Protein AF-A0A969XLI5-F1 (afdb_monomer)

Foldseek 3Di:
DLVLLLCLLVVLVVPFDDDDDDDDDDDDDDDFAKDKDFDDDDDDDDDDDDDDDDDDDDDDDDDDDDDDDDDDDDDDDDDDDDDDDDDDPPPPPDPGQDFPFDDDPLLSNLLSLLLLLLLLLVLLLVLLVCVLVVVDDPSLSVSSLSSSVSSLVVLVVVLVDQRPDPLLRQLSVLSVVLSVLSVVLSVCVVVVNDRSVVSSVSSVVSSVSSVVSSLSSLVSSCVVGNGDSVSVVVSSVVSSVVSVVVSVVVDDDDDDDPPPDPQDQRKHWDDKDWDQDPVRKIKMKTKIFRQTQAKFFFKKKKKWFAAPVGDTLDIWMWTFPARIAGHGGMTMIMTIRPDNSDDTTMMMMGMDGDGPDDPPPWAKDPQWAWDAKDWDDDDFWKTKMKTKIFRQDQFKKFPKKKKKWFADPVRHTFDIWMDHFPDGIAHHRGITMDITMDTTPGDGDDMDMDIIITGDDDDPFFDKDWPFKDWDADPVRWIKMKTKMWRQGQAKWFPWKKWKFKAAQVRHTDDIDIWHFPDRIAGHGGMTMTMDTDPDPDDPRMDMDIDITIHGQDPVSVQFKDFQKDFPDKDFDDDPPQKTKMKTKMFRADQFKWFPKKKWKFFADPVRHTFWTDIDDFPDRIHHHGDMTIDMDMTGGNDDGPDMDIGMMTGGDD

Secondary structure (DSSP, 8-state):
-HHHHHHHHHHHHHT------S----S-PPPP--EEEE------------------------PPPP-------------------PPP---PPPP---------HHHHHHHHHHHHHHHHHHHHHHHHHHHHHT---HHHHHHHHHHHHHHHHHHHHHHTSPPSSTTTHHHHHHHHHHHHHHHHHHHHHHTT-S-HHHHHHHHHHHHHHHHHHHHHHHHHHHHHH-S-HHHHHHHHHHHHHHHHHHHHHTT---------------EEEEEEEEEE-TTS-EEEEEEEEE-SSS-EEEEEEEEEEE-TTS-EEEEEEEEESSSEE-TT-EEEEEEEESS-----SEEEEEEEEE-S--SS-S-B---EEEEEEEEPP-BTTEEEEEEEEEE-SSSEEEEEEEEEEEE-TTS-EEEEEEEE-SSSEE-TT-EEEEEEEEE-SS--SEEEEEEEEEEE-------EEEEEEEEEE-SSS-EEEEEEEEE-SSS-EEEEEEEEEEE-TTS-EEEEEEEEBSSSEE-TT-EEEEEEEE-S-PPTT-EEEEEEEEEE--HHHHHH-B--EEEEEEEE----TTEEEEEEEEEE-SSS-EEEEEEEEEEE-TTS-EEEEEEEEBSSSSB-TT-EEEEEEEEE-SS--SEEEEEEEEEE--

Radius of gyration: 31.89 Å; Cα contacts (8 Å, |Δi|>4): 1314; chains: 1; bounding box: 114×73×69 Å

Mean predicted aligned error: 18.49 Å

Sequence (654 aa):
MTHRIARYVLVALLMVPLVVGCGGNGGDTPEPVSVAGTATTAPTSQPTTAPTAVPPTTEPTAAPTDLPPTAEPTEEPTAEPTVAPTAEPTAVPAGEPSVSMDLPENVEEGYGMLVTLEASAILVEDLAAQIASGEADDERTMGTVLMLGFMLGMADEVLVEPAPDPALEEAWEEARIALPLLNEALGDWTDGEGESGEIADAIAPVHEQIGVALTAAEEALAAAYGGSAEELAALRAWAIDEMLAELAESGGSGATPPTASEEALSLRVGEAYWYLDSFDDLIFVGLLHNDGDAPAESASVTITLYSEDGDIVATESGSALLGRIPAGDSAPFKVDFWDNPGEFDRFEGIAQASGSGGWWGEEPYDGLVLSRERVRDEEEDEFSIVIEAENAGDALAGSLQVVVTAFDADGALAGAGHTYSEREVAGPAETATFDVSFGVRAPVDTYTVQFDAREVDERDQPSVEITSMDSFRDGWGDLIYIGEVQNTSDEPVSWATILVTISGPGGELLAAKSTSTLLDVIPAGDSAPFYMDTWEEIPDGEEAVAVVQADVADDWDLNGSYQEFEVLQHNRVKADPDELAVAGVVKNVGDTTAEWITVVMTAYGDDGAVVGAGEAYIEIDELAAGLESPFTVRVTLTAPAADYRLQVEGSPAD

Structure (mmCIF, N/CA/C/O backbone):
data_AF-A0A969XLI5-F1
#
_entry.id   AF-A0A969XLI5-F1
#
loop_
_atom_site.group_PDB
_atom_site.id
_atom_site.type_symbol
_atom_site.label_atom_id
_atom_site.label_alt_id
_atom_site.label_comp_id
_atom_site.label_asym_id
_atom_site.label_entity_id
_atom_site.label_seq_id
_atom_site.pdbx_PDB_ins_code
_atom_site.Cartn_x
_atom_site.Cartn_y
_atom_site.Cartn_z
_atom_site.occupancy
_atom_site.B_iso_or_equiv
_atom_site.auth_seq_id
_atom_site.auth_comp_id
_atom_site.auth_asym_id
_atom_site.auth_atom_id
_atom_site.pdbx_PDB_model_num
ATOM 1 N N . MET A 1 1 ? 19.501 -0.697 14.225 1.00 45.22 1 MET A N 1
ATOM 2 C CA . MET A 1 1 ? 20.810 -0.075 14.471 1.00 45.22 1 MET A CA 1
ATOM 3 C C . MET A 1 1 ? 21.965 -0.399 13.510 1.00 45.22 1 MET A C 1
ATOM 5 O O . MET A 1 1 ? 21.969 0.204 12.448 1.00 45.22 1 MET A O 1
ATOM 9 N N . THR A 1 2 ? 22.948 -1.281 13.802 1.00 35.84 2 THR A N 1
ATOM 10 C CA . THR A 1 2 ? 24.221 -1.370 13.01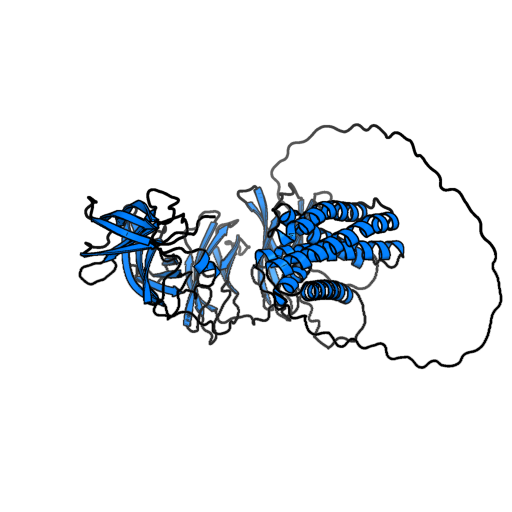9 1.00 35.84 2 THR A CA 1
ATOM 11 C C . THR A 1 2 ? 24.010 -1.533 11.506 1.00 35.84 2 THR A C 1
ATOM 13 O O . THR A 1 2 ? 24.569 -0.765 10.734 1.00 35.84 2 THR A O 1
ATOM 16 N N . HIS A 1 3 ? 23.145 -2.456 11.068 1.00 44.78 3 HIS A N 1
ATOM 17 C CA . HIS A 1 3 ? 22.832 -2.632 9.642 1.00 44.78 3 HIS A CA 1
ATOM 18 C C . HIS A 1 3 ? 21.954 -1.516 9.044 1.00 44.78 3 HIS A C 1
ATOM 20 O O . HIS A 1 3 ? 21.906 -1.394 7.830 1.00 44.78 3 HIS A O 1
ATOM 26 N N . ARG A 1 4 ? 21.249 -0.709 9.851 1.00 49.38 4 ARG A N 1
ATOM 27 C CA . ARG A 1 4 ? 20.332 0.347 9.370 1.00 49.38 4 ARG A CA 1
ATOM 28 C C . ARG A 1 4 ? 21.054 1.671 9.130 1.00 49.38 4 ARG A C 1
ATOM 30 O O . ARG A 1 4 ? 20.903 2.240 8.060 1.00 49.38 4 ARG A O 1
ATOM 37 N N . ILE A 1 5 ? 21.923 2.089 10.054 1.0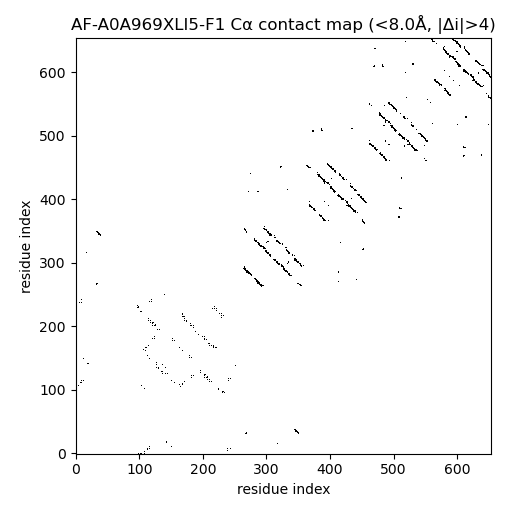0 45.12 5 ILE A N 1
ATOM 38 C CA . ILE A 1 5 ? 22.791 3.267 9.870 1.00 45.12 5 ILE A CA 1
ATOM 39 C C . ILE A 1 5 ? 23.793 3.011 8.732 1.00 45.12 5 ILE A C 1
ATOM 41 O O . ILE A 1 5 ? 23.977 3.869 7.875 1.00 45.12 5 ILE A O 1
ATOM 45 N N . ALA A 1 6 ? 24.357 1.796 8.650 1.00 44.03 6 ALA A N 1
ATOM 46 C CA . ALA A 1 6 ? 25.181 1.374 7.514 1.00 44.03 6 ALA A CA 1
ATOM 47 C C . ALA A 1 6 ? 24.404 1.419 6.188 1.00 44.03 6 ALA A C 1
ATOM 49 O O . ALA A 1 6 ? 24.915 1.919 5.194 1.00 44.03 6 ALA A O 1
ATOM 50 N N . ARG A 1 7 ? 23.150 0.941 6.186 1.00 44.69 7 ARG A N 1
ATOM 51 C CA . ARG A 1 7 ? 22.251 0.955 5.023 1.00 44.69 7 ARG A CA 1
ATOM 52 C C . ARG A 1 7 ? 21.859 2.369 4.609 1.00 44.69 7 ARG A C 1
ATOM 54 O O . ARG A 1 7 ? 21.802 2.609 3.419 1.00 44.69 7 ARG A O 1
ATOM 61 N N . TYR A 1 8 ? 21.651 3.305 5.531 1.00 48.22 8 TYR A N 1
ATOM 62 C CA . TYR A 1 8 ? 21.358 4.702 5.195 1.00 48.22 8 TYR A CA 1
ATOM 63 C C . TYR A 1 8 ? 22.565 5.384 4.524 1.00 48.22 8 TYR A C 1
ATOM 65 O O . TYR A 1 8 ? 22.430 5.981 3.458 1.00 48.22 8 TYR A O 1
ATOM 73 N N . VAL A 1 9 ? 23.768 5.185 5.082 1.00 44.00 9 VAL A N 1
ATOM 74 C CA . VAL A 1 9 ? 25.036 5.697 4.524 1.00 44.00 9 VAL A CA 1
ATOM 75 C C . VAL A 1 9 ? 25.362 5.056 3.161 1.00 44.00 9 VAL A C 1
ATOM 77 O O . VAL A 1 9 ? 25.848 5.737 2.262 1.00 44.00 9 VAL A O 1
ATOM 80 N N . LEU A 1 10 ? 25.042 3.771 2.953 1.00 42.88 10 LEU A N 1
ATOM 81 C CA . LEU A 1 10 ? 25.225 3.087 1.661 1.00 42.88 10 LEU A CA 1
ATOM 82 C C . LEU A 1 10 ? 24.112 3.358 0.634 1.00 42.88 10 LEU A C 1
ATOM 84 O O . LEU A 1 10 ? 24.375 3.335 -0.566 1.00 42.88 10 LEU A O 1
ATOM 88 N N . VAL A 1 11 ? 22.876 3.629 1.059 1.00 42.25 11 VAL A N 1
ATOM 89 C CA . VAL A 1 11 ? 21.773 4.019 0.160 1.00 42.25 11 VAL A CA 1
ATOM 90 C C . VAL A 1 11 ? 22.070 5.375 -0.485 1.00 42.25 11 VAL A C 1
ATOM 92 O O . VAL A 1 11 ? 21.807 5.546 -1.674 1.00 42.25 11 VAL A O 1
ATOM 95 N N . ALA A 1 12 ? 22.719 6.288 0.245 1.00 39.62 12 ALA A N 1
ATOM 96 C CA . ALA A 1 12 ? 23.210 7.553 -0.295 1.00 39.62 12 ALA A CA 1
ATOM 97 C C . ALA A 1 12 ? 24.245 7.381 -1.430 1.00 39.62 12 ALA A C 1
ATOM 99 O O . ALA A 1 12 ? 24.264 8.175 -2.369 1.00 39.62 12 ALA A O 1
ATOM 100 N N . LEU A 1 13 ? 25.056 6.315 -1.386 1.00 37.69 13 LEU A N 1
ATOM 101 C CA . LEU A 1 13 ? 25.990 5.917 -2.452 1.00 37.69 13 LEU A CA 1
ATOM 102 C C . LEU A 1 13 ? 25.290 5.257 -3.655 1.00 37.69 13 LEU A C 1
ATOM 104 O O . LEU A 1 13 ? 25.739 5.403 -4.791 1.00 37.69 13 LEU A O 1
ATOM 108 N N . LEU A 1 14 ? 24.198 4.524 -3.418 1.00 37.72 14 LEU A N 1
ATOM 109 C CA . LEU A 1 14 ? 23.498 3.706 -4.423 1.00 37.72 14 LEU A CA 1
ATOM 110 C C . LEU A 1 14 ? 22.475 4.480 -5.271 1.00 37.72 14 LEU A C 1
ATOM 112 O O . LEU A 1 14 ? 21.990 3.949 -6.269 1.00 37.72 14 LEU A O 1
ATOM 116 N N . MET A 1 15 ? 22.165 5.721 -4.898 1.00 34.97 15 MET A N 1
ATOM 117 C CA . MET A 1 15 ? 21.238 6.605 -5.616 1.00 34.97 15 MET A CA 1
ATOM 118 C C . MET A 1 15 ? 21.926 7.515 -6.653 1.00 34.97 15 MET A C 1
ATOM 120 O O . MET A 1 15 ? 21.261 8.326 -7.290 1.00 34.97 15 MET A O 1
ATOM 124 N N . VAL A 1 16 ? 23.243 7.386 -6.868 1.00 34.09 16 VAL A N 1
ATOM 125 C CA . VAL A 1 16 ? 23.968 8.148 -7.900 1.00 34.09 16 VAL A CA 1
ATOM 126 C C . VAL A 1 16 ? 23.652 7.584 -9.297 1.00 34.09 16 VAL A C 1
ATOM 128 O O . VAL A 1 16 ? 24.068 6.461 -9.602 1.00 34.09 16 VA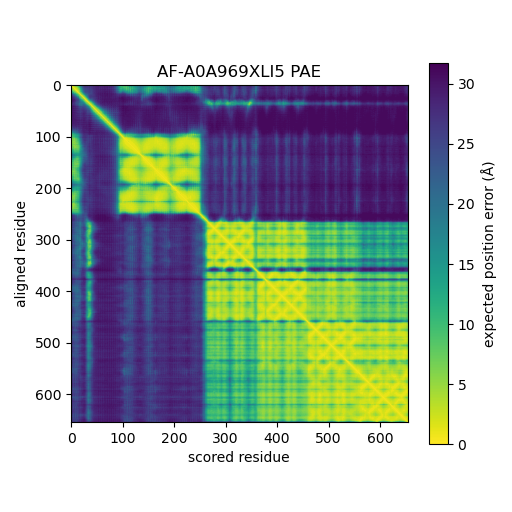L A O 1
ATOM 131 N N . PRO A 1 17 ? 22.991 8.328 -10.207 1.00 33.22 17 PRO A N 1
ATOM 132 C CA . PRO A 1 17 ? 22.966 7.951 -11.612 1.00 33.22 17 PRO A CA 1
ATOM 133 C C . PRO A 1 17 ? 24.378 8.112 -12.192 1.00 33.22 17 PRO A C 1
ATOM 135 O O . PRO A 1 17 ? 24.972 9.189 -12.157 1.00 33.22 17 PRO A O 1
ATOM 138 N N . LEU A 1 18 ? 24.924 7.022 -12.735 1.00 28.70 18 LEU A N 1
ATOM 139 C CA . LEU A 1 18 ? 26.158 7.003 -13.524 1.00 28.70 18 LEU A CA 1
ATOM 140 C C . LEU A 1 18 ? 26.057 8.006 -14.688 1.00 28.70 18 LEU A C 1
ATOM 142 O O . LEU A 1 18 ? 25.522 7.693 -15.749 1.00 28.70 18 LEU A O 1
ATOM 146 N N . VAL A 1 19 ? 26.602 9.210 -14.508 1.00 30.83 19 VAL A N 1
ATOM 147 C CA . VAL A 1 19 ? 26.843 10.162 -15.596 1.00 30.83 19 VAL A CA 1
ATOM 148 C C . VAL A 1 19 ? 28.314 10.069 -15.981 1.00 30.83 19 VAL A C 1
ATOM 150 O O . VAL A 1 19 ? 29.182 10.687 -15.371 1.00 30.83 19 VAL A O 1
ATOM 153 N N . VAL A 1 20 ? 28.601 9.309 -17.038 1.00 32.53 20 VAL A N 1
ATOM 154 C CA . VAL A 1 20 ? 29.857 9.428 -17.786 1.00 32.53 20 VAL A CA 1
ATOM 155 C C . VAL A 1 20 ? 29.523 9.746 -19.235 1.00 32.53 20 VAL A C 1
ATOM 157 O O . VAL A 1 20 ? 28.937 8.926 -19.938 1.00 32.53 20 VAL A O 1
ATOM 160 N N . GLY A 1 21 ? 29.973 10.915 -19.706 1.00 28.61 21 GLY A N 1
ATOM 161 C CA . GLY A 1 21 ? 30.242 11.089 -21.131 1.00 28.61 21 GLY A CA 1
ATOM 162 C C . GLY A 1 21 ? 30.181 12.502 -21.709 1.00 28.61 21 GLY A C 1
ATOM 163 O O . GLY A 1 21 ? 29.280 12.782 -22.491 1.00 28.61 21 GLY A O 1
ATOM 164 N N . CYS A 1 22 ? 31.198 13.334 -21.450 1.00 29.25 22 CYS A N 1
ATOM 165 C CA . CYS A 1 22 ? 31.921 14.141 -22.462 1.00 29.25 22 CYS A CA 1
ATOM 166 C C . CYS A 1 22 ? 33.042 14.936 -21.762 1.00 29.25 22 CYS A C 1
ATOM 168 O O . CYS A 1 22 ? 32.743 15.719 -20.876 1.00 29.25 22 CYS A O 1
ATOM 170 N N . GLY A 1 23 ? 34.338 14.877 -22.086 1.00 30.08 23 GLY A N 1
ATOM 171 C CA . GLY A 1 23 ? 35.168 14.163 -23.067 1.00 30.08 23 GLY A CA 1
ATOM 172 C C . GLY A 1 23 ? 36.648 14.460 -22.718 1.00 30.08 23 GLY A C 1
ATOM 173 O O . GLY A 1 23 ? 36.914 15.317 -21.891 1.00 30.08 23 GLY A O 1
ATOM 174 N N . GLY A 1 24 ? 37.705 13.875 -23.273 1.00 29.17 24 GLY A N 1
ATOM 175 C CA . GLY A 1 24 ? 37.913 12.857 -24.289 1.00 29.17 24 GLY A CA 1
ATOM 176 C C . GLY A 1 24 ? 39.430 12.697 -24.508 1.00 29.17 24 GLY A C 1
ATOM 177 O O . GLY A 1 24 ? 40.170 13.668 -24.363 1.00 29.17 24 GLY A O 1
ATOM 178 N N . ASN A 1 25 ? 39.893 11.496 -24.885 1.00 30.38 25 ASN A N 1
ATOM 179 C CA . ASN A 1 25 ? 40.672 11.201 -26.106 1.00 30.38 25 ASN A CA 1
ATOM 180 C C . ASN A 1 25 ? 41.479 9.882 -25.983 1.00 30.38 25 ASN A C 1
ATOM 182 O O . ASN A 1 25 ? 42.581 9.870 -25.444 1.00 30.38 25 ASN A O 1
ATOM 186 N N . GLY A 1 26 ? 41.002 8.824 -26.654 1.00 31.67 26 GLY A N 1
ATOM 187 C CA . GLY A 1 26 ? 41.868 7.883 -27.377 1.00 31.67 26 GLY A CA 1
ATOM 188 C C . GLY A 1 26 ? 41.938 6.427 -26.897 1.00 31.67 26 GLY A C 1
ATOM 189 O O . GLY A 1 26 ? 42.828 6.085 -26.131 1.00 31.67 26 GLY A O 1
ATOM 190 N N . GLY A 1 27 ? 41.167 5.549 -27.555 1.00 32.16 27 GLY A N 1
ATOM 191 C CA . GLY A 1 27 ? 41.609 4.184 -27.887 1.00 32.16 27 GLY A CA 1
ATOM 192 C C . GLY A 1 27 ? 40.731 3.032 -27.392 1.00 32.16 27 GLY A C 1
ATOM 193 O O . GLY A 1 27 ? 40.866 2.618 -26.253 1.00 32.16 27 GLY A O 1
ATOM 194 N N . ASP A 1 28 ? 39.969 2.464 -28.335 1.00 29.80 28 ASP A N 1
ATOM 195 C CA . ASP A 1 28 ? 39.296 1.150 -28.341 1.00 29.80 28 ASP A CA 1
ATOM 196 C C . ASP A 1 28 ? 38.005 0.980 -27.498 1.00 29.80 28 ASP A C 1
ATOM 198 O O . ASP A 1 28 ? 38.011 0.678 -26.312 1.00 29.80 28 ASP A O 1
ATOM 202 N N . THR A 1 29 ? 36.878 1.135 -28.206 1.00 26.47 29 THR A N 1
ATOM 203 C CA . THR A 1 29 ? 35.460 0.996 -27.822 1.00 26.47 29 THR A CA 1
ATOM 204 C C . THR A 1 29 ? 34.975 -0.455 -27.659 1.00 26.47 29 THR A C 1
ATOM 206 O O . THR A 1 29 ? 35.253 -1.287 -28.529 1.00 26.47 29 THR A O 1
ATOM 209 N N . PRO A 1 30 ? 34.069 -0.725 -26.701 1.00 29.55 30 PRO A N 1
ATOM 210 C CA . PRO A 1 30 ? 32.799 -1.399 -26.955 1.00 29.55 30 PRO A CA 1
ATOM 211 C C . PRO A 1 30 ? 31.702 -0.357 -27.280 1.00 29.55 30 PRO A C 1
ATOM 213 O O . PRO A 1 30 ? 31.759 0.778 -26.815 1.00 29.55 30 PRO A O 1
ATOM 216 N N . GLU A 1 31 ? 30.753 -0.688 -28.160 1.00 27.78 31 GLU A N 1
ATOM 217 C CA . GLU A 1 31 ? 29.769 0.265 -28.713 1.00 27.78 31 GLU A CA 1
ATOM 218 C C . GLU A 1 31 ? 28.521 0.430 -27.813 1.00 27.78 31 GLU A C 1
ATOM 220 O O . GLU A 1 31 ? 27.888 -0.580 -27.506 1.00 27.78 31 GLU A O 1
ATOM 225 N N . PRO A 1 32 ? 28.106 1.663 -27.443 1.00 31.55 32 PRO A N 1
ATOM 226 C CA . PRO A 1 32 ? 26.782 1.932 -26.876 1.00 31.55 32 PRO A CA 1
ATOM 227 C C . PRO A 1 32 ? 25.705 1.994 -27.974 1.00 31.55 32 PRO A C 1
ATOM 229 O O . PRO A 1 32 ? 25.945 2.487 -29.081 1.00 31.55 32 PRO A O 1
ATOM 232 N N . VAL A 1 33 ? 24.501 1.502 -27.671 1.00 45.31 33 VAL A N 1
ATOM 233 C CA . VAL A 1 33 ? 23.367 1.439 -28.608 1.00 45.31 33 VAL A CA 1
ATOM 234 C C . VAL A 1 33 ? 22.434 2.633 -28.359 1.00 45.31 33 VAL A C 1
ATOM 236 O O . VAL A 1 33 ? 21.742 2.673 -27.351 1.00 45.31 33 VAL A O 1
ATOM 239 N N . SER A 1 34 ? 22.429 3.610 -29.272 1.00 40.84 34 SER A N 1
ATOM 240 C CA . SER A 1 34 ? 21.666 4.873 -29.181 1.00 40.84 34 SER A CA 1
ATOM 241 C C . SER A 1 34 ? 20.428 4.871 -30.094 1.00 40.84 34 SER A C 1
ATOM 243 O O . SER A 1 34 ? 20.462 4.321 -31.202 1.00 40.84 34 SER A O 1
ATOM 245 N N . VAL A 1 35 ? 19.341 5.513 -29.648 1.00 47.88 35 VAL A N 1
ATOM 246 C CA . VAL A 1 35 ? 18.121 5.775 -30.434 1.00 47.88 35 VAL A CA 1
ATOM 247 C C . VAL A 1 35 ? 17.799 7.273 -30.407 1.00 47.88 35 VAL A C 1
ATOM 249 O O . VAL A 1 35 ? 17.783 7.884 -29.343 1.00 47.88 35 VAL A O 1
ATOM 252 N N . ALA A 1 36 ? 17.522 7.860 -31.580 1.00 50.47 36 ALA A N 1
ATOM 253 C CA . ALA A 1 36 ? 17.180 9.276 -31.748 1.00 50.47 36 ALA A CA 1
ATOM 254 C C . ALA A 1 36 ? 15.738 9.454 -32.265 1.00 50.47 36 ALA A C 1
ATOM 256 O O . ALA A 1 36 ? 15.394 8.922 -33.325 1.00 50.47 36 ALA A O 1
ATOM 257 N N . GLY A 1 37 ? 14.919 10.234 -31.549 1.00 54.59 37 GLY A N 1
ATOM 258 C CA . GLY A 1 37 ? 13.563 10.641 -31.952 1.00 54.59 37 GLY A CA 1
ATOM 259 C C . GLY A 1 37 ? 13.479 12.131 -32.321 1.00 54.59 37 GLY A C 1
ATOM 260 O O . GLY A 1 37 ? 14.231 12.940 -31.784 1.00 54.59 37 GLY A O 1
ATOM 261 N N . THR A 1 38 ? 12.583 12.506 -33.246 1.00 42.62 38 THR A N 1
ATOM 262 C CA . THR A 1 38 ? 12.365 13.905 -33.692 1.00 42.62 38 THR A CA 1
ATOM 263 C C . THR A 1 38 ? 11.008 14.434 -33.217 1.00 42.62 38 THR A C 1
ATOM 265 O O . THR A 1 38 ? 9.987 13.809 -33.516 1.00 42.62 38 THR A O 1
ATOM 268 N N . ALA A 1 39 ? 10.973 15.584 -32.540 1.00 35.66 39 ALA A N 1
ATOM 269 C CA . ALA A 1 39 ? 9.745 16.224 -32.059 1.00 35.66 39 ALA A CA 1
ATOM 270 C C . ALA A 1 39 ? 8.914 16.860 -33.202 1.00 35.66 39 ALA A C 1
ATOM 272 O O . ALA A 1 39 ? 9.449 17.311 -34.215 1.00 35.66 39 ALA A O 1
ATOM 273 N N . THR A 1 40 ? 7.580 16.905 -33.064 1.00 31.22 40 THR A N 1
ATOM 274 C CA . THR A 1 40 ? 6.665 17.622 -33.982 1.00 31.22 40 THR A CA 1
ATOM 275 C C . THR A 1 40 ? 5.950 18.747 -33.225 1.00 31.22 40 THR A C 1
ATOM 277 O O . THR A 1 40 ? 5.401 18.523 -32.155 1.00 31.22 40 THR A O 1
ATOM 280 N N . THR A 1 41 ? 5.971 19.960 -33.786 1.00 38.78 41 THR A N 1
ATOM 281 C CA . THR A 1 41 ? 5.744 21.248 -33.098 1.00 38.78 41 THR A CA 1
ATOM 282 C C . THR A 1 41 ? 4.290 21.752 -33.040 1.00 38.78 41 THR A C 1
ATOM 284 O O . THR A 1 41 ? 3.510 21.573 -33.979 1.00 38.78 41 THR A O 1
ATOM 287 N N . ALA A 1 42 ? 3.979 22.530 -31.991 1.00 27.66 42 ALA A N 1
ATOM 288 C CA . ALA A 1 42 ? 2.907 23.540 -31.925 1.00 27.66 42 ALA A CA 1
ATOM 289 C C . ALA A 1 42 ? 3.399 24.782 -31.118 1.00 27.66 42 ALA A C 1
ATOM 291 O O . ALA A 1 42 ? 4.356 24.647 -30.374 1.00 27.66 42 ALA A O 1
ATOM 292 N N . PRO A 1 43 ? 2.863 26.009 -31.327 1.00 40.19 43 PRO A N 1
ATOM 293 C CA . PRO A 1 43 ? 3.698 27.167 -31.690 1.00 40.19 43 PRO A CA 1
ATOM 294 C C . PRO A 1 43 ? 4.031 28.216 -30.603 1.00 40.19 43 PRO A C 1
ATOM 296 O O . PRO A 1 43 ? 3.271 28.475 -29.674 1.00 40.19 43 PRO A O 1
ATOM 299 N N . THR A 1 44 ? 5.118 28.940 -30.898 1.00 40.00 44 THR A N 1
ATOM 300 C CA . THR A 1 44 ? 5.824 30.000 -30.154 1.00 40.00 44 THR A CA 1
ATOM 301 C C . THR A 1 44 ? 5.194 31.408 -30.156 1.00 40.00 44 THR A C 1
ATOM 303 O O . THR A 1 44 ? 4.467 31.805 -31.073 1.00 40.00 44 THR A O 1
ATOM 306 N N . SER A 1 45 ? 5.600 32.255 -29.190 1.00 33.72 45 SER A N 1
ATOM 307 C CA . SER A 1 45 ? 5.746 33.711 -29.409 1.00 33.72 45 SER A CA 1
ATOM 308 C C . SER A 1 45 ? 6.895 34.362 -28.604 1.00 33.72 45 SER A C 1
ATOM 310 O O . SER A 1 45 ? 7.135 34.055 -27.446 1.00 33.72 45 SER A O 1
ATOM 312 N N . GLN A 1 46 ? 7.616 35.252 -29.300 1.00 35.56 46 GLN A N 1
ATOM 313 C CA . GLN A 1 46 ? 8.969 35.800 -29.066 1.00 35.56 46 GLN A CA 1
ATOM 314 C C . GLN A 1 46 ? 9.172 36.844 -27.926 1.00 35.56 46 GLN A C 1
ATOM 316 O O . GLN A 1 46 ? 8.206 37.465 -27.480 1.00 35.56 46 GLN A O 1
ATOM 321 N N . PRO A 1 47 ? 10.450 37.151 -27.566 1.00 51.25 47 PRO A N 1
ATOM 322 C CA . PRO A 1 47 ? 10.883 37.930 -26.391 1.00 51.25 47 PRO A CA 1
ATOM 323 C C . PRO A 1 47 ? 11.362 39.370 -26.703 1.00 51.25 47 PRO A C 1
ATOM 325 O O . PRO A 1 47 ? 11.511 39.741 -27.866 1.00 51.25 47 PRO A O 1
ATOM 328 N N . THR A 1 48 ? 11.719 40.171 -25.674 1.00 30.36 48 THR A N 1
ATOM 329 C CA . THR A 1 48 ? 12.660 41.313 -25.838 1.00 30.36 48 THR A CA 1
ATOM 330 C C . THR A 1 48 ? 13.425 41.770 -24.569 1.00 30.36 48 THR A C 1
ATOM 332 O O . THR A 1 48 ? 12.829 42.020 -23.529 1.00 30.36 48 THR A O 1
ATOM 335 N N . THR A 1 49 ? 14.729 42.037 -24.790 1.00 34.81 49 THR A N 1
ATOM 336 C CA . THR A 1 49 ? 15.664 43.054 -24.215 1.00 34.81 49 THR A CA 1
ATOM 337 C C . THR A 1 49 ? 16.488 42.810 -22.930 1.00 34.81 49 THR A C 1
ATOM 339 O O . THR A 1 49 ? 16.062 43.160 -21.842 1.00 34.81 49 THR A O 1
ATOM 342 N N . ALA A 1 50 ? 17.733 42.343 -23.138 1.00 34.16 50 ALA A N 1
ATOM 343 C CA . ALA A 1 50 ? 19.068 42.974 -22.950 1.00 34.16 50 ALA A CA 1
ATOM 344 C C . ALA A 1 50 ? 19.505 43.703 -21.635 1.00 34.16 50 ALA A C 1
ATOM 346 O O . ALA A 1 50 ? 18.710 44.402 -21.014 1.00 34.16 50 ALA A O 1
ATOM 347 N N . PRO A 1 51 ? 20.820 43.657 -21.281 1.00 47.69 51 PRO A N 1
ATOM 348 C CA . PRO A 1 51 ? 21.344 43.825 -19.915 1.00 47.69 51 PRO A CA 1
ATOM 349 C C . PRO A 1 51 ? 22.097 45.154 -19.672 1.00 47.69 51 PRO A C 1
ATOM 351 O O . PRO A 1 51 ? 22.353 45.928 -20.598 1.00 47.69 51 PRO A O 1
ATOM 354 N N . THR A 1 52 ? 22.517 45.438 -18.430 1.00 33.69 52 THR A N 1
ATOM 355 C CA . THR A 1 52 ? 23.491 46.513 -18.130 1.00 33.69 52 THR A CA 1
ATOM 356 C C . THR A 1 52 ? 24.380 46.180 -16.923 1.00 33.69 52 THR A C 1
ATOM 358 O O . THR A 1 52 ? 23.883 45.868 -15.849 1.00 33.69 52 THR A O 1
ATOM 361 N N . ALA A 1 53 ? 25.696 46.306 -17.128 1.00 38.25 53 ALA A N 1
ATOM 362 C CA . ALA A 1 53 ? 26.796 46.076 -16.187 1.00 38.25 53 ALA A CA 1
ATOM 363 C C . ALA A 1 53 ? 27.245 47.349 -15.434 1.00 38.25 53 ALA A C 1
ATOM 365 O O . ALA A 1 53 ? 27.182 48.438 -16.010 1.00 38.25 53 ALA A O 1
ATOM 366 N N . VAL A 1 54 ? 27.797 47.206 -14.213 1.00 40.72 54 VAL A N 1
ATOM 367 C CA . VAL A 1 54 ? 28.611 48.213 -13.479 1.00 40.72 54 VAL A CA 1
ATOM 368 C C . VAL A 1 54 ? 29.662 47.496 -12.572 1.00 40.72 54 VAL A C 1
ATOM 370 O O . VAL A 1 54 ? 29.335 46.429 -12.066 1.00 40.72 54 VAL A O 1
ATOM 373 N N . PRO A 1 55 ? 30.904 48.026 -12.386 1.00 48.28 55 PRO A N 1
ATOM 374 C CA . PRO A 1 55 ? 32.120 47.289 -11.960 1.00 48.28 55 PRO A CA 1
ATOM 375 C C . PRO A 1 55 ? 32.523 47.452 -10.461 1.00 48.28 55 PRO A C 1
ATOM 377 O O . PRO A 1 55 ? 31.889 48.248 -9.764 1.00 48.28 55 PRO A O 1
ATOM 380 N N . PRO A 1 56 ? 33.595 46.775 -9.961 1.00 43.44 56 PRO A N 1
ATOM 381 C CA . PRO A 1 56 ? 33.908 46.674 -8.527 1.00 43.44 56 PRO A CA 1
ATOM 382 C C . PRO A 1 56 ? 34.850 47.772 -7.995 1.00 43.44 56 PRO A C 1
ATOM 384 O O . PRO A 1 56 ? 35.584 48.420 -8.748 1.00 43.44 56 PRO A O 1
ATOM 387 N N . THR A 1 57 ? 34.859 47.957 -6.669 1.00 36.34 57 THR A N 1
ATOM 388 C CA . THR A 1 57 ? 35.748 48.880 -5.938 1.00 36.34 57 THR A CA 1
ATOM 389 C C . THR A 1 57 ? 36.653 48.162 -4.935 1.00 36.34 57 THR A C 1
ATOM 391 O O . THR A 1 57 ? 36.251 47.215 -4.274 1.00 36.34 57 THR A O 1
ATOM 394 N N . THR A 1 58 ? 37.872 48.688 -4.840 1.00 37.72 58 THR A N 1
ATOM 395 C CA . THR A 1 58 ? 39.078 48.268 -4.108 1.00 37.72 58 THR A CA 1
ATOM 396 C C . THR A 1 58 ? 39.087 48.590 -2.605 1.00 37.72 58 THR A C 1
ATOM 398 O O . THR A 1 58 ? 38.681 49.696 -2.261 1.00 37.72 58 THR A O 1
ATOM 401 N N . GLU A 1 59 ? 39.721 47.750 -1.767 1.00 37.03 59 GLU A N 1
ATOM 402 C CA . GLU A 1 59 ? 40.897 48.094 -0.918 1.00 37.03 59 GLU A CA 1
ATOM 403 C C . GLU A 1 59 ? 41.370 46.906 -0.029 1.00 37.03 59 GLU A C 1
ATOM 405 O O . GLU A 1 59 ? 40.548 46.317 0.666 1.00 37.03 59 GLU A O 1
ATOM 410 N N . PRO A 1 60 ? 42.683 46.579 0.022 1.00 46.28 60 PRO A N 1
ATOM 411 C CA . PRO A 1 60 ? 43.250 45.553 0.907 1.00 46.28 60 PRO A CA 1
ATOM 412 C C . PRO A 1 60 ? 43.981 46.168 2.116 1.00 46.28 60 PRO A C 1
ATOM 414 O O . PRO A 1 60 ? 44.601 47.227 2.001 1.00 46.28 60 PRO A O 1
ATOM 417 N N . THR A 1 61 ? 43.993 45.502 3.279 1.00 37.03 61 THR A N 1
ATOM 418 C CA . THR A 1 61 ? 44.873 45.891 4.403 1.00 37.03 61 THR A CA 1
ATOM 419 C C . THR A 1 61 ? 45.384 44.685 5.201 1.00 37.03 61 THR A C 1
ATOM 421 O O . THR A 1 61 ? 44.626 44.095 5.956 1.00 37.03 61 THR A O 1
ATOM 424 N N . ALA A 1 62 ? 46.690 44.407 5.086 1.00 38.00 62 ALA A N 1
ATOM 425 C CA . ALA A 1 62 ? 47.685 44.219 6.164 1.00 38.00 62 ALA A CA 1
ATOM 426 C C . ALA A 1 62 ? 48.704 43.102 5.854 1.00 38.00 62 ALA A C 1
ATOM 428 O O . ALA A 1 62 ? 48.359 41.962 5.585 1.00 38.00 62 ALA A O 1
ATOM 429 N N . ALA A 1 63 ? 49.986 43.472 5.909 1.00 37.59 63 ALA A N 1
ATOM 430 C CA . ALA A 1 63 ? 51.152 42.655 5.580 1.00 37.59 63 ALA A CA 1
ATOM 431 C C . ALA A 1 63 ? 51.671 41.817 6.771 1.00 37.59 63 ALA A C 1
ATOM 433 O O . ALA A 1 63 ? 51.652 42.320 7.899 1.00 37.59 63 ALA A O 1
ATOM 434 N N . PRO A 1 64 ? 52.264 40.628 6.543 1.00 39.25 64 PRO A N 1
ATOM 435 C CA . PRO A 1 64 ? 53.114 39.958 7.522 1.00 39.25 64 PRO A CA 1
ATOM 436 C C . PRO A 1 64 ? 54.577 40.426 7.403 1.00 39.25 64 PRO A C 1
ATOM 438 O O . PRO A 1 64 ? 55.055 40.791 6.331 1.00 39.25 64 PRO A O 1
ATOM 441 N N . THR A 1 65 ? 55.291 40.463 8.533 1.00 37.47 65 THR A N 1
ATOM 442 C CA . THR A 1 65 ? 56.695 40.905 8.631 1.00 37.47 65 THR A CA 1
ATOM 443 C C . THR A 1 65 ? 57.640 39.709 8.780 1.00 37.47 65 THR A C 1
ATOM 445 O O . THR A 1 65 ? 57.428 38.857 9.638 1.00 37.47 65 THR A O 1
ATOM 448 N N . ASP A 1 66 ? 58.698 39.720 7.966 1.00 40.72 66 ASP A N 1
ATOM 449 C CA . ASP A 1 66 ? 59.816 38.775 7.835 1.00 40.72 66 ASP A CA 1
ATOM 450 C C . ASP A 1 66 ? 60.626 38.463 9.108 1.00 40.72 66 ASP A C 1
ATOM 452 O O . ASP A 1 66 ? 60.961 39.374 9.869 1.00 40.72 66 ASP A O 1
ATOM 456 N N . LEU A 1 67 ? 61.151 37.228 9.195 1.00 36.34 67 LEU A N 1
ATOM 457 C CA . LEU A 1 67 ? 62.533 36.947 9.630 1.00 36.34 67 LEU A CA 1
ATOM 458 C C . LEU A 1 67 ? 63.147 35.743 8.854 1.00 36.34 67 LEU A C 1
ATOM 460 O O . LEU A 1 67 ? 62.404 34.904 8.357 1.00 36.34 67 LEU A O 1
ATOM 464 N N . PRO A 1 68 ? 64.494 35.672 8.711 1.00 52.50 68 PRO A N 1
ATOM 465 C CA . PRO A 1 68 ? 65.174 35.194 7.495 1.00 52.50 68 PRO A CA 1
ATOM 466 C C . PRO A 1 68 ? 65.884 33.815 7.619 1.00 52.50 68 PRO A C 1
ATOM 468 O O . PRO A 1 68 ? 65.985 33.270 8.719 1.00 52.50 68 PRO A O 1
ATOM 471 N N . PRO A 1 69 ? 66.432 33.264 6.507 1.00 55.16 69 PRO A N 1
ATOM 472 C CA . PRO A 1 69 ? 66.870 31.870 6.380 1.00 55.16 69 PRO A CA 1
ATOM 473 C C . PRO A 1 69 ? 68.378 31.689 6.598 1.00 55.16 69 PRO A C 1
ATOM 475 O O . PRO A 1 69 ? 69.147 32.630 6.403 1.00 55.16 69 PRO A O 1
ATOM 478 N N . THR A 1 70 ? 68.834 30.457 6.865 1.00 37.19 70 THR A N 1
ATOM 479 C CA . THR A 1 70 ? 70.239 30.095 6.593 1.00 37.19 70 THR A CA 1
ATOM 480 C C . THR A 1 70 ? 70.484 28.595 6.361 1.00 37.19 70 THR A C 1
ATOM 482 O O . THR A 1 70 ? 70.290 27.790 7.264 1.00 37.19 70 THR A O 1
ATOM 485 N N . ALA A 1 71 ? 71.079 28.335 5.187 1.00 36.84 71 ALA A N 1
ATOM 486 C CA . ALA A 1 71 ? 72.174 27.402 4.871 1.00 36.84 71 ALA A CA 1
ATOM 487 C C . ALA A 1 71 ? 71.890 25.906 4.591 1.00 36.84 71 ALA A C 1
ATOM 489 O O . ALA A 1 71 ? 71.937 25.058 5.474 1.00 36.84 71 ALA A O 1
ATOM 490 N N . GLU A 1 72 ? 71.791 25.600 3.295 1.00 40.41 72 GLU A N 1
ATOM 491 C CA . GLU A 1 72 ? 72.328 24.400 2.617 1.00 40.41 72 GLU A CA 1
ATOM 492 C C . GLU A 1 72 ? 73.869 24.527 2.365 1.00 40.41 72 GLU A C 1
ATOM 494 O O . GLU A 1 72 ? 74.397 25.605 2.677 1.00 40.41 72 GLU A O 1
ATOM 499 N N . PRO A 1 73 ? 74.627 23.587 1.717 1.00 52.69 73 PRO A N 1
ATOM 500 C CA . PRO A 1 73 ? 74.330 22.217 1.208 1.00 52.69 73 PRO A CA 1
ATOM 501 C C . PRO A 1 73 ? 75.464 21.145 1.417 1.00 52.69 73 PRO A C 1
ATOM 503 O O . PRO A 1 73 ? 76.578 21.454 1.842 1.00 52.69 73 PRO A O 1
ATOM 506 N N . THR A 1 74 ? 75.221 19.930 0.877 1.00 40.38 74 THR A N 1
ATOM 507 C CA . THR A 1 74 ? 76.150 18.978 0.173 1.00 40.38 74 THR A CA 1
ATOM 508 C C . THR A 1 74 ? 77.027 17.965 0.947 1.00 40.38 74 THR A C 1
ATOM 510 O O . THR A 1 74 ? 77.967 18.353 1.629 1.00 40.38 74 THR A O 1
ATOM 513 N N . GLU A 1 75 ? 76.790 16.651 0.755 1.00 36.66 75 GLU A N 1
ATOM 514 C CA . GLU A 1 75 ? 77.553 15.689 -0.099 1.00 36.66 75 GLU A CA 1
ATOM 515 C C . GLU A 1 75 ? 77.139 14.207 0.175 1.00 36.66 75 GLU A C 1
ATOM 517 O O . GLU A 1 75 ? 77.029 13.771 1.318 1.00 36.66 75 GLU A O 1
ATOM 522 N N . GLU A 1 76 ? 76.914 13.447 -0.906 1.00 37.59 76 GLU A N 1
ATOM 523 C CA . GLU A 1 76 ? 76.724 11.977 -1.046 1.00 37.59 76 GLU A CA 1
ATOM 524 C C . GLU A 1 76 ? 78.049 11.178 -0.836 1.00 37.59 76 GLU A C 1
ATOM 526 O O . GLU A 1 76 ? 79.097 11.819 -0.741 1.00 37.59 76 GLU A O 1
ATOM 531 N N . PRO A 1 77 ? 78.141 9.819 -0.943 1.00 51.47 77 PRO A N 1
ATOM 532 C CA . PRO A 1 77 ? 77.153 8.718 -0.893 1.00 51.47 77 PRO A CA 1
ATOM 533 C C . PRO A 1 77 ? 77.649 7.478 -0.066 1.00 51.47 77 PRO A C 1
ATOM 535 O O . PRO A 1 77 ? 78.674 7.515 0.613 1.00 51.47 77 PRO A O 1
ATOM 538 N N . THR A 1 78 ? 76.975 6.328 -0.250 1.00 39.53 78 THR A N 1
ATOM 539 C CA . THR A 1 78 ? 77.349 4.905 0.004 1.00 39.53 78 THR A CA 1
ATOM 540 C C . THR A 1 78 ? 77.116 4.266 1.383 1.00 39.53 78 THR A C 1
ATOM 542 O O . THR A 1 78 ? 77.918 4.424 2.296 1.00 39.53 78 THR A O 1
ATOM 545 N N . ALA A 1 79 ? 76.100 3.390 1.467 1.00 34.31 79 ALA A N 1
ATOM 546 C CA . ALA A 1 79 ? 76.223 1.918 1.557 1.00 34.31 79 ALA A CA 1
ATOM 547 C C . ALA A 1 79 ? 74.905 1.289 2.067 1.00 34.31 79 ALA A C 1
ATOM 549 O O . ALA A 1 79 ? 74.451 1.618 3.159 1.00 34.31 79 ALA A O 1
ATOM 550 N N . GLU A 1 80 ? 74.325 0.344 1.317 1.00 40.81 80 GLU A N 1
ATOM 551 C CA . GLU A 1 80 ? 73.335 -0.609 1.852 1.00 40.81 80 GLU A CA 1
ATOM 552 C C . GLU A 1 80 ? 73.957 -1.414 3.012 1.00 40.81 80 GLU A C 1
ATOM 554 O O . GLU A 1 80 ? 75.145 -1.762 2.953 1.00 40.81 80 GLU A O 1
ATOM 559 N N . PRO A 1 81 ? 73.186 -1.742 4.068 1.00 39.47 81 PRO A N 1
ATOM 560 C CA . PRO A 1 81 ? 72.581 -3.077 4.083 1.00 39.47 81 PRO A CA 1
ATOM 561 C C . PRO A 1 81 ? 71.196 -3.173 4.764 1.00 39.47 81 PRO A C 1
ATOM 563 O O . PRO A 1 81 ? 71.004 -2.726 5.887 1.00 39.47 81 PRO A O 1
ATOM 566 N N . THR A 1 82 ? 70.295 -3.902 4.097 1.00 41.84 82 THR A N 1
ATOM 567 C CA . THR A 1 82 ? 69.254 -4.815 4.628 1.00 41.84 82 THR A CA 1
ATOM 568 C C . THR A 1 82 ? 68.526 -4.431 5.925 1.00 41.84 82 THR A C 1
ATOM 570 O O . THR A 1 82 ? 68.996 -4.722 7.026 1.00 41.84 82 THR A O 1
ATOM 573 N N . VAL A 1 83 ? 67.284 -3.961 5.779 1.00 36.56 83 VAL A N 1
ATOM 574 C CA . VAL A 1 83 ? 66.219 -4.162 6.771 1.00 36.56 83 VAL A CA 1
ATOM 575 C C . VAL A 1 83 ? 65.188 -5.074 6.112 1.00 36.56 83 VAL A C 1
ATOM 577 O O . VAL A 1 83 ? 64.763 -4.822 4.987 1.00 36.56 83 VAL A O 1
ATOM 580 N N . ALA A 1 84 ? 64.883 -6.197 6.759 1.00 32.41 84 ALA A N 1
ATOM 581 C CA . ALA A 1 84 ? 63.824 -7.099 6.325 1.00 32.41 84 ALA A CA 1
ATOM 582 C C . ALA A 1 84 ? 62.489 -6.333 6.273 1.00 32.41 84 ALA A C 1
ATOM 584 O O . ALA A 1 84 ? 62.286 -5.480 7.140 1.00 32.41 84 ALA A O 1
ATOM 585 N N . PRO A 1 85 ? 61.587 -6.623 5.318 1.00 36.50 85 PRO A N 1
ATOM 586 C CA . PRO A 1 85 ? 60.252 -6.052 5.358 1.00 36.50 85 PRO A CA 1
ATOM 587 C C . PRO A 1 85 ? 59.582 -6.529 6.647 1.00 36.50 85 PRO A C 1
ATOM 589 O O . PRO A 1 85 ? 59.363 -7.726 6.854 1.00 36.50 85 PRO A O 1
ATOM 592 N N . THR A 1 86 ? 59.330 -5.589 7.552 1.00 35.47 86 THR A N 1
ATOM 593 C CA . THR A 1 86 ? 58.311 -5.756 8.579 1.00 35.47 86 THR A CA 1
ATOM 594 C C . THR A 1 86 ? 57.024 -6.003 7.809 1.00 35.47 86 THR A C 1
ATOM 596 O O . THR A 1 86 ? 56.687 -5.204 6.939 1.00 35.47 86 THR A O 1
ATOM 599 N N . ALA A 1 87 ? 56.374 -7.139 8.055 1.00 33.00 87 ALA A N 1
ATOM 600 C CA . ALA A 1 87 ? 55.036 -7.369 7.542 1.00 33.00 87 ALA A CA 1
ATOM 601 C C . ALA A 1 87 ? 54.185 -6.154 7.922 1.00 33.00 87 ALA A C 1
ATOM 603 O O . ALA A 1 87 ? 54.141 -5.791 9.103 1.00 33.00 87 ALA A O 1
ATOM 604 N N . GLU A 1 88 ? 53.575 -5.515 6.925 1.00 30.09 88 GLU A N 1
ATOM 605 C CA . GLU A 1 88 ? 52.421 -4.661 7.166 1.00 30.09 88 GLU A CA 1
ATOM 606 C C . GLU A 1 88 ? 51.456 -5.440 8.062 1.00 30.09 88 GLU A C 1
ATOM 608 O O . GLU A 1 88 ? 51.306 -6.660 7.886 1.00 30.09 88 GLU A O 1
ATOM 613 N N . PRO A 1 89 ? 50.852 -4.798 9.071 1.00 34.09 89 PRO A N 1
ATOM 614 C CA . PRO A 1 89 ? 49.767 -5.441 9.770 1.00 34.09 89 PRO A CA 1
ATOM 615 C C . PRO A 1 89 ? 48.688 -5.676 8.718 1.00 34.09 89 PRO A C 1
ATOM 617 O O . PRO A 1 89 ? 48.077 -4.739 8.221 1.00 34.09 89 PRO A O 1
ATOM 620 N N . THR A 1 90 ? 48.479 -6.937 8.353 1.00 33.12 90 THR A N 1
ATOM 621 C CA . THR A 1 90 ? 47.202 -7.358 7.801 1.00 33.12 90 THR A CA 1
ATOM 622 C C . THR A 1 90 ? 46.187 -6.993 8.874 1.00 33.12 90 THR A C 1
ATOM 624 O O . THR A 1 90 ? 46.112 -7.671 9.904 1.00 33.12 90 THR A O 1
ATOM 627 N N . ALA A 1 91 ? 45.497 -5.867 8.692 1.00 33.56 91 ALA A N 1
ATOM 628 C CA . ALA A 1 91 ? 44.255 -5.628 9.386 1.00 33.56 91 ALA A CA 1
ATOM 629 C C . ALA A 1 91 ? 43.377 -6.819 9.008 1.00 33.56 91 ALA A C 1
ATOM 631 O O . ALA A 1 91 ? 43.027 -7.037 7.852 1.00 33.56 91 ALA A O 1
ATOM 632 N N . VAL A 1 92 ? 43.172 -7.700 9.980 1.00 29.16 92 VAL A N 1
ATOM 633 C CA . VAL A 1 92 ? 42.036 -8.608 9.941 1.00 29.16 92 VAL A CA 1
ATOM 634 C C . VAL A 1 92 ? 40.824 -7.686 9.794 1.00 29.16 92 VAL A C 1
ATOM 636 O O . VAL A 1 92 ? 40.792 -6.715 10.555 1.00 29.16 92 VAL A O 1
ATOM 639 N N . PRO A 1 93 ? 39.885 -7.921 8.860 1.00 36.47 93 PRO A N 1
ATOM 640 C CA . PRO A 1 93 ? 38.672 -7.116 8.812 1.00 36.47 93 PRO A CA 1
ATOM 641 C C . PRO A 1 93 ? 38.055 -7.184 10.208 1.00 36.47 93 PRO A C 1
ATOM 643 O O . PRO A 1 93 ? 37.800 -8.276 10.733 1.00 36.47 93 PRO A O 1
ATOM 646 N N . ALA A 1 94 ? 37.975 -6.037 10.879 1.00 41.50 94 ALA A N 1
ATOM 647 C CA . ALA A 1 94 ? 37.240 -5.955 12.123 1.00 41.50 94 ALA A CA 1
ATOM 648 C C . ALA A 1 94 ? 35.790 -6.253 11.742 1.00 41.50 94 ALA A C 1
ATOM 650 O O . ALA A 1 94 ? 35.259 -5.622 10.837 1.00 41.50 94 ALA A O 1
ATOM 651 N N . GLY A 1 95 ? 35.193 -7.281 12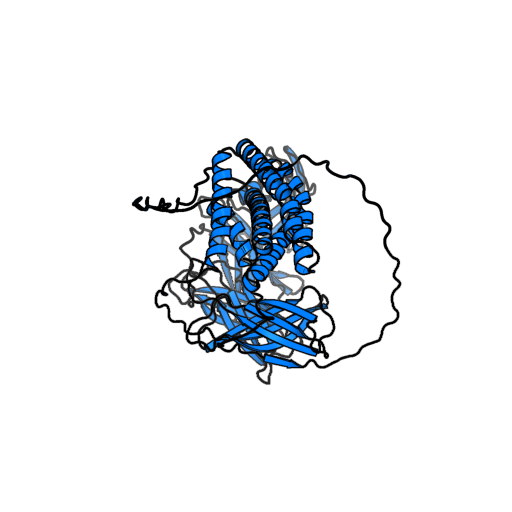.348 1.00 48.78 95 GLY A N 1
ATOM 652 C CA . GLY A 1 95 ? 33.767 -7.526 12.152 1.00 48.78 95 GLY A CA 1
ATOM 653 C C . GLY A 1 95 ? 32.971 -6.284 12.551 1.00 48.78 95 GLY A C 1
ATOM 654 O O . GLY A 1 95 ? 33.425 -5.534 13.420 1.00 48.78 95 GLY A O 1
ATOM 655 N N . GLU A 1 96 ? 31.819 -6.096 11.911 1.00 53.53 96 GLU A N 1
ATOM 656 C CA . GLU A 1 96 ? 30.917 -4.962 12.121 1.00 53.53 96 GLU A CA 1
ATOM 657 C C . GLU A 1 96 ? 30.759 -4.637 13.619 1.00 53.53 96 GLU A C 1
ATOM 659 O O . GLU A 1 96 ? 30.540 -5.550 14.434 1.00 53.53 96 GLU A O 1
ATOM 664 N N . PRO A 1 97 ? 30.885 -3.361 14.024 1.00 61.09 97 PRO A N 1
ATOM 665 C CA . PRO A 1 97 ? 30.722 -2.982 15.418 1.00 61.09 97 PRO A CA 1
ATOM 666 C C . PRO A 1 97 ? 29.266 -3.198 15.855 1.00 61.09 97 PRO A C 1
ATOM 668 O O . PRO A 1 97 ? 28.329 -2.597 15.331 1.00 61.09 97 PRO A O 1
ATOM 671 N N . SER A 1 98 ? 29.061 -4.059 16.852 1.00 55.75 98 SER A N 1
ATOM 672 C CA . SER A 1 98 ? 27.750 -4.244 17.473 1.00 55.75 98 SER A CA 1
ATOM 673 C C . SER A 1 98 ? 27.476 -3.094 18.441 1.00 55.75 98 SER A C 1
ATOM 675 O O . SER A 1 98 ? 28.151 -2.999 19.470 1.00 55.75 98 SER A O 1
ATOM 677 N N . VAL A 1 99 ? 26.484 -2.259 18.142 1.00 63.69 99 VAL A N 1
ATOM 678 C CA . VAL A 1 99 ? 25.990 -1.243 19.079 1.00 63.69 99 VAL A CA 1
ATOM 679 C C . VAL A 1 99 ? 24.866 -1.859 19.911 1.00 63.69 99 VAL A C 1
ATOM 681 O O . VAL A 1 99 ? 23.960 -2.485 19.371 1.00 63.69 99 VAL A O 1
ATOM 684 N N . SER A 1 100 ? 24.954 -1.740 21.237 1.00 63.34 100 SER A N 1
ATOM 685 C CA . SER A 1 100 ? 24.003 -2.356 22.183 1.00 63.34 100 SER A CA 1
ATOM 686 C C . SER A 1 100 ? 22.799 -1.470 22.534 1.00 63.34 100 SER A C 1
ATOM 688 O O . SER A 1 100 ? 22.053 -1.767 23.467 1.00 63.34 100 SER A O 1
ATOM 690 N N . MET A 1 101 ? 22.659 -0.372 21.801 1.00 69.44 101 MET A N 1
ATOM 691 C CA . MET A 1 101 ? 21.727 0.722 22.024 1.00 69.44 101 MET A CA 1
ATOM 692 C C . MET A 1 101 ? 20.480 0.539 21.161 1.00 69.44 101 MET A C 1
ATOM 694 O O . MET A 1 101 ? 20.566 -0.034 20.077 1.00 69.44 101 MET A O 1
ATOM 698 N N . ASP A 1 102 ? 19.343 1.008 21.661 1.00 76.25 102 ASP A N 1
ATOM 699 C CA . ASP A 1 102 ? 18.049 0.917 20.987 1.00 76.25 102 ASP A CA 1
ATOM 700 C C . ASP A 1 102 ? 17.546 2.347 20.764 1.00 76.25 102 ASP A C 1
ATOM 702 O O . ASP A 1 102 ? 17.067 2.997 21.698 1.00 76.25 102 ASP A O 1
ATOM 706 N N . LEU A 1 103 ? 17.817 2.891 19.575 1.00 74.50 103 LEU A N 1
ATOM 707 C CA . LEU A 1 103 ? 17.399 4.238 19.190 1.00 74.50 103 LEU A CA 1
ATOM 708 C C . LEU A 1 103 ? 16.085 4.158 18.398 1.00 74.50 103 LEU A C 1
ATOM 710 O O . LEU A 1 103 ? 15.943 3.257 17.571 1.00 74.50 103 LEU A O 1
ATOM 714 N N . PRO A 1 104 ? 15.156 5.113 18.582 1.00 74.00 104 PRO A N 1
ATOM 715 C CA . PRO A 1 104 ? 14.010 5.248 17.690 1.00 74.00 104 PRO A CA 1
ATOM 716 C C . PRO A 1 104 ? 14.466 5.459 16.239 1.00 74.00 104 PRO A C 1
ATOM 718 O O . PRO A 1 104 ? 15.501 6.083 15.994 1.00 74.00 104 PRO A O 1
ATOM 721 N N . GLU A 1 105 ? 13.697 4.953 15.277 1.00 71.62 105 GLU A N 1
ATOM 722 C CA . GLU A 1 105 ? 14.083 4.914 13.858 1.00 71.62 105 GLU A CA 1
ATOM 723 C C . GLU A 1 105 ? 14.405 6.301 13.284 1.00 71.62 105 GLU A C 1
ATOM 725 O O . GLU A 1 105 ? 15.473 6.492 12.710 1.00 71.62 105 GLU A O 1
ATOM 730 N N . ASN A 1 106 ? 13.580 7.307 13.572 1.00 68.69 106 ASN A N 1
ATOM 731 C CA . ASN A 1 106 ? 13.818 8.697 13.173 1.00 68.69 106 ASN A CA 1
ATOM 732 C C . ASN A 1 106 ? 15.115 9.292 13.770 1.00 68.69 106 ASN A C 1
ATOM 734 O O . ASN A 1 106 ? 15.730 10.186 13.187 1.00 68.69 106 ASN A O 1
ATOM 738 N N . VAL A 1 107 ? 15.555 8.802 14.935 1.00 77.69 107 VAL A N 1
ATOM 739 C CA . VAL A 1 107 ? 16.812 9.213 15.582 1.00 77.69 107 VAL A CA 1
ATOM 740 C C . VAL A 1 107 ? 18.007 8.482 14.966 1.00 77.69 107 VAL A C 1
ATOM 742 O O . VAL A 1 107 ? 19.061 9.095 14.792 1.00 77.69 107 VAL A O 1
ATOM 745 N N . GLU A 1 108 ? 17.852 7.203 14.593 1.00 76.19 108 GLU A N 1
ATOM 746 C CA . GLU A 1 108 ? 18.852 6.465 13.803 1.00 76.19 108 GLU A CA 1
ATOM 747 C C . GLU A 1 108 ? 19.079 7.133 12.438 1.00 76.19 108 GLU A C 1
ATOM 749 O O . GLU A 1 108 ? 20.228 7.331 12.041 1.00 76.19 108 GLU A O 1
ATOM 754 N N . GLU A 1 109 ? 18.004 7.523 11.751 1.00 74.88 109 GLU A N 1
ATOM 755 C CA . GLU A 1 109 ? 18.042 8.207 10.454 1.00 74.88 109 GLU A CA 1
ATOM 756 C C . GLU A 1 109 ? 18.659 9.603 10.559 1.00 74.88 109 GLU A C 1
ATOM 758 O O . GLU A 1 109 ? 19.577 9.934 9.808 1.00 74.88 109 GLU A O 1
ATOM 763 N N . GLY A 1 110 ? 18.238 10.400 11.548 1.00 75.88 110 GLY A N 1
ATOM 764 C CA . GLY A 1 110 ? 18.828 11.713 11.802 1.00 75.88 110 GLY A CA 1
ATOM 765 C C . GLY A 1 110 ? 20.325 11.635 12.115 1.00 75.88 110 GLY A C 1
ATOM 766 O O . GLY A 1 110 ? 21.127 12.389 11.561 1.00 75.88 110 GLY A O 1
ATOM 767 N N . TYR A 1 111 ? 20.740 10.689 12.960 1.00 84.50 111 TYR A N 1
ATOM 768 C CA . TYR A 1 111 ? 22.159 10.463 13.235 1.00 84.50 111 TYR A CA 1
ATOM 769 C C . TYR A 1 111 ? 22.916 9.984 11.982 1.00 84.50 111 TYR A C 1
ATOM 771 O O . TYR A 1 111 ? 24.012 10.472 11.708 1.00 84.50 111 TYR A O 1
ATOM 779 N N . GLY A 1 112 ? 22.322 9.097 11.176 1.00 80.69 112 GLY A N 1
ATOM 780 C CA . GLY A 1 112 ? 22.881 8.636 9.900 1.00 80.69 112 GLY A CA 1
ATOM 781 C C . GLY A 1 112 ? 23.078 9.757 8.872 1.00 80.69 112 GLY A C 1
ATOM 782 O O . GLY A 1 112 ? 24.107 9.790 8.192 1.00 80.69 112 GLY A O 1
ATOM 783 N N . MET A 1 113 ? 22.156 10.720 8.802 1.00 83.50 113 MET A N 1
ATOM 784 C CA . MET A 1 113 ? 22.284 11.903 7.944 1.00 83.50 113 MET A CA 1
ATOM 785 C C . MET A 1 113 ? 23.475 12.781 8.356 1.00 83.50 113 MET A C 1
ATOM 787 O O . MET A 1 113 ? 24.279 13.183 7.514 1.00 83.50 113 MET A O 1
ATOM 791 N N . LEU A 1 114 ? 23.657 13.025 9.658 1.00 85.81 114 LEU A N 1
ATOM 792 C CA . LEU A 1 114 ? 24.800 13.793 10.170 1.00 85.81 114 LEU A CA 1
ATOM 793 C C . LEU A 1 114 ? 26.142 13.096 9.890 1.00 85.81 114 LEU A C 1
ATOM 795 O O . LEU A 1 114 ? 27.114 13.756 9.522 1.00 85.81 114 LEU A O 1
ATOM 799 N N . VAL A 1 115 ? 26.188 11.765 10.017 1.00 85.75 115 VAL A N 1
ATOM 800 C CA . VAL A 1 115 ? 27.364 10.957 9.653 1.00 85.75 115 VAL A CA 1
ATOM 801 C C . VAL A 1 115 ? 27.655 11.064 8.152 1.00 85.75 115 VAL A C 1
ATOM 803 O O . VAL A 1 115 ? 28.809 11.244 7.776 1.00 85.75 115 VAL A O 1
ATOM 806 N N . THR A 1 116 ? 26.626 11.039 7.300 1.00 80.12 1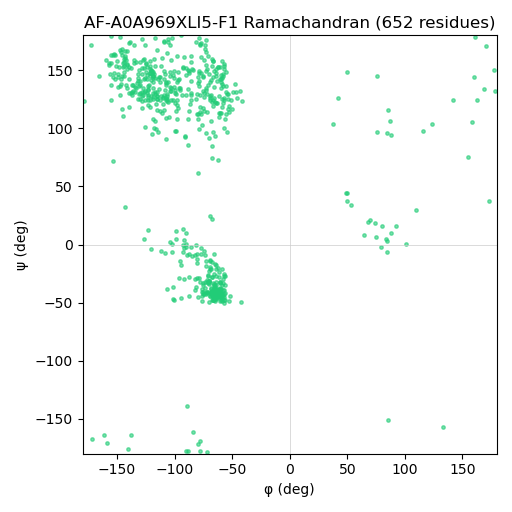16 THR A N 1
ATOM 807 C CA . THR A 1 116 ? 26.754 11.206 5.837 1.00 80.12 116 THR A CA 1
ATOM 808 C C . THR A 1 116 ? 27.291 12.593 5.461 1.00 80.12 116 THR A C 1
ATOM 810 O O . THR A 1 116 ? 28.131 12.724 4.566 1.00 80.12 116 THR A O 1
ATOM 813 N N . LEU A 1 117 ? 26.874 13.640 6.179 1.00 86.19 117 LEU A N 1
ATOM 814 C CA . LEU A 1 117 ? 27.375 15.002 5.981 1.00 86.19 117 LEU A CA 1
ATOM 815 C C . LEU A 1 117 ? 28.861 15.139 6.356 1.00 86.19 117 LEU A C 1
ATOM 817 O O . LEU A 1 117 ? 29.623 15.783 5.634 1.00 86.19 117 LEU A O 1
ATOM 821 N N . GLU A 1 118 ? 29.299 14.507 7.448 1.00 88.12 118 GLU A N 1
ATOM 822 C CA . GLU A 1 118 ? 30.722 14.461 7.813 1.00 88.12 118 GLU A CA 1
ATOM 823 C C . GLU A 1 118 ? 31.550 13.721 6.759 1.00 88.12 118 GLU A C 1
ATOM 825 O O . GLU A 1 118 ? 32.598 14.200 6.326 1.00 88.12 118 GLU A O 1
ATOM 830 N N . ALA A 1 119 ? 31.045 12.579 6.304 1.00 84.62 119 ALA A N 1
ATOM 831 C CA . ALA A 1 119 ? 31.631 11.795 5.230 1.00 84.62 119 ALA A CA 1
ATOM 832 C C . ALA A 1 119 ? 31.794 12.622 3.939 1.00 84.62 119 ALA A C 1
ATOM 834 O O . ALA A 1 119 ? 32.842 12.584 3.289 1.00 84.62 119 ALA A O 1
ATOM 835 N N . SER A 1 120 ? 30.785 13.432 3.610 1.00 85.06 120 SER A N 1
ATOM 836 C CA . SER A 1 120 ? 30.814 14.363 2.479 1.00 85.06 120 SER A CA 1
ATOM 837 C C . SER A 1 120 ? 31.892 15.437 2.655 1.00 85.06 120 SER A C 1
ATOM 839 O O . SER A 1 120 ? 32.639 15.713 1.720 1.00 85.06 120 SER A O 1
ATOM 841 N N . ALA A 1 121 ? 32.046 16.003 3.856 1.00 85.75 121 ALA A N 1
ATOM 842 C CA . ALA A 1 121 ? 33.101 16.977 4.144 1.00 85.75 121 ALA A CA 1
ATOM 843 C C . ALA A 1 121 ? 34.514 16.380 3.988 1.00 85.75 121 ALA A C 1
ATOM 845 O O . ALA A 1 121 ? 35.387 17.016 3.397 1.00 85.75 121 ALA A O 1
ATOM 846 N N . ILE A 1 122 ? 34.721 15.135 4.434 1.00 84.75 122 ILE A N 1
ATOM 847 C CA . ILE A 1 122 ? 35.987 14.399 4.258 1.00 84.75 122 ILE A CA 1
ATOM 848 C C . ILE A 1 122 ? 36.310 14.207 2.773 1.00 84.75 122 ILE A C 1
ATOM 850 O O . ILE A 1 122 ? 37.447 14.398 2.344 1.00 84.75 122 ILE A O 1
ATOM 854 N N . LEU A 1 123 ? 35.308 13.845 1.975 1.00 81.56 123 LEU A N 1
ATOM 855 C CA . LEU A 1 123 ? 35.463 13.630 0.538 1.00 81.56 123 LEU A CA 1
ATOM 856 C C . LEU A 1 123 ? 35.755 14.922 -0.225 1.00 81.56 123 LEU A C 1
ATOM 858 O O . LEU A 1 123 ? 36.584 14.916 -1.132 1.00 81.56 123 LEU A O 1
ATOM 862 N N . VAL A 1 124 ? 35.122 16.033 0.158 1.00 81.25 124 VAL A N 1
ATOM 863 C CA . VAL A 1 124 ? 35.442 17.367 -0.366 1.00 81.25 124 VAL A CA 1
ATOM 864 C C . VAL A 1 124 ? 36.910 17.698 -0.063 1.00 81.25 124 VAL A C 1
ATOM 866 O O . VAL A 1 124 ? 37.656 18.069 -0.965 1.00 81.25 124 VAL A O 1
ATOM 869 N N . GLU A 1 125 ? 37.386 17.499 1.168 1.00 79.38 125 GLU A N 1
ATOM 870 C CA . GLU A 1 125 ? 38.796 17.743 1.517 1.00 79.38 125 GLU A CA 1
ATOM 871 C C . GLU A 1 125 ? 39.781 16.875 0.728 1.00 79.38 125 GLU A C 1
ATOM 873 O O . GLU A 1 125 ? 40.794 17.381 0.231 1.00 79.38 125 GLU A O 1
ATOM 878 N N . ASP A 1 126 ? 39.494 15.581 0.596 1.00 79.19 126 ASP A N 1
ATOM 879 C CA . ASP A 1 126 ? 40.347 14.644 -0.134 1.00 79.19 126 ASP A CA 1
ATOM 880 C C . ASP A 1 126 ? 40.395 14.979 -1.632 1.00 79.19 126 ASP A C 1
ATOM 882 O O . ASP A 1 126 ? 41.473 15.053 -2.228 1.00 79.19 126 ASP A O 1
ATOM 886 N N . LEU A 1 127 ? 39.245 15.303 -2.227 1.00 76.50 127 LEU A N 1
ATOM 887 C CA . LEU A 1 127 ? 39.148 15.764 -3.608 1.00 76.50 127 LEU A CA 1
ATOM 888 C C . LEU A 1 127 ? 39.950 17.055 -3.826 1.00 76.50 127 LEU A C 1
ATOM 890 O O . LEU A 1 127 ? 40.728 17.157 -4.780 1.00 76.50 127 LEU A O 1
ATOM 894 N N . ALA A 1 128 ? 39.833 18.021 -2.913 1.00 73.50 128 ALA A N 1
ATOM 895 C CA . ALA A 1 128 ? 40.594 19.265 -2.957 1.00 73.50 128 ALA A CA 1
ATOM 896 C C . ALA A 1 128 ? 42.111 19.004 -2.937 1.00 73.50 128 ALA A C 1
ATOM 898 O O . ALA A 1 128 ? 42.868 19.609 -3.707 1.00 73.50 128 ALA A O 1
ATOM 899 N N . ALA A 1 129 ? 42.557 18.068 -2.093 1.00 73.00 129 ALA A N 1
ATOM 900 C CA . ALA A 1 129 ? 43.954 17.670 -1.978 1.00 73.00 129 ALA A CA 1
ATOM 901 C C . ALA A 1 129 ? 44.471 16.969 -3.246 1.00 73.00 129 ALA A C 1
ATOM 903 O O . ALA A 1 129 ? 45.563 17.305 -3.713 1.00 73.00 129 ALA A O 1
ATOM 904 N N . GLN A 1 130 ? 43.685 16.063 -3.839 1.00 70.31 130 GLN A N 1
ATOM 905 C CA . GLN A 1 130 ? 44.020 15.379 -5.095 1.00 70.31 130 GLN A CA 1
ATOM 906 C C . GLN A 1 130 ? 44.121 16.358 -6.277 1.00 70.31 130 GLN A C 1
ATOM 908 O O . GLN A 1 130 ? 45.050 16.273 -7.090 1.00 70.31 130 GLN A O 1
ATOM 913 N N . ILE A 1 131 ? 43.206 17.332 -6.362 1.00 68.38 131 ILE A N 1
ATOM 914 C CA . ILE A 1 131 ? 43.242 18.381 -7.391 1.00 68.38 131 ILE A CA 1
ATOM 915 C C . ILE A 1 131 ? 44.478 19.270 -7.192 1.00 68.38 131 ILE A C 1
ATOM 917 O O . ILE A 1 131 ? 45.184 19.585 -8.151 1.00 68.38 131 ILE A O 1
ATOM 921 N N . ALA A 1 132 ? 44.786 19.661 -5.951 1.00 68.38 132 ALA A N 1
ATOM 922 C CA . ALA A 1 132 ? 45.953 20.486 -5.633 1.00 68.38 132 ALA A CA 1
ATOM 923 C C . ALA A 1 132 ? 47.298 19.772 -5.878 1.00 68.38 132 ALA A C 1
ATOM 925 O O . ALA A 1 132 ? 48.275 20.424 -6.267 1.00 68.38 132 ALA A O 1
ATOM 926 N N . SER A 1 133 ? 47.372 18.451 -5.676 1.00 69.12 133 SER A N 1
ATOM 927 C CA . SER A 1 133 ? 48.576 17.651 -5.944 1.00 69.12 133 SER A CA 1
ATOM 928 C C . SER A 1 133 ? 48.748 17.289 -7.426 1.00 69.12 133 SER A C 1
ATOM 930 O O . SER A 1 133 ? 49.858 16.945 -7.847 1.00 69.12 133 SER A O 1
ATOM 932 N N . GLY A 1 134 ? 47.685 17.422 -8.228 1.00 62.97 134 GLY A N 1
ATOM 933 C CA . GLY A 1 134 ? 47.647 17.007 -9.631 1.00 62.97 134 GLY A CA 1
ATOM 934 C C . GLY A 1 134 ? 47.561 15.489 -9.816 1.00 62.97 134 GLY A C 1
ATOM 935 O O . GLY A 1 134 ? 47.905 14.995 -10.890 1.00 62.97 134 GLY A O 1
ATOM 936 N N . GLU A 1 135 ? 47.163 14.759 -8.770 1.00 62.75 135 GLU A N 1
ATOM 937 C CA . GLU A 1 135 ? 46.855 13.320 -8.804 1.00 62.75 135 GLU A CA 1
ATOM 938 C C . GLU A 1 135 ? 45.385 13.045 -9.143 1.00 62.75 135 GLU A C 1
ATOM 940 O O . GLU A 1 135 ? 45.038 11.896 -9.411 1.00 62.75 135 GLU A O 1
ATOM 945 N N . ALA A 1 136 ? 44.551 14.089 -9.175 1.00 59.88 136 ALA A N 1
ATOM 946 C CA . ALA A 1 136 ? 43.172 14.023 -9.632 1.00 59.88 136 ALA A CA 1
ATOM 947 C C . ALA A 1 136 ? 43.078 13.488 -11.070 1.00 59.88 136 ALA A C 1
ATOM 949 O O . ALA A 1 136 ? 43.713 14.002 -11.995 1.00 59.88 136 ALA A O 1
ATOM 950 N N . ASP A 1 137 ? 42.266 12.449 -11.237 1.00 58.59 137 ASP A N 1
ATOM 951 C CA . ASP A 1 137 ? 41.840 11.920 -12.528 1.00 58.59 137 ASP A CA 1
ATOM 952 C C . ASP A 1 137 ? 40.499 12.563 -12.907 1.00 58.59 137 ASP A C 1
ATOM 954 O O . ASP A 1 137 ? 39.585 12.581 -12.084 1.00 58.59 137 ASP A O 1
ATOM 958 N N . ASP A 1 138 ? 40.380 13.119 -14.116 1.00 53.22 138 ASP A N 1
ATOM 959 C CA . ASP A 1 138 ? 39.217 13.928 -14.522 1.00 53.22 138 ASP A CA 1
ATOM 960 C C . ASP A 1 138 ? 37.889 13.142 -14.430 1.00 53.22 138 ASP A C 1
ATOM 962 O O . ASP A 1 138 ? 36.861 13.709 -14.056 1.00 53.22 138 ASP A O 1
ATOM 966 N N . GLU A 1 139 ? 37.902 11.832 -14.711 1.00 50.12 139 GLU A N 1
ATOM 967 C CA . GLU A 1 139 ? 36.711 10.971 -14.648 1.00 50.12 139 GLU A CA 1
ATOM 968 C C . GLU A 1 139 ? 36.343 10.636 -13.194 1.00 50.12 139 GLU A C 1
ATOM 970 O O . GLU A 1 139 ? 35.184 10.775 -12.796 1.00 50.12 139 GLU A O 1
ATOM 975 N N . ARG A 1 140 ? 37.334 10.285 -12.364 1.00 57.06 140 ARG A N 1
ATOM 976 C CA . ARG A 1 140 ? 37.136 10.025 -10.925 1.00 57.06 140 ARG A CA 1
ATOM 977 C C . ARG A 1 140 ? 36.699 11.279 -10.159 1.00 57.06 140 ARG A C 1
ATOM 979 O O . ARG A 1 140 ? 35.859 11.204 -9.262 1.00 57.06 140 ARG A O 1
ATOM 986 N N . THR A 1 141 ? 37.247 12.432 -10.528 1.00 60.75 141 THR A N 1
ATOM 987 C CA . THR A 1 141 ? 36.947 13.739 -9.927 1.00 60.75 141 THR A CA 1
ATOM 988 C C . THR A 1 141 ? 35.495 14.120 -10.193 1.00 60.75 141 THR A C 1
ATOM 990 O O . THR A 1 141 ? 34.768 14.433 -9.256 1.00 60.75 141 THR A O 1
ATOM 993 N N . MET A 1 142 ? 35.037 14.014 -11.446 1.00 57.66 142 MET A N 1
ATOM 994 C CA . MET A 1 142 ? 33.654 14.335 -11.813 1.00 57.66 142 MET A CA 1
ATOM 995 C C . MET A 1 142 ? 32.640 13.399 -11.139 1.00 57.66 142 MET A C 1
ATOM 997 O O . MET A 1 142 ? 31.625 13.865 -10.626 1.00 57.66 142 MET A O 1
ATOM 1001 N N . GLY A 1 143 ? 32.931 12.094 -11.071 1.00 56.47 143 GLY A N 1
ATOM 1002 C CA . GLY A 1 143 ? 32.078 11.135 -10.357 1.00 56.47 143 GLY A CA 1
ATOM 1003 C C . GLY A 1 143 ? 31.957 11.447 -8.862 1.00 56.47 143 GLY A C 1
ATOM 1004 O O . GLY A 1 143 ? 30.867 11.382 -8.298 1.00 56.47 143 GLY A O 1
ATOM 1005 N N . THR A 1 144 ? 33.058 11.873 -8.239 1.00 66.56 144 THR A N 1
ATOM 1006 C CA . THR A 1 144 ? 33.077 12.270 -6.823 1.00 66.56 144 THR A CA 1
ATOM 1007 C C . THR A 1 144 ? 32.278 13.559 -6.594 1.00 66.56 144 THR A C 1
ATOM 1009 O O . THR A 1 144 ? 31.506 13.633 -5.643 1.00 66.56 144 THR A O 1
ATOM 1012 N N . VAL A 1 145 ? 32.398 14.550 -7.487 1.00 64.94 145 VAL A N 1
ATOM 1013 C CA . VAL A 1 145 ? 31.644 15.819 -7.432 1.00 64.94 145 VAL A CA 1
ATOM 1014 C C . VAL A 1 145 ? 30.133 15.594 -7.549 1.00 64.94 145 VAL A C 1
ATOM 1016 O O . VAL A 1 145 ? 29.367 16.176 -6.787 1.00 64.94 145 VAL A O 1
ATOM 1019 N N . LEU A 1 146 ? 29.692 14.731 -8.466 1.00 58.94 146 LEU A N 1
ATOM 1020 C CA . LEU A 1 146 ? 28.268 14.431 -8.657 1.00 58.94 146 LEU A CA 1
ATOM 1021 C C . LEU A 1 146 ? 27.657 13.715 -7.451 1.00 58.94 146 LEU A C 1
ATOM 1023 O O . LEU A 1 146 ? 26.575 14.076 -6.993 1.00 58.94 146 LEU A O 1
ATOM 1027 N N . MET A 1 147 ? 28.373 12.733 -6.909 1.00 65.81 147 MET A N 1
ATOM 1028 C CA . MET A 1 147 ? 27.956 12.026 -5.703 1.00 65.81 147 MET A CA 1
ATOM 1029 C C . MET A 1 147 ? 27.885 12.964 -4.493 1.00 65.81 147 MET A C 1
ATOM 1031 O O . MET A 1 147 ? 26.911 12.926 -3.746 1.00 65.81 147 MET A O 1
ATOM 1035 N N . LEU A 1 148 ? 28.884 13.835 -4.319 1.00 74.88 148 LEU A N 1
ATOM 1036 C CA . LEU A 1 148 ? 28.864 14.875 -3.290 1.00 74.88 148 LEU A CA 1
ATOM 1037 C C . LEU A 1 148 ? 27.642 15.788 -3.441 1.00 74.88 148 LEU A C 1
ATOM 1039 O O . LEU A 1 148 ? 26.976 16.067 -2.452 1.00 74.88 148 LEU A O 1
ATOM 1043 N N . GLY A 1 149 ? 27.301 16.194 -4.666 1.00 67.50 149 GLY A N 1
ATOM 1044 C CA . GLY A 1 149 ? 26.114 17.011 -4.931 1.00 67.50 149 GLY A CA 1
ATOM 1045 C C . GLY A 1 149 ? 24.812 16.318 -4.534 1.00 67.50 149 GLY A C 1
ATOM 1046 O O . GLY A 1 149 ? 23.945 16.942 -3.932 1.00 67.50 149 GLY A O 1
ATOM 1047 N N . PHE A 1 150 ? 24.696 15.017 -4.800 1.00 62.09 150 PHE A N 1
ATOM 1048 C CA . PHE A 1 150 ? 23.536 14.225 -4.393 1.00 62.09 150 PHE A CA 1
ATOM 1049 C C . PHE A 1 150 ? 23.433 14.074 -2.865 1.00 62.09 150 PHE A C 1
ATOM 1051 O O . PHE A 1 150 ? 22.377 14.328 -2.286 1.00 62.09 150 PHE A O 1
ATOM 1058 N N . MET A 1 151 ? 24.537 13.723 -2.195 1.00 71.75 151 MET A N 1
ATOM 1059 C CA . MET A 1 151 ? 24.571 13.583 -0.733 1.00 71.75 151 MET A CA 1
ATOM 1060 C C . MET A 1 151 ? 24.234 14.897 -0.021 1.00 71.75 151 MET A C 1
ATOM 1062 O O . MET A 1 151 ? 23.465 14.904 0.940 1.00 71.75 151 MET A O 1
ATOM 1066 N N . LEU A 1 152 ? 24.762 16.017 -0.517 1.00 80.81 152 LEU A N 1
ATOM 1067 C CA . LEU A 1 152 ? 24.456 17.340 0.021 1.00 80.81 152 LEU A CA 1
ATOM 1068 C C . LEU A 1 152 ? 23.026 17.786 -0.326 1.00 80.81 152 LEU A C 1
ATOM 1070 O O . LEU A 1 152 ? 22.403 18.464 0.483 1.00 80.81 152 LEU A O 1
ATOM 1074 N N . GLY A 1 153 ? 22.471 17.366 -1.466 1.00 70.56 153 GLY A N 1
ATOM 1075 C CA . GLY A 1 153 ? 21.070 17.600 -1.829 1.00 70.56 153 GLY A CA 1
ATOM 1076 C C . GLY A 1 153 ? 20.079 16.913 -0.884 1.00 70.56 153 GLY A C 1
ATOM 1077 O O . GLY A 1 153 ? 19.138 17.549 -0.419 1.00 70.56 153 GLY A O 1
ATOM 1078 N N . MET A 1 154 ? 20.328 15.654 -0.510 1.00 68.94 154 MET A N 1
ATOM 1079 C CA . MET A 1 154 ? 19.516 14.969 0.509 1.00 68.94 154 MET A CA 1
ATOM 1080 C C . MET A 1 154 ? 19.626 15.641 1.881 1.00 68.94 154 MET A C 1
ATOM 1082 O O . MET A 1 154 ? 18.636 15.767 2.600 1.00 68.94 154 MET A O 1
ATOM 1086 N N . ALA A 1 155 ? 20.826 16.097 2.249 1.00 76.56 155 ALA A N 1
ATOM 1087 C CA . ALA A 1 155 ? 21.012 16.855 3.479 1.00 76.56 155 ALA A CA 1
ATOM 1088 C C . ALA A 1 155 ? 20.254 18.196 3.441 1.00 76.56 155 ALA A C 1
ATOM 1090 O O . ALA A 1 155 ? 19.744 18.622 4.474 1.00 76.56 155 ALA A O 1
ATOM 1091 N N . ASP A 1 156 ? 20.147 18.845 2.277 1.00 74.75 156 ASP A N 1
ATOM 1092 C CA . ASP A 1 156 ? 19.371 20.080 2.091 1.00 74.75 156 ASP A CA 1
ATOM 1093 C C . ASP A 1 156 ? 17.878 19.854 2.329 1.00 74.75 156 ASP A C 1
ATOM 1095 O O . ASP A 1 156 ? 17.254 20.633 3.045 1.00 74.75 156 ASP A O 1
ATOM 1099 N N . GLU A 1 157 ? 17.329 18.749 1.825 1.00 72.94 157 GLU A N 1
ATOM 1100 C CA . GLU A 1 157 ? 15.927 18.381 2.028 1.00 72.94 157 GLU A CA 1
ATOM 1101 C C . GLU A 1 157 ? 15.625 18.052 3.500 1.00 72.94 157 GLU A C 1
ATOM 1103 O O . GLU A 1 157 ? 14.688 18.596 4.088 1.00 72.94 157 GLU A O 1
ATOM 1108 N N . VAL A 1 158 ? 16.463 17.224 4.131 1.00 70.69 158 VAL A N 1
ATOM 1109 C CA . VAL A 1 158 ? 16.227 16.725 5.495 1.00 70.69 158 VAL A CA 1
ATOM 1110 C C . VAL A 1 158 ? 16.521 17.778 6.570 1.00 70.69 158 VAL A C 1
ATOM 1112 O O . VAL A 1 158 ? 15.788 17.888 7.553 1.00 70.69 158 VAL A O 1
ATOM 1115 N N . LEU A 1 159 ? 17.560 18.608 6.415 1.00 80.62 159 LEU A N 1
ATOM 1116 C CA . LEU A 1 159 ? 17.934 19.595 7.441 1.00 80.62 159 LEU A CA 1
ATOM 1117 C C . LEU A 1 159 ? 16.966 20.791 7.523 1.00 80.62 159 LEU A C 1
ATOM 1119 O O . LEU A 1 159 ? 17.059 21.583 8.472 1.00 80.62 159 LEU A O 1
ATOM 1123 N N . VAL A 1 160 ? 16.018 20.935 6.588 1.00 77.06 160 VAL A N 1
ATOM 1124 C CA . VAL A 1 160 ? 14.916 21.913 6.691 1.00 77.06 160 VAL A CA 1
ATOM 1125 C C . VAL A 1 160 ? 14.009 21.594 7.883 1.00 77.06 160 VAL A C 1
ATOM 1127 O O . VAL A 1 160 ? 13.499 22.513 8.534 1.00 77.06 160 VAL A O 1
ATOM 1130 N N . GLU A 1 161 ? 13.860 20.315 8.223 1.00 78.75 161 GLU A N 1
ATOM 1131 C CA . GLU A 1 161 ? 13.064 19.846 9.354 1.00 78.75 161 GLU A CA 1
ATOM 1132 C C . GLU A 1 161 ? 13.803 20.019 10.693 1.00 78.75 161 GLU A C 1
ATOM 1134 O O . GLU A 1 161 ? 15.040 20.016 10.726 1.00 78.75 161 GLU A O 1
ATOM 1139 N N . PRO A 1 162 ? 13.094 20.243 11.822 1.00 81.19 162 PRO A N 1
ATOM 1140 C CA . PRO A 1 162 ? 13.716 20.295 13.151 1.00 81.19 162 PRO A CA 1
ATOM 1141 C C . PRO A 1 162 ? 14.443 18.985 13.486 1.00 81.19 162 PRO A C 1
ATOM 1143 O O . PRO A 1 162 ? 14.124 17.943 12.922 1.00 81.19 162 PRO A O 1
ATOM 1146 N N . ALA A 1 163 ? 15.409 19.030 14.412 1.00 86.56 163 ALA A N 1
ATOM 1147 C CA . ALA A 1 163 ? 16.138 17.822 14.781 1.00 86.56 163 ALA A CA 1
ATOM 1148 C C . ALA A 1 163 ? 15.158 16.762 15.326 1.00 86.56 163 ALA A C 1
ATOM 1150 O O . ALA A 1 163 ? 14.310 17.098 16.161 1.00 86.56 163 ALA A O 1
ATOM 1151 N N . PRO A 1 164 ? 15.276 15.491 14.900 1.00 80.56 164 PRO A N 1
ATOM 1152 C CA . PRO A 1 164 ? 14.341 14.440 15.303 1.00 80.56 164 PRO A CA 1
ATOM 1153 C C . PRO A 1 164 ? 14.474 14.062 16.785 1.00 80.56 164 PRO A C 1
ATOM 1155 O O . PRO A 1 164 ? 13.593 13.403 17.332 1.00 80.56 164 PRO A O 1
ATOM 1158 N N . ASP A 1 165 ? 15.553 14.500 17.446 1.00 91.75 165 ASP A N 1
ATOM 1159 C CA . ASP A 1 165 ? 15.770 14.342 18.880 1.00 91.75 165 ASP A CA 1
ATOM 1160 C C . ASP A 1 165 ? 16.539 15.537 19.480 1.00 91.75 165 ASP A C 1
ATOM 1162 O O . ASP A 1 165 ? 17.503 16.011 18.868 1.00 91.75 165 ASP A O 1
ATOM 1166 N N . PRO A 1 166 ? 16.215 15.989 20.710 1.00 88.56 166 PRO A N 1
ATOM 1167 C CA . PRO A 1 166 ? 16.974 17.034 21.402 1.00 88.56 166 PRO A CA 1
ATOM 1168 C C . PRO A 1 166 ? 18.469 16.732 21.594 1.00 88.56 166 PRO A C 1
ATOM 1170 O O . PRO A 1 166 ? 19.263 17.660 21.739 1.00 88.56 166 PRO A O 1
ATOM 1173 N N . ALA A 1 167 ? 18.866 15.458 21.633 1.00 89.81 167 ALA A N 1
ATOM 1174 C CA . ALA A 1 167 ? 20.259 15.028 21.699 1.00 89.81 167 ALA A CA 1
ATOM 1175 C C . ALA A 1 167 ? 21.034 15.313 20.403 1.00 89.81 167 ALA A C 1
ATOM 1177 O O . ALA A 1 167 ? 22.260 15.392 20.442 1.00 89.81 167 ALA A O 1
ATOM 1178 N N . LEU A 1 168 ? 20.335 15.489 19.278 1.00 90.69 168 LEU A N 1
ATOM 1179 C CA . LEU A 1 168 ? 20.923 15.812 17.981 1.00 90.69 168 LEU A CA 1
ATOM 1180 C C . LEU A 1 168 ? 20.918 17.315 17.676 1.00 90.69 168 LEU A C 1
ATOM 1182 O O . LEU A 1 168 ? 21.634 17.728 16.773 1.00 90.69 168 LEU A O 1
ATOM 1186 N N . GLU A 1 169 ? 20.167 18.135 18.419 1.00 88.69 169 GLU A N 1
ATOM 1187 C CA . GLU A 1 169 ? 19.920 19.555 18.104 1.00 88.69 169 GLU A CA 1
ATOM 1188 C C . GLU A 1 169 ? 21.209 20.361 17.858 1.00 88.69 169 GLU A C 1
ATOM 1190 O O . GLU A 1 169 ? 21.297 21.098 16.880 1.00 88.69 169 GLU A O 1
ATOM 1195 N N . GLU A 1 170 ? 22.234 20.188 18.701 1.00 86.81 170 GLU A N 1
ATOM 1196 C CA . GLU A 1 170 ? 23.521 20.888 18.554 1.00 86.81 170 GLU A CA 1
ATOM 1197 C C . GLU A 1 170 ? 24.242 20.482 17.259 1.00 86.81 170 GLU A C 1
ATOM 1199 O O . GLU A 1 170 ? 24.729 21.338 16.524 1.00 86.81 170 GLU A O 1
ATOM 1204 N N . ALA A 1 171 ? 24.248 19.188 16.924 1.00 89.00 171 ALA A N 1
ATOM 1205 C CA . ALA A 1 171 ? 24.820 18.706 15.669 1.00 89.00 171 ALA A CA 1
ATOM 1206 C C . ALA A 1 171 ? 23.982 19.102 14.447 1.00 89.00 171 ALA A C 1
ATOM 1208 O O . ALA A 1 171 ? 24.538 19.370 13.386 1.00 89.00 171 ALA A O 1
ATOM 1209 N N . TRP A 1 172 ? 22.664 19.205 14.607 1.00 90.31 172 TRP A N 1
ATOM 1210 C CA . TRP A 1 172 ? 21.733 19.646 13.572 1.00 90.31 172 TRP A CA 1
ATOM 1211 C C . TRP A 1 172 ? 21.916 21.129 13.226 1.00 90.31 172 TRP A C 1
ATOM 1213 O O . TRP A 1 172 ? 21.892 21.511 12.055 1.00 90.31 172 TRP A O 1
ATOM 1223 N N . GLU A 1 173 ? 22.137 21.983 14.230 1.00 87.00 173 GLU A N 1
ATOM 1224 C CA . GLU A 1 173 ? 22.454 23.400 14.022 1.00 87.00 173 GLU A CA 1
ATOM 1225 C C . GLU A 1 173 ? 23.791 23.576 13.293 1.00 87.00 173 GLU A C 1
ATOM 1227 O O . GLU A 1 173 ? 23.862 24.344 12.331 1.00 87.00 173 GLU A O 1
ATOM 1232 N N . GLU A 1 174 ? 24.828 22.837 13.693 1.00 86.62 174 GLU A N 1
ATOM 1233 C CA . GLU A 1 174 ? 26.135 22.880 13.027 1.00 86.62 174 GLU A CA 1
ATOM 1234 C C . GLU A 1 174 ? 26.064 22.333 11.592 1.00 86.62 174 GLU A C 1
ATOM 1236 O O . GLU A 1 174 ? 26.629 22.928 10.673 1.00 86.62 174 GLU A O 1
ATOM 1241 N N . ALA A 1 175 ? 25.287 21.273 11.354 1.00 87.38 175 ALA A N 1
ATOM 1242 C CA . ALA A 1 175 ? 25.036 20.737 10.018 1.00 87.38 175 ALA A CA 1
ATOM 1243 C C . ALA A 1 175 ? 24.384 21.769 9.081 1.00 87.38 175 ALA A C 1
ATOM 1245 O O . ALA A 1 175 ? 24.812 21.923 7.937 1.00 87.38 175 ALA A O 1
ATOM 1246 N N . ARG A 1 176 ? 23.417 22.557 9.573 1.00 85.56 176 ARG A N 1
ATOM 1247 C CA . ARG A 1 176 ? 22.788 23.653 8.805 1.00 85.56 176 ARG A CA 1
ATOM 1248 C C . ARG A 1 176 ? 23.737 24.803 8.479 1.00 85.56 176 ARG A C 1
ATOM 1250 O O . ARG A 1 176 ? 23.492 25.545 7.530 1.00 85.56 176 ARG A O 1
ATOM 1257 N N . ILE A 1 177 ? 24.787 24.994 9.274 1.00 85.12 177 ILE A N 1
ATOM 1258 C CA . ILE A 1 177 ? 25.829 25.993 9.007 1.00 85.12 177 ILE A CA 1
ATOM 1259 C C . ILE A 1 177 ? 26.844 25.438 8.004 1.00 85.12 177 ILE A C 1
ATOM 1261 O O . ILE A 1 177 ? 27.295 26.165 7.119 1.00 85.12 177 ILE A O 1
ATOM 1265 N N . ALA A 1 178 ? 27.187 24.158 8.133 1.00 83.56 178 ALA A N 1
ATOM 1266 C CA . ALA A 1 178 ? 28.163 23.480 7.297 1.00 83.56 178 ALA A CA 1
ATOM 1267 C C . ALA A 1 178 ? 27.664 23.223 5.870 1.00 83.56 178 ALA A C 1
ATOM 1269 O O . ALA A 1 178 ? 28.417 23.419 4.918 1.00 83.56 178 ALA A O 1
ATOM 1270 N N . LEU A 1 179 ? 26.402 22.820 5.707 1.00 84.19 179 LEU A N 1
ATOM 1271 C CA . LEU A 1 179 ? 25.846 22.418 4.417 1.00 84.19 179 LEU A CA 1
ATOM 1272 C C . LEU A 1 179 ? 25.960 23.511 3.329 1.00 84.19 179 LEU A C 1
ATOM 1274 O O . LEU A 1 179 ? 26.468 23.206 2.249 1.00 84.19 179 LEU A O 1
ATOM 1278 N N . PRO A 1 180 ? 25.604 24.790 3.574 1.00 80.88 180 PRO A N 1
ATOM 1279 C CA . PRO A 1 180 ? 25.803 25.850 2.584 1.00 80.88 180 PRO A CA 1
ATOM 1280 C C . PRO A 1 180 ? 27.268 26.059 2.184 1.00 80.88 180 PRO A C 1
ATOM 1282 O O . PRO A 1 180 ? 27.532 26.394 1.035 1.00 80.88 180 PRO A O 1
ATOM 1285 N N . LEU A 1 181 ? 28.215 25.848 3.106 1.00 82.56 181 LEU A N 1
ATOM 1286 C CA . LEU A 1 181 ? 29.652 25.986 2.836 1.00 82.56 181 LEU A CA 1
ATOM 1287 C C . LEU A 1 181 ? 30.179 24.827 1.981 1.00 82.56 181 LEU A C 1
ATOM 1289 O O . LEU A 1 181 ? 31.012 25.041 1.104 1.00 82.56 181 LEU A O 1
ATOM 1293 N N . LEU A 1 182 ? 29.677 23.612 2.214 1.00 83.31 182 LEU A N 1
ATOM 1294 C CA . LEU A 1 182 ? 29.986 22.438 1.394 1.00 83.31 182 LEU A CA 1
ATOM 1295 C C . LEU A 1 182 ? 29.396 22.578 -0.020 1.00 83.31 182 LEU A C 1
ATOM 1297 O O . LEU A 1 182 ? 30.086 22.292 -0.996 1.00 83.31 182 LEU A O 1
ATOM 1301 N N . ASN A 1 183 ? 28.167 23.091 -0.136 1.00 80.31 183 ASN A N 1
ATOM 1302 C CA . ASN A 1 183 ? 27.533 23.394 -1.423 1.00 80.31 183 ASN A CA 1
ATOM 1303 C C . ASN A 1 183 ? 28.264 24.510 -2.189 1.00 80.31 183 ASN A C 1
ATOM 1305 O O . ASN A 1 183 ? 28.435 24.401 -3.401 1.00 80.31 183 ASN A O 1
ATOM 1309 N N . GLU A 1 184 ? 28.730 25.559 -1.503 1.00 80.44 184 GLU A N 1
ATOM 1310 C CA . GLU A 1 184 ? 29.539 26.630 -2.106 1.00 80.44 184 GLU A CA 1
ATOM 1311 C C . GLU A 1 184 ? 30.881 26.088 -2.626 1.00 80.44 184 GLU A C 1
ATOM 1313 O O . GLU A 1 184 ? 31.229 26.319 -3.781 1.00 80.44 184 GLU A O 1
ATOM 1318 N N . ALA A 1 185 ? 31.581 25.274 -1.828 1.00 76.88 185 ALA A N 1
ATOM 1319 C CA . ALA A 1 185 ? 32.835 24.637 -2.237 1.00 76.88 185 ALA A CA 1
ATOM 1320 C C . ALA A 1 185 ? 32.680 23.712 -3.456 1.00 76.88 185 ALA A C 1
ATOM 1322 O O . ALA A 1 185 ? 33.555 23.673 -4.322 1.00 76.88 185 ALA A O 1
ATOM 1323 N N . LEU A 1 186 ? 31.566 22.978 -3.537 1.00 73.19 186 LEU A N 1
ATOM 1324 C CA . LEU A 1 186 ? 31.256 22.126 -4.681 1.00 73.19 186 LEU A CA 1
ATOM 1325 C C . LEU A 1 186 ? 30.890 22.954 -5.926 1.00 73.19 186 LEU A C 1
ATOM 1327 O O . LEU A 1 186 ? 31.343 22.640 -7.028 1.00 73.19 186 LEU A O 1
ATOM 1331 N N . GLY A 1 187 ? 30.123 24.033 -5.740 1.00 69.19 187 GLY A N 1
ATOM 1332 C CA . GLY A 1 187 ? 29.738 24.980 -6.789 1.00 69.19 187 GLY A CA 1
ATOM 1333 C C . GLY A 1 187 ? 30.946 25.632 -7.463 1.00 69.19 187 GLY A C 1
ATOM 1334 O O . GLY A 1 187 ? 31.076 25.579 -8.688 1.00 69.19 187 GLY A O 1
ATOM 1335 N N . ASP A 1 188 ? 31.887 26.131 -6.659 1.00 68.12 188 ASP A N 1
ATOM 1336 C CA . ASP A 1 188 ? 33.147 26.737 -7.108 1.00 68.12 188 ASP A CA 1
ATOM 1337 C C . ASP A 1 188 ? 33.971 25.784 -8.003 1.00 68.12 188 ASP A C 1
ATOM 1339 O O . ASP A 1 188 ? 34.585 26.201 -8.994 1.00 68.12 188 ASP A O 1
ATOM 1343 N N . TRP A 1 189 ? 33.936 24.472 -7.731 1.00 62.59 189 TRP A N 1
ATOM 1344 C CA . TRP A 1 189 ? 34.546 23.459 -8.601 1.00 62.59 189 TRP A CA 1
ATOM 1345 C C . TRP A 1 189 ? 33.781 23.220 -9.900 1.00 62.59 189 TRP A C 1
ATOM 1347 O O . TRP A 1 189 ? 34.414 23.084 -10.950 1.00 62.59 189 TRP A O 1
ATOM 1357 N N . THR A 1 190 ? 32.449 23.178 -9.855 1.00 60.03 190 THR A N 1
ATOM 1358 C CA . THR A 1 190 ? 31.620 22.956 -11.051 1.00 60.03 190 THR A CA 1
ATOM 1359 C C . THR A 1 190 ? 31.634 24.140 -12.019 1.00 60.03 190 THR A C 1
ATOM 1361 O O . THR A 1 190 ? 31.618 23.937 -13.234 1.00 60.03 190 THR A O 1
ATOM 1364 N N . ASP A 1 191 ? 31.764 25.363 -11.502 1.00 55.50 191 ASP A N 1
ATOM 1365 C CA . ASP A 1 191 ? 31.812 26.595 -12.294 1.00 55.50 191 ASP A CA 1
ATOM 1366 C C . ASP A 1 191 ? 33.238 26.958 -12.761 1.00 55.50 191 ASP A C 1
ATOM 1368 O O . ASP A 1 191 ? 33.433 27.852 -13.594 1.00 55.50 191 ASP A O 1
ATOM 1372 N N . GLY A 1 192 ? 34.256 26.234 -12.276 1.00 56.75 192 GLY A N 1
ATOM 1373 C CA . GLY A 1 192 ? 35.668 26.488 -12.576 1.00 56.75 192 GLY A CA 1
ATOM 1374 C C . GLY A 1 192 ? 36.205 27.779 -11.946 1.00 56.75 192 GLY A C 1
ATOM 1375 O O . GLY A 1 192 ? 37.207 28.331 -12.419 1.00 56.75 192 GLY A O 1
ATOM 1376 N N . GLU A 1 193 ? 35.541 28.274 -10.903 1.00 52.31 193 GLU A N 1
ATOM 1377 C CA . GLU A 1 193 ? 35.880 29.485 -10.164 1.00 52.31 193 GLU A CA 1
ATOM 1378 C C . GLU A 1 193 ? 36.449 29.100 -8.786 1.00 52.31 193 GLU A C 1
ATOM 1380 O O . GLU A 1 193 ? 35.720 28.965 -7.822 1.00 52.31 193 GLU A O 1
ATOM 1385 N N . GLY A 1 194 ? 37.774 28.931 -8.666 1.00 55.69 194 GLY A N 1
ATOM 1386 C CA . GLY A 1 194 ? 38.430 28.701 -7.367 1.00 55.69 194 GLY A CA 1
ATOM 1387 C C . GLY A 1 194 ? 39.820 28.066 -7.480 1.00 55.69 194 GLY A C 1
ATOM 1388 O O . GLY A 1 194 ? 40.069 27.249 -8.367 1.00 55.69 194 GLY A O 1
ATOM 1389 N N . GLU A 1 195 ? 40.766 28.440 -6.609 1.00 59.59 195 GLU A N 1
ATOM 1390 C CA . GLU A 1 195 ? 42.033 27.705 -6.464 1.00 59.59 195 GLU A CA 1
ATOM 1391 C C . GLU A 1 195 ? 41.817 26.540 -5.477 1.00 59.59 195 GLU A C 1
ATOM 1393 O O . GLU A 1 195 ? 41.409 26.758 -4.341 1.00 59.59 195 GLU A O 1
ATOM 1398 N N . SER A 1 196 ? 42.107 25.293 -5.873 1.00 59.16 196 SER A N 1
ATOM 1399 C CA . SER A 1 196 ? 41.824 24.085 -5.065 1.00 59.16 196 SER A CA 1
ATOM 1400 C C . SER A 1 196 ? 42.440 24.090 -3.659 1.00 59.16 196 SER A C 1
ATOM 1402 O O . SER A 1 196 ? 41.884 23.496 -2.738 1.00 59.16 196 SER A O 1
ATOM 1404 N N . GLY A 1 197 ? 43.556 24.802 -3.472 1.00 57.75 197 GLY A N 1
ATOM 1405 C CA . GLY A 1 197 ? 44.154 25.024 -2.153 1.00 57.75 197 GLY A CA 1
ATOM 1406 C C . GLY A 1 197 ? 43.343 25.958 -1.246 1.00 57.75 197 GLY A C 1
ATOM 1407 O O . GLY A 1 197 ? 43.342 25.758 -0.038 1.00 57.75 197 GLY A O 1
ATOM 1408 N N . GLU A 1 198 ? 42.624 26.937 -1.804 1.00 64.38 198 GLU A N 1
ATOM 1409 C CA . GLU A 1 198 ? 41.741 27.833 -1.039 1.00 64.38 198 GLU A CA 1
ATOM 1410 C C . GLU A 1 198 ? 40.461 27.107 -0.595 1.00 64.38 198 GLU A C 1
ATOM 1412 O O . GLU A 1 198 ? 39.971 27.358 0.503 1.00 64.38 198 GLU A O 1
ATOM 1417 N N . ILE A 1 199 ? 39.974 26.153 -1.399 1.00 64.75 199 ILE A N 1
ATOM 1418 C CA . ILE A 1 199 ? 38.799 25.328 -1.078 1.00 64.75 199 ILE A CA 1
ATOM 1419 C C . ILE A 1 199 ? 39.132 24.302 0.017 1.00 64.75 199 ILE A C 1
ATOM 1421 O O . ILE A 1 199 ? 38.388 24.181 0.987 1.00 64.75 199 ILE A O 1
ATOM 1425 N N . ALA A 1 200 ? 40.295 23.642 -0.054 1.00 63.28 200 ALA A N 1
ATOM 1426 C CA . ALA A 1 200 ? 40.768 22.763 1.023 1.00 63.28 200 ALA A CA 1
ATOM 1427 C C . ALA A 1 200 ? 40.905 23.507 2.369 1.00 63.28 200 ALA A C 1
ATOM 1429 O O . ALA A 1 200 ? 40.461 23.016 3.407 1.00 63.28 200 ALA A O 1
ATOM 1430 N N . ASP A 1 201 ? 41.481 24.715 2.353 1.00 67.44 201 ASP A N 1
ATOM 1431 C CA . ASP A 1 201 ? 41.647 25.550 3.550 1.00 67.44 201 ASP A CA 1
ATOM 1432 C C . ASP A 1 201 ? 40.301 26.067 4.107 1.00 67.44 201 ASP A C 1
ATOM 1434 O O . ASP A 1 201 ? 40.190 26.319 5.311 1.00 67.44 201 ASP A O 1
ATOM 1438 N N . ALA A 1 202 ? 39.281 26.229 3.255 1.00 68.81 202 ALA A N 1
ATOM 1439 C CA . ALA A 1 202 ? 37.938 26.656 3.646 1.00 68.81 202 ALA A CA 1
ATOM 1440 C C . ALA A 1 202 ? 37.102 25.526 4.274 1.00 68.81 202 ALA A C 1
ATOM 1442 O O . ALA A 1 202 ? 36.310 25.802 5.177 1.00 68.81 202 ALA A O 1
ATOM 1443 N N . ILE A 1 203 ? 37.303 24.273 3.846 1.00 69.06 203 ILE A N 1
ATOM 1444 C CA . ILE A 1 203 ? 36.515 23.109 4.289 1.00 69.06 203 ILE A CA 1
ATOM 1445 C C . ILE A 1 203 ? 37.129 22.396 5.502 1.00 69.06 203 ILE A C 1
ATOM 1447 O O . ILE A 1 203 ? 36.373 21.949 6.360 1.00 69.06 203 ILE A O 1
ATOM 1451 N N . ALA A 1 204 ? 38.458 22.429 5.675 1.00 70.56 204 ALA A N 1
ATOM 1452 C CA . ALA A 1 204 ? 39.153 21.950 6.882 1.00 70.56 204 ALA A CA 1
ATOM 1453 C C . ALA A 1 204 ? 38.478 22.334 8.223 1.00 70.56 204 ALA A C 1
ATOM 1455 O O . ALA A 1 204 ? 38.270 21.470 9.080 1.00 70.56 204 ALA A O 1
ATOM 1456 N N . PRO A 1 205 ? 38.103 23.610 8.456 1.00 73.12 205 PRO A N 1
ATOM 1457 C CA . PRO A 1 205 ? 37.394 23.981 9.676 1.00 73.12 205 PRO A CA 1
ATOM 1458 C C . PRO A 1 205 ? 35.954 23.446 9.735 1.00 73.12 205 PRO A C 1
ATOM 1460 O O . PRO A 1 205 ? 35.418 23.346 10.835 1.00 73.12 205 PRO A O 1
ATOM 1463 N N . VAL A 1 206 ? 35.312 23.134 8.607 1.00 75.88 206 VAL A N 1
ATOM 1464 C CA . VAL A 1 206 ? 33.929 22.631 8.520 1.00 75.88 206 VAL A CA 1
ATOM 1465 C C . VAL A 1 206 ? 33.852 21.158 8.928 1.00 75.88 206 VAL A C 1
ATOM 1467 O O . VAL A 1 206 ? 33.049 20.821 9.795 1.00 75.88 206 VAL A O 1
ATOM 1470 N N . HIS A 1 207 ? 34.725 20.298 8.399 1.00 80.12 207 HIS A N 1
ATOM 1471 C CA . HIS A 1 207 ? 34.829 18.894 8.823 1.00 80.12 207 HIS A CA 1
ATOM 1472 C C . HIS A 1 207 ? 35.150 18.777 10.321 1.00 80.12 207 HIS A C 1
ATOM 1474 O O . HIS A 1 207 ? 34.470 18.044 11.039 1.00 80.12 207 HIS A O 1
ATOM 1480 N N . GLU A 1 208 ? 36.124 19.548 10.831 1.00 78.81 208 GLU A N 1
ATOM 1481 C CA . GLU A 1 208 ? 36.467 19.537 12.264 1.00 78.81 208 GLU A CA 1
ATOM 1482 C C . GLU A 1 208 ? 35.269 19.958 13.137 1.00 78.81 208 GLU A C 1
ATOM 1484 O O . GLU A 1 208 ? 35.050 19.385 14.206 1.00 78.81 208 GLU A O 1
ATOM 1489 N N . GLN A 1 209 ? 34.463 20.922 12.677 1.00 77.00 209 GLN A N 1
ATOM 1490 C CA . GLN A 1 209 ? 33.255 21.368 13.378 1.00 77.00 209 GLN A CA 1
ATOM 1491 C C . GLN A 1 209 ? 32.159 20.293 13.399 1.00 77.00 209 GLN A C 1
ATOM 1493 O O . GLN A 1 209 ? 31.655 19.987 14.481 1.00 77.00 209 GLN A O 1
ATOM 1498 N N . ILE A 1 210 ? 31.847 19.661 12.260 1.00 82.94 210 ILE A N 1
ATOM 1499 C CA . ILE A 1 210 ? 30.862 18.566 12.196 1.00 82.94 210 ILE A CA 1
ATOM 1500 C C . ILE A 1 210 ? 31.305 17.397 13.086 1.00 82.94 210 ILE A C 1
ATOM 1502 O O . ILE A 1 210 ? 30.511 16.876 13.868 1.00 82.94 210 ILE A O 1
ATOM 1506 N N . GLY A 1 211 ? 32.587 17.021 13.042 1.00 83.12 211 GLY A N 1
ATOM 1507 C CA . GLY A 1 211 ? 33.108 15.908 13.834 1.00 83.12 211 GLY A CA 1
ATOM 1508 C C . GLY A 1 211 ? 33.074 16.156 15.347 1.00 83.12 211 GLY A C 1
ATOM 1509 O O . GLY A 1 211 ? 32.838 15.223 16.126 1.00 83.12 211 GLY A O 1
ATOM 1510 N N . VAL A 1 212 ? 33.266 17.406 15.787 1.00 83.81 212 VAL A N 1
ATOM 1511 C CA . VAL A 1 212 ? 33.079 17.814 17.192 1.00 83.81 212 VAL A CA 1
ATOM 1512 C C . VAL A 1 212 ? 31.603 17.753 17.583 1.00 83.81 212 VAL A C 1
ATOM 1514 O O . VAL A 1 212 ? 31.289 17.241 18.659 1.00 83.81 212 VAL A O 1
ATOM 1517 N N . ALA A 1 213 ? 30.705 18.217 16.715 1.00 84.19 213 ALA A N 1
ATOM 1518 C CA . ALA A 1 213 ? 29.272 18.220 16.978 1.00 84.19 213 ALA A CA 1
ATOM 1519 C C . ALA A 1 213 ? 28.688 16.796 17.040 1.00 84.19 213 ALA A C 1
ATOM 1521 O O . ALA A 1 213 ? 27.931 16.482 17.955 1.00 84.19 213 ALA A O 1
ATOM 1522 N N . LEU A 1 214 ? 29.128 15.892 16.157 1.00 88.56 214 LEU A N 1
ATOM 1523 C CA . LEU A 1 214 ? 28.792 14.464 16.212 1.00 88.56 214 LEU A CA 1
ATOM 1524 C C . LEU A 1 214 ? 29.277 13.803 17.504 1.00 88.56 214 LEU A C 1
ATOM 1526 O O . LEU A 1 214 ? 28.544 13.033 18.112 1.00 88.56 214 LEU A O 1
ATOM 1530 N N . THR A 1 215 ? 30.471 14.160 17.985 1.00 90.06 215 THR A N 1
ATOM 1531 C CA . THR A 1 215 ? 30.974 13.654 19.274 1.00 90.06 215 THR A CA 1
ATOM 1532 C C . THR A 1 215 ? 30.078 14.104 20.438 1.00 90.06 215 THR A C 1
ATOM 1534 O O . THR A 1 215 ? 29.792 13.325 21.346 1.00 90.06 215 THR A O 1
ATOM 1537 N N . ALA A 1 216 ? 29.598 15.352 20.412 1.00 83.00 216 ALA A N 1
ATOM 1538 C CA . ALA A 1 216 ? 28.656 15.857 21.410 1.00 83.00 216 ALA A CA 1
ATOM 1539 C C . ALA A 1 216 ? 27.282 15.166 21.309 1.00 83.00 216 ALA A C 1
ATOM 1541 O O . ALA A 1 216 ? 26.706 14.798 22.335 1.00 83.00 216 ALA A O 1
ATOM 1542 N N . ALA A 1 217 ? 26.797 14.923 20.088 1.00 89.88 217 ALA A N 1
ATOM 1543 C CA . ALA A 1 217 ? 25.566 14.182 19.831 1.00 89.88 217 ALA A CA 1
ATOM 1544 C C . ALA A 1 217 ? 25.649 12.732 20.333 1.00 89.88 217 ALA A C 1
ATOM 1546 O O . ALA A 1 217 ? 24.721 12.249 20.968 1.00 89.88 217 ALA A O 1
ATOM 1547 N N . GLU A 1 218 ? 26.776 12.046 20.143 1.00 91.81 218 GLU A N 1
ATOM 1548 C CA . GLU A 1 218 ? 27.004 10.683 20.643 1.00 91.81 218 GLU A CA 1
ATOM 1549 C C . GLU A 1 218 ? 26.985 10.619 22.177 1.00 91.81 218 GLU A C 1
ATOM 1551 O O . GLU A 1 218 ? 26.404 9.700 22.760 1.00 91.81 218 GLU A O 1
ATOM 1556 N N . GLU A 1 219 ? 27.579 11.610 22.852 1.00 92.06 219 GLU A N 1
ATOM 1557 C CA . GLU A 1 219 ? 27.501 11.743 24.311 1.00 92.06 219 GLU A CA 1
ATOM 1558 C C . GLU A 1 219 ? 26.065 12.015 24.784 1.00 92.06 219 GLU A C 1
ATOM 1560 O O . GLU A 1 219 ? 25.626 11.443 25.789 1.00 92.06 219 GLU A O 1
ATOM 1565 N N . ALA A 1 220 ? 25.327 12.861 24.063 1.00 89.00 220 ALA A N 1
ATOM 1566 C CA . ALA A 1 220 ? 23.947 13.209 24.378 1.00 89.00 220 ALA A CA 1
ATOM 1567 C C . ALA A 1 220 ? 22.986 12.031 24.146 1.00 89.00 220 ALA A C 1
ATOM 1569 O O . ALA A 1 220 ? 22.185 11.720 25.029 1.00 89.00 220 ALA A O 1
ATOM 1570 N N . LEU A 1 221 ? 23.122 11.318 23.026 1.00 87.19 221 LEU A N 1
ATOM 1571 C CA . LEU A 1 221 ? 22.371 10.103 22.719 1.00 87.19 221 LEU A CA 1
ATOM 1572 C C . LEU A 1 221 ? 22.650 9.032 23.771 1.00 87.19 221 LEU A C 1
ATOM 1574 O O . LEU A 1 221 ? 21.713 8.471 24.340 1.00 87.19 221 LEU A O 1
ATOM 1578 N N . ALA A 1 222 ? 23.924 8.777 24.101 1.00 89.00 222 ALA A N 1
ATOM 1579 C CA . ALA A 1 222 ? 24.298 7.796 25.124 1.00 89.00 222 ALA A CA 1
ATOM 1580 C C . ALA A 1 222 ? 23.717 8.146 26.504 1.00 89.00 222 ALA A C 1
ATOM 1582 O O . ALA A 1 222 ? 23.375 7.253 27.284 1.00 89.00 222 ALA A O 1
ATOM 1583 N N . ALA A 1 223 ? 23.577 9.439 26.810 1.00 88.44 223 ALA A N 1
ATOM 1584 C CA . ALA A 1 223 ? 22.936 9.910 28.031 1.00 88.44 223 ALA A CA 1
ATOM 1585 C C . ALA A 1 223 ? 21.401 9.781 28.005 1.00 88.44 223 ALA A C 1
ATOM 1587 O O . ALA A 1 223 ? 20.814 9.519 29.058 1.00 88.44 223 ALA A O 1
ATOM 1588 N N . ALA A 1 224 ? 20.766 9.967 26.844 1.00 84.19 224 ALA A N 1
ATOM 1589 C CA . ALA A 1 224 ? 19.314 9.933 26.671 1.00 84.19 224 ALA A CA 1
ATOM 1590 C C . ALA A 1 224 ? 18.756 8.502 26.592 1.00 84.19 224 ALA A C 1
ATOM 1592 O O . ALA A 1 224 ? 17.801 8.178 27.296 1.00 84.19 224 ALA A O 1
ATOM 1593 N N . TYR A 1 225 ? 19.400 7.637 25.810 1.00 84.56 225 TYR A N 1
ATOM 1594 C CA . TYR A 1 225 ? 18.905 6.297 25.470 1.00 84.56 225 TYR A CA 1
ATOM 1595 C C . TYR A 1 225 ? 19.691 5.161 26.146 1.00 84.56 225 TYR A C 1
ATOM 1597 O O . TYR A 1 225 ? 19.270 4.007 26.138 1.00 84.56 225 TYR A O 1
ATOM 1605 N N . GLY A 1 226 ? 20.798 5.488 26.822 1.00 77.06 226 GLY A N 1
ATOM 1606 C CA . GLY A 1 226 ? 21.668 4.513 27.476 1.00 77.06 226 GLY A CA 1
ATOM 1607 C C . GLY A 1 226 ? 22.545 3.755 26.478 1.00 77.06 226 GLY A C 1
ATOM 1608 O O . GLY A 1 226 ? 22.141 3.470 25.366 1.00 77.06 226 GLY A O 1
ATOM 1609 N N . GLY A 1 227 ? 23.775 3.425 26.866 1.00 81.75 227 GLY A N 1
ATOM 1610 C CA . GLY A 1 227 ? 24.760 2.839 25.951 1.00 81.75 227 GLY A CA 1
ATOM 1611 C C . GLY A 1 227 ? 26.109 3.529 26.094 1.00 81.75 227 GLY A C 1
ATOM 1612 O O . GLY A 1 227 ? 26.405 4.107 27.145 1.00 81.75 227 GLY A O 1
ATOM 1613 N N . SER A 1 228 ? 26.938 3.453 25.055 1.00 85.62 228 SER A N 1
ATOM 1614 C CA . SER A 1 228 ? 28.276 4.042 25.046 1.00 85.62 228 SER A CA 1
ATOM 1615 C C . SER A 1 228 ? 28.467 4.963 23.846 1.00 85.62 228 SER A C 1
ATOM 1617 O O . SER A 1 228 ? 28.379 4.517 22.705 1.00 85.62 228 SER A O 1
ATOM 1619 N N . ALA A 1 229 ? 28.841 6.218 24.104 1.00 85.69 229 ALA A N 1
ATOM 1620 C CA . ALA A 1 229 ? 29.292 7.1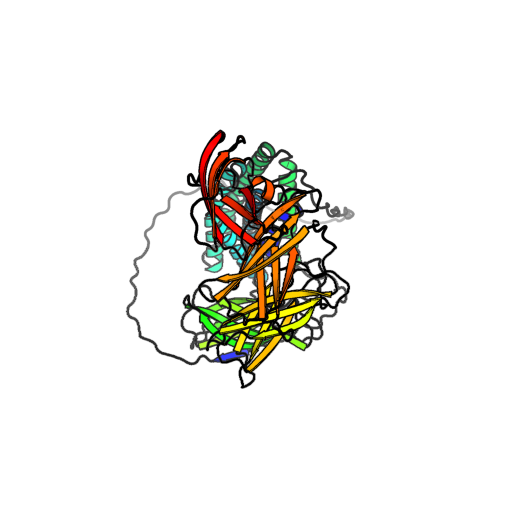32 23.055 1.00 85.69 229 ALA A CA 1
ATOM 1621 C C . ALA A 1 229 ? 30.506 6.562 22.296 1.00 85.69 229 ALA A C 1
ATOM 1623 O O . ALA A 1 229 ? 30.639 6.778 21.101 1.00 85.69 229 ALA A O 1
ATOM 1624 N N . GLU A 1 230 ? 31.349 5.749 22.951 1.00 84.62 230 GLU A N 1
ATOM 1625 C CA . GLU A 1 230 ? 32.468 5.065 22.284 1.00 84.62 230 GLU A CA 1
ATOM 1626 C C . GLU A 1 230 ? 31.995 4.001 21.273 1.00 84.62 230 GLU A C 1
ATOM 1628 O O . GLU A 1 230 ? 32.708 3.730 20.311 1.00 84.62 230 GLU A O 1
ATOM 1633 N N . GLU A 1 231 ? 30.815 3.394 21.471 1.00 81.25 231 GLU A N 1
ATOM 1634 C CA . GLU A 1 231 ? 30.235 2.430 20.518 1.00 81.25 231 GLU A CA 1
ATOM 1635 C C . GLU A 1 231 ? 29.665 3.148 19.288 1.00 81.25 231 GLU A C 1
ATOM 1637 O O . GLU A 1 231 ? 29.890 2.690 18.169 1.00 81.25 231 GLU A O 1
ATOM 1642 N N . LEU A 1 232 ? 29.002 4.295 19.480 1.00 81.38 232 LEU A N 1
ATOM 1643 C CA . LEU A 1 232 ? 28.521 5.135 18.378 1.00 81.38 232 LEU A CA 1
ATOM 1644 C C . LEU A 1 232 ? 29.680 5.761 17.593 1.00 81.38 232 LEU A C 1
ATOM 1646 O O . LEU A 1 232 ? 29.700 5.666 16.372 1.00 81.38 232 LEU A O 1
ATOM 1650 N N . ALA A 1 233 ? 30.704 6.276 18.277 1.00 85.06 233 ALA A N 1
ATOM 1651 C CA . ALA A 1 233 ? 31.914 6.783 17.633 1.00 85.06 233 ALA A CA 1
ATOM 1652 C C . ALA A 1 233 ? 32.629 5.695 16.811 1.00 85.06 233 ALA A C 1
ATOM 1654 O O . ALA A 1 233 ? 33.142 5.962 15.725 1.00 85.06 233 ALA A O 1
ATOM 1655 N N . ALA A 1 234 ? 32.658 4.452 17.310 1.00 79.56 234 ALA A N 1
ATOM 1656 C CA . ALA A 1 234 ? 33.201 3.318 16.567 1.00 79.56 234 ALA A CA 1
ATOM 1657 C C . ALA A 1 234 ? 32.334 2.945 15.353 1.00 79.56 234 ALA A C 1
ATOM 1659 O O . ALA A 1 234 ? 32.888 2.601 14.311 1.00 79.56 234 ALA A O 1
ATOM 1660 N N . LEU A 1 235 ? 31.003 3.035 15.471 1.00 78.31 235 LEU A N 1
ATOM 1661 C CA . LEU A 1 235 ? 30.069 2.816 14.365 1.00 78.31 235 LEU A CA 1
ATOM 1662 C C . LEU A 1 235 ? 30.217 3.886 13.282 1.00 78.31 235 LEU A C 1
ATOM 1664 O O . LEU A 1 235 ? 30.345 3.533 12.118 1.00 78.31 235 LEU A O 1
ATOM 1668 N N . ARG A 1 236 ? 30.258 5.168 13.654 1.00 86.50 236 ARG A N 1
ATOM 1669 C CA . ARG A 1 236 ? 30.519 6.295 12.750 1.00 86.50 236 ARG A CA 1
ATOM 1670 C C . ARG A 1 236 ? 31.851 6.136 12.027 1.00 86.50 236 ARG A C 1
ATOM 1672 O O . ARG A 1 236 ? 31.892 6.225 10.808 1.00 86.50 236 ARG A O 1
ATOM 1679 N N . ALA A 1 237 ? 32.930 5.854 12.760 1.00 80.31 237 ALA A N 1
ATOM 1680 C CA . ALA A 1 237 ? 34.249 5.662 12.161 1.00 80.31 237 ALA A CA 1
ATOM 1681 C C . ALA A 1 237 ? 34.269 4.480 11.181 1.00 80.31 237 ALA A C 1
ATOM 1683 O O . ALA A 1 237 ? 34.867 4.589 10.117 1.00 80.31 237 ALA A O 1
ATOM 1684 N N . TRP A 1 238 ? 33.606 3.373 11.524 1.00 79.69 238 TRP A N 1
ATOM 1685 C CA . TRP A 1 238 ? 33.467 2.223 10.632 1.00 79.69 238 TRP A CA 1
ATOM 1686 C C . TRP A 1 238 ? 32.599 2.543 9.408 1.00 79.69 238 TRP A C 1
ATOM 1688 O O . TRP A 1 238 ? 32.993 2.208 8.301 1.00 79.69 238 TRP A O 1
ATOM 1698 N N . ALA A 1 239 ? 31.469 3.233 9.578 1.00 72.38 239 ALA A N 1
ATOM 1699 C CA . ALA A 1 239 ? 30.575 3.599 8.480 1.00 72.38 239 ALA A CA 1
ATOM 1700 C C . ALA A 1 239 ? 31.251 4.554 7.484 1.00 72.38 239 ALA A C 1
ATOM 1702 O O . ALA A 1 239 ? 31.110 4.382 6.278 1.00 72.38 239 ALA A O 1
ATOM 1703 N N . ILE A 1 240 ? 32.025 5.524 7.983 1.00 77.75 240 ILE A N 1
ATOM 1704 C CA . ILE A 1 240 ? 32.823 6.426 7.146 1.00 77.75 240 ILE A CA 1
ATOM 1705 C C . ILE A 1 240 ? 33.942 5.651 6.435 1.00 77.75 240 ILE A C 1
ATOM 1707 O O . ILE A 1 240 ? 34.124 5.835 5.238 1.00 77.75 240 ILE A O 1
ATOM 1711 N N . ASP A 1 241 ? 34.675 4.775 7.132 1.00 73.81 241 ASP A N 1
ATOM 1712 C CA . ASP A 1 241 ? 35.750 3.968 6.528 1.00 73.81 241 ASP A CA 1
ATOM 1713 C C . ASP A 1 241 ? 35.217 3.037 5.431 1.00 73.81 241 ASP A C 1
ATOM 1715 O O . ASP A 1 241 ? 35.800 2.975 4.354 1.00 73.81 241 ASP A O 1
ATOM 1719 N N . GLU A 1 242 ? 34.073 2.390 5.659 1.00 69.50 242 GLU A N 1
ATOM 1720 C CA . GLU A 1 242 ? 33.413 1.520 4.681 1.00 69.50 242 GLU A CA 1
ATOM 1721 C C . GLU A 1 242 ? 32.953 2.315 3.451 1.00 69.50 242 GLU A C 1
ATOM 1723 O O . GLU A 1 242 ? 33.255 1.950 2.316 1.00 69.50 242 GLU A O 1
ATOM 1728 N N . MET A 1 243 ? 32.299 3.460 3.669 1.00 67.19 243 MET A N 1
ATOM 1729 C CA . MET A 1 243 ? 31.857 4.351 2.595 1.00 67.19 243 MET A CA 1
ATOM 1730 C C . MET A 1 243 ? 33.047 4.855 1.757 1.00 67.19 243 MET A C 1
ATOM 1732 O O . MET A 1 243 ? 32.987 4.880 0.528 1.00 67.19 243 MET A O 1
ATOM 1736 N N . LEU A 1 244 ? 34.160 5.218 2.402 1.00 69.12 244 LEU A N 1
ATOM 1737 C CA . LEU A 1 244 ? 35.390 5.636 1.725 1.00 69.12 244 LEU A CA 1
ATOM 1738 C C . LEU A 1 244 ? 36.111 4.466 1.029 1.00 69.12 244 LEU A C 1
ATOM 1740 O O . LEU A 1 244 ? 36.720 4.668 -0.024 1.00 69.12 244 LEU A O 1
ATOM 1744 N N . ALA A 1 245 ? 36.050 3.251 1.580 1.00 63.81 245 ALA A N 1
ATOM 1745 C CA . ALA A 1 245 ? 36.652 2.051 1.001 1.00 63.81 245 ALA A CA 1
ATOM 1746 C C . ALA A 1 245 ? 35.928 1.609 -0.279 1.00 63.81 245 ALA A C 1
ATOM 1748 O O . ALA A 1 245 ? 36.587 1.368 -1.290 1.00 63.81 245 ALA A O 1
ATOM 1749 N N . GLU A 1 246 ? 34.595 1.610 -0.283 1.00 58.91 246 GLU A N 1
ATOM 1750 C CA . GLU A 1 246 ? 33.765 1.374 -1.476 1.00 58.91 246 GLU A CA 1
ATOM 1751 C C . GLU A 1 246 ? 34.092 2.384 -2.598 1.00 58.91 246 GLU A C 1
ATOM 1753 O O . GLU A 1 246 ? 34.246 2.046 -3.780 1.00 58.91 246 GLU A O 1
ATOM 1758 N N . LEU A 1 247 ? 34.338 3.643 -2.225 1.00 56.78 247 LEU A N 1
ATOM 1759 C CA . LEU A 1 247 ? 34.785 4.687 -3.153 1.00 56.78 247 LEU A CA 1
ATOM 1760 C C . LEU A 1 247 ? 36.232 4.511 -3.633 1.00 56.78 247 LEU A C 1
ATOM 1762 O O . LEU A 1 247 ? 36.600 4.940 -4.731 1.00 56.78 247 LEU A O 1
ATOM 1766 N N . ALA A 1 248 ? 37.089 3.874 -2.842 1.00 53.94 248 ALA A N 1
ATOM 1767 C CA . ALA A 1 248 ? 38.445 3.538 -3.255 1.00 53.94 248 ALA A CA 1
ATOM 1768 C C . ALA A 1 248 ? 38.463 2.345 -4.230 1.00 53.94 248 ALA A C 1
ATOM 1770 O O . ALA A 1 248 ? 39.162 2.405 -5.250 1.00 53.94 248 ALA A O 1
ATOM 1771 N N . GLU A 1 249 ? 37.671 1.300 -3.963 1.00 48.75 249 GLU A N 1
ATOM 1772 C CA . GLU A 1 249 ? 37.593 0.069 -4.765 1.00 48.75 249 GLU A CA 1
ATOM 1773 C C . GLU A 1 249 ? 36.937 0.280 -6.137 1.00 48.75 249 GLU A C 1
ATOM 1775 O O . GLU A 1 249 ? 37.371 -0.323 -7.124 1.00 48.75 249 GLU A O 1
ATOM 1780 N N . SER A 1 250 ? 35.997 1.221 -6.248 1.00 45.31 250 SER A N 1
ATOM 1781 C CA . SER A 1 250 ? 35.374 1.606 -7.523 1.00 45.31 250 SER A CA 1
ATOM 1782 C C . SER A 1 250 ? 36.325 2.280 -8.531 1.00 45.31 250 SER A C 1
ATOM 1784 O O . SER A 1 250 ? 35.959 2.436 -9.696 1.00 45.31 250 SER A O 1
ATOM 1786 N N . GLY A 1 251 ? 37.573 2.617 -8.159 1.00 39.44 251 GLY A N 1
ATOM 1787 C CA . GLY A 1 251 ? 38.491 3.327 -9.065 1.00 39.44 251 GLY A CA 1
ATOM 1788 C C . GLY A 1 251 ? 39.980 2.955 -9.018 1.00 39.44 251 GLY A C 1
ATOM 1789 O O . GLY A 1 251 ? 40.807 3.833 -9.264 1.00 39.44 251 GLY A O 1
ATOM 1790 N N . GLY A 1 252 ? 40.365 1.697 -8.739 1.00 27.67 252 GLY A N 1
ATOM 1791 C CA . GLY A 1 252 ? 41.789 1.329 -8.600 1.00 27.67 252 GLY A CA 1
ATOM 1792 C C . GLY A 1 252 ? 42.223 -0.123 -8.893 1.00 27.67 252 GLY A C 1
ATOM 1793 O O . GLY A 1 252 ? 42.656 -0.823 -7.992 1.00 27.67 252 GLY A O 1
ATOM 1794 N N . SER A 1 253 ? 42.228 -0.529 -10.172 1.00 35.34 253 SER A N 1
ATOM 1795 C CA . SER A 1 253 ? 43.168 -1.460 -10.858 1.00 35.34 253 SER A CA 1
ATOM 1796 C C . SER A 1 253 ? 43.667 -2.777 -10.192 1.00 35.34 253 SER A C 1
ATOM 1798 O O . SER A 1 253 ? 44.523 -2.774 -9.310 1.00 35.34 253 SER A O 1
ATOM 1800 N N . GLY A 1 254 ? 43.475 -3.903 -10.907 1.00 30.81 254 GLY A N 1
ATOM 1801 C CA . GLY A 1 254 ? 44.626 -4.765 -11.254 1.00 30.81 254 GLY A CA 1
ATOM 1802 C C . GLY A 1 254 ? 44.781 -6.138 -10.585 1.00 30.81 254 GLY A C 1
ATOM 1803 O O . GLY A 1 254 ? 45.909 -6.628 -10.485 1.00 30.81 254 GLY A O 1
ATOM 1804 N N . ALA A 1 255 ? 43.700 -6.815 -10.202 1.00 25.28 255 ALA A N 1
ATOM 1805 C CA . ALA A 1 255 ? 43.733 -8.250 -9.914 1.00 25.28 255 ALA A CA 1
ATOM 1806 C C . ALA A 1 255 ? 43.048 -9.026 -11.045 1.00 25.28 255 ALA A C 1
ATOM 1808 O O . ALA A 1 255 ? 41.946 -8.691 -11.462 1.00 25.28 255 ALA A O 1
ATOM 1809 N N . THR A 1 256 ? 43.728 -10.053 -11.568 1.00 25.44 256 THR A N 1
ATOM 1810 C CA . THR A 1 256 ? 43.184 -10.997 -12.561 1.00 25.44 256 THR A CA 1
ATOM 1811 C C . THR A 1 256 ? 41.740 -11.358 -12.198 1.00 25.44 256 THR A C 1
ATOM 1813 O O . THR A 1 256 ? 41.548 -11.849 -11.081 1.00 25.44 256 THR A O 1
ATOM 1816 N N . PRO A 1 257 ? 40.753 -11.152 -13.090 1.00 26.08 257 PRO A N 1
ATOM 1817 C CA . PRO A 1 257 ? 39.362 -11.369 -12.731 1.00 26.08 257 PRO A CA 1
ATOM 1818 C C . PRO A 1 257 ? 39.176 -12.832 -12.318 1.00 26.08 257 PRO A C 1
ATOM 1820 O O . PRO A 1 257 ? 39.730 -13.720 -12.993 1.00 26.08 257 PRO A O 1
ATOM 1823 N N . PRO A 1 258 ? 38.380 -13.149 -11.278 1.00 25.11 258 PRO A N 1
ATOM 1824 C CA . PRO A 1 258 ? 37.679 -14.418 -11.336 1.00 25.11 258 PRO A CA 1
ATOM 1825 C C . PRO A 1 258 ? 36.929 -14.392 -12.668 1.00 25.11 258 PRO A C 1
ATOM 1827 O O . PRO A 1 258 ? 36.327 -13.387 -13.028 1.00 25.11 258 PRO A O 1
ATOM 1830 N N . THR A 1 259 ? 37.074 -15.445 -13.463 1.00 27.12 259 THR A N 1
ATOM 1831 C CA . THR A 1 259 ? 36.416 -15.559 -14.765 1.00 27.12 259 THR A CA 1
ATOM 1832 C C . THR A 1 259 ? 34.905 -15.683 -14.546 1.00 27.12 259 THR A C 1
ATOM 1834 O O . THR A 1 259 ? 34.355 -16.775 -14.629 1.00 27.12 259 THR A O 1
ATOM 1837 N N . ALA A 1 260 ? 34.254 -14.577 -14.198 1.00 30.83 260 ALA A N 1
ATOM 1838 C CA . ALA A 1 260 ? 32.866 -14.318 -14.496 1.00 30.83 260 ALA A CA 1
ATOM 1839 C C . ALA A 1 260 ? 32.859 -13.810 -15.937 1.00 30.83 260 ALA A C 1
ATOM 1841 O O . ALA A 1 260 ? 33.649 -12.951 -16.323 1.00 30.83 260 ALA A O 1
ATOM 1842 N N . SER A 1 261 ? 32.068 -14.476 -16.759 1.00 29.73 261 SER A N 1
ATOM 1843 C CA . SER A 1 261 ? 31.914 -14.163 -18.166 1.00 29.73 261 SER A CA 1
ATOM 1844 C C . SER A 1 261 ? 31.379 -12.735 -18.299 1.00 29.73 261 SER A C 1
ATOM 1846 O O . SER A 1 261 ? 30.241 -12.494 -17.914 1.00 29.73 261 SER A O 1
ATOM 1848 N N . GLU A 1 262 ? 32.176 -11.809 -18.839 1.00 35.66 262 GLU A N 1
ATOM 1849 C CA . GLU A 1 262 ? 31.677 -10.604 -19.515 1.00 35.66 262 GLU A CA 1
ATOM 1850 C C . GLU A 1 262 ? 30.855 -11.054 -20.739 1.00 35.66 262 GLU A C 1
ATOM 1852 O O . GLU A 1 262 ? 31.306 -10.979 -21.883 1.00 35.66 262 GLU A O 1
ATOM 1857 N N . GLU A 1 263 ? 29.661 -11.599 -20.525 1.00 39.84 263 GLU A N 1
ATOM 1858 C CA . GLU A 1 263 ? 28.625 -11.482 -21.543 1.00 39.84 263 GLU A CA 1
ATOM 1859 C C . GLU A 1 263 ? 28.048 -10.084 -21.365 1.00 39.84 263 GLU A C 1
ATOM 1861 O O . GLU A 1 263 ? 27.443 -9.772 -20.343 1.00 39.84 263 GLU A O 1
ATOM 1866 N N . ALA A 1 264 ? 28.364 -9.206 -22.317 1.00 41.81 264 ALA A N 1
ATOM 1867 C CA . ALA A 1 264 ? 27.878 -7.840 -22.342 1.00 41.81 264 ALA A CA 1
ATOM 1868 C C . ALA A 1 264 ? 26.355 -7.840 -22.154 1.00 41.81 264 ALA A C 1
ATOM 1870 O O . ALA A 1 264 ? 25.625 -8.371 -22.992 1.00 41.81 264 ALA A O 1
ATOM 1871 N N . LEU A 1 265 ? 25.881 -7.243 -21.060 1.00 56.91 265 LEU A N 1
ATOM 1872 C CA . LEU A 1 265 ? 24.479 -6.879 -20.919 1.00 56.91 265 LEU A CA 1
ATOM 1873 C C . LEU A 1 265 ? 24.185 -5.806 -21.967 1.00 56.91 265 LEU A C 1
ATOM 1875 O O . LEU A 1 265 ? 24.457 -4.625 -21.766 1.00 56.91 265 LEU A O 1
ATOM 1879 N N . SER A 1 266 ? 23.703 -6.218 -23.136 1.00 70.94 266 SER A N 1
ATOM 1880 C CA . SER A 1 266 ? 23.305 -5.292 -24.189 1.00 70.94 266 SER A CA 1
ATOM 1881 C C . SER A 1 266 ? 21.851 -4.905 -23.980 1.00 70.94 266 SER A C 1
ATOM 1883 O O . SER A 1 266 ? 20.943 -5.518 -24.541 1.00 70.94 266 SER A O 1
ATOM 1885 N N . LEU A 1 267 ? 21.636 -3.888 -23.150 1.00 82.81 267 LEU A N 1
ATOM 1886 C CA . LEU A 1 267 ? 20.351 -3.216 -23.073 1.00 82.81 267 LEU A CA 1
ATOM 1887 C C . LEU A 1 267 ? 20.205 -2.217 -24.219 1.00 82.81 267 LEU A C 1
ATOM 1889 O O . LEU A 1 267 ? 21.139 -1.491 -24.562 1.00 82.81 267 LEU A O 1
ATOM 1893 N N . ARG A 1 268 ? 19.013 -2.167 -24.805 1.00 88.56 268 ARG A N 1
ATOM 1894 C CA . ARG A 1 268 ? 18.680 -1.240 -25.882 1.00 88.56 268 ARG A CA 1
ATOM 1895 C C . ARG A 1 268 ? 17.363 -0.547 -25.591 1.00 88.56 268 ARG A C 1
ATOM 1897 O O . ARG A 1 268 ? 16.330 -1.204 -25.458 1.00 88.56 268 ARG A O 1
ATOM 1904 N N . VAL A 1 269 ? 17.387 0.783 -25.597 1.00 88.00 269 VAL A N 1
ATOM 1905 C CA . VAL A 1 269 ? 16.165 1.592 -25.595 1.00 88.00 269 VAL A CA 1
ATOM 1906 C C . VAL A 1 269 ? 15.414 1.334 -26.904 1.00 88.00 269 VAL A C 1
ATOM 1908 O O . VAL A 1 269 ? 15.966 1.424 -28.000 1.00 88.00 269 VAL A O 1
ATOM 1911 N N . GLY A 1 270 ? 14.172 0.896 -26.780 1.00 86.62 270 GLY A N 1
ATOM 1912 C CA . GLY A 1 270 ? 13.257 0.589 -27.863 1.00 86.62 270 GLY A CA 1
ATOM 1913 C C . GLY A 1 270 ? 12.448 1.802 -28.291 1.00 86.62 270 GLY A C 1
ATOM 1914 O O . GLY A 1 270 ? 12.958 2.913 -28.417 1.00 86.62 270 GLY A O 1
ATOM 1915 N N . GLU A 1 271 ? 11.167 1.568 -28.556 1.00 87.81 271 GLU A N 1
ATOM 1916 C CA . GLU A 1 271 ? 10.216 2.652 -28.766 1.00 87.81 271 GLU A CA 1
ATOM 1917 C C . GLU A 1 271 ? 10.038 3.453 -27.472 1.00 87.81 271 GLU A C 1
ATOM 1919 O O . GLU A 1 271 ? 9.896 2.866 -26.400 1.00 87.81 271 GLU A O 1
ATOM 1924 N N . ALA A 1 272 ? 10.047 4.780 -27.585 1.00 90.31 272 ALA A N 1
ATOM 1925 C CA . ALA A 1 272 ? 9.765 5.697 -26.492 1.00 90.31 272 ALA A CA 1
ATOM 1926 C C . ALA A 1 272 ? 9.008 6.917 -27.021 1.00 90.31 272 ALA A C 1
ATOM 1928 O O . ALA A 1 272 ? 9.249 7.379 -28.141 1.00 90.31 272 ALA A O 1
ATOM 1929 N N . TYR A 1 273 ? 8.106 7.443 -26.207 1.00 89.94 273 TYR A N 1
ATOM 1930 C CA . TYR A 1 273 ? 7.394 8.688 -26.458 1.00 89.94 273 TYR A CA 1
ATOM 1931 C C . TYR A 1 273 ? 7.304 9.494 -25.165 1.00 89.94 273 TYR A C 1
ATOM 1933 O O . TYR A 1 273 ? 7.702 9.027 -24.099 1.00 89.94 273 TYR A O 1
ATOM 1941 N N . TRP A 1 274 ? 6.774 10.707 -25.274 1.00 90.00 274 TRP A N 1
ATOM 1942 C CA . TRP A 1 274 ? 6.568 11.581 -24.133 1.00 90.00 274 TRP A CA 1
ATOM 1943 C C . TRP A 1 274 ? 5.196 12.247 -24.169 1.00 90.00 274 TRP A C 1
ATOM 1945 O O . TRP A 1 274 ? 4.574 12.355 -25.232 1.00 90.00 274 TRP A O 1
ATOM 1955 N N . TYR A 1 275 ? 4.733 12.690 -23.008 1.00 84.69 275 TYR A N 1
ATOM 1956 C CA . TYR A 1 275 ? 3.533 13.502 -22.835 1.00 84.69 275 TYR A CA 1
ATOM 1957 C C . TYR A 1 275 ? 3.714 14.466 -21.656 1.00 84.69 275 TYR A C 1
ATOM 1959 O O . TYR A 1 275 ? 4.682 14.348 -20.908 1.00 84.69 275 TYR A O 1
ATOM 1967 N N . LEU A 1 276 ? 2.810 15.439 -21.532 1.00 83.44 276 LEU A N 1
ATOM 1968 C CA . LEU A 1 276 ? 2.707 16.278 -20.339 1.00 83.44 276 LEU A CA 1
ATOM 1969 C C . LEU A 1 276 ? 1.573 15.749 -19.474 1.00 83.44 276 LEU A C 1
ATOM 1971 O O . LEU A 1 276 ? 0.493 15.467 -20.005 1.00 83.44 276 LEU A O 1
ATOM 1975 N N . ASP A 1 277 ? 1.818 15.594 -18.182 1.00 72.31 277 ASP A N 1
ATOM 1976 C CA . ASP A 1 277 ? 0.782 15.182 -17.245 1.00 72.31 277 ASP A CA 1
ATOM 1977 C C . ASP A 1 277 ? -0.131 16.361 -16.836 1.00 72.31 277 ASP A C 1
ATOM 1979 O O . ASP A 1 277 ? -0.081 17.456 -17.403 1.00 72.31 277 ASP A O 1
ATOM 1983 N N . SER A 1 278 ? -1.014 16.145 -15.856 1.00 72.50 278 SER A N 1
ATOM 1984 C CA . SER A 1 278 ? -1.935 17.184 -15.375 1.00 72.50 278 SER A CA 1
ATOM 1985 C C . SER A 1 278 ? -1.261 18.355 -14.651 1.00 72.50 278 SER A C 1
ATOM 1987 O O . SER A 1 278 ? -1.915 19.381 -14.440 1.00 72.50 278 SER A O 1
ATOM 1989 N N . PHE A 1 279 ? 0.000 18.199 -14.249 1.00 72.50 279 PHE A N 1
ATOM 1990 C CA . PHE A 1 279 ? 0.813 19.209 -13.577 1.00 72.50 279 PHE A CA 1
ATOM 1991 C C . PHE A 1 279 ? 1.767 19.935 -14.538 1.00 72.50 279 PHE A C 1
ATOM 1993 O O . PHE A 1 279 ? 2.487 20.830 -14.105 1.00 72.50 279 PHE A O 1
ATOM 2000 N N . ASP A 1 280 ? 1.667 19.644 -15.842 1.00 77.69 280 ASP A N 1
ATOM 2001 C CA . ASP A 1 280 ? 2.580 20.084 -16.901 1.00 77.69 280 ASP A CA 1
ATOM 2002 C C . ASP A 1 280 ? 3.988 19.458 -16.798 1.00 77.69 280 ASP A C 1
ATOM 2004 O O . ASP A 1 280 ? 4.909 19.957 -17.451 1.00 77.69 280 ASP A O 1
ATOM 2008 N N . ASP A 1 281 ? 4.160 18.349 -16.072 1.00 76.69 281 ASP A N 1
ATOM 2009 C CA . ASP A 1 281 ? 5.435 17.633 -15.963 1.00 76.69 281 ASP A CA 1
ATOM 2010 C C . ASP A 1 281 ? 5.679 16.774 -17.208 1.00 76.69 281 ASP A C 1
ATOM 2012 O O . ASP A 1 281 ? 4.757 16.177 -17.773 1.00 76.69 281 ASP A O 1
ATOM 2016 N N . LEU A 1 282 ? 6.929 16.726 -17.677 1.00 84.25 282 LEU A N 1
ATOM 2017 C CA . LEU A 1 282 ? 7.289 15.994 -18.892 1.00 84.25 282 LEU A CA 1
ATOM 2018 C C . LEU A 1 282 ? 7.618 14.537 -18.558 1.00 84.25 282 LEU A C 1
ATOM 2020 O O . LEU A 1 282 ? 8.630 14.241 -17.929 1.00 84.25 282 LEU A O 1
ATOM 2024 N N . ILE A 1 283 ? 6.789 13.625 -19.060 1.00 83.00 283 ILE A N 1
ATOM 2025 C CA . ILE A 1 283 ? 6.886 12.192 -18.786 1.00 83.00 283 ILE A CA 1
ATOM 2026 C C . ILE A 1 283 ? 7.339 11.457 -20.039 1.00 83.00 283 ILE A C 1
ATOM 2028 O O . ILE A 1 283 ? 6.693 11.568 -21.082 1.00 83.00 283 ILE A O 1
ATOM 2032 N N . PHE A 1 284 ? 8.403 10.663 -19.941 1.00 91.56 284 PHE A N 1
ATOM 2033 C CA . PHE A 1 284 ? 8.803 9.703 -20.969 1.00 91.56 284 PHE A CA 1
ATOM 2034 C C . PHE A 1 284 ? 8.367 8.294 -20.594 1.00 91.56 284 PHE A C 1
ATOM 2036 O O . PHE A 1 284 ? 8.598 7.840 -19.477 1.00 91.56 284 PHE A O 1
ATOM 2043 N N . VAL A 1 285 ? 7.811 7.575 -21.566 1.00 91.50 285 VAL A N 1
ATOM 2044 C CA . VAL A 1 285 ? 7.483 6.151 -21.448 1.00 91.50 285 VAL A CA 1
ATOM 2045 C C . VAL A 1 285 ? 8.086 5.424 -22.636 1.00 91.50 285 VAL A C 1
ATOM 2047 O O . VAL A 1 285 ? 7.927 5.847 -23.785 1.00 91.50 285 VAL A O 1
ATOM 2050 N N . GLY A 1 286 ? 8.783 4.323 -22.375 1.00 94.12 286 GLY A N 1
ATOM 2051 C CA . GLY A 1 286 ? 9.406 3.536 -23.429 1.00 94.12 286 GLY A CA 1
ATOM 2052 C C . GLY A 1 286 ? 9.633 2.085 -23.054 1.00 94.12 286 GLY A C 1
ATOM 2053 O O . GLY A 1 286 ? 9.310 1.654 -21.952 1.00 94.12 286 GLY A O 1
ATOM 2054 N N . LEU A 1 287 ? 10.189 1.325 -23.994 1.00 94.25 287 LEU A N 1
ATOM 2055 C CA . LEU A 1 287 ? 10.593 -0.062 -23.786 1.00 94.25 287 LEU A CA 1
ATOM 2056 C C . LEU A 1 287 ? 12.099 -0.177 -23.674 1.00 94.25 287 LEU A C 1
ATOM 2058 O O . LEU A 1 287 ? 12.841 0.415 -24.454 1.00 94.25 287 LEU A O 1
ATOM 2062 N N . LEU A 1 288 ? 12.543 -1.018 -22.758 1.00 92.94 288 LEU A N 1
ATOM 2063 C CA . LEU A 1 288 ? 13.916 -1.441 -22.642 1.00 92.94 288 LEU A CA 1
ATOM 2064 C C . LEU A 1 288 ? 14.030 -2.907 -23.037 1.00 92.94 288 LEU A C 1
ATOM 2066 O O . LEU A 1 288 ? 13.384 -3.763 -22.442 1.00 92.94 288 LEU A O 1
ATOM 2070 N N . HIS A 1 289 ? 14.834 -3.195 -24.055 1.00 92.06 289 HIS A N 1
ATOM 2071 C CA . HIS A 1 289 ? 15.056 -4.547 -24.555 1.00 92.06 289 HIS A CA 1
ATOM 2072 C C . HIS A 1 289 ? 16.367 -5.099 -24.012 1.00 92.06 289 HIS A C 1
ATOM 2074 O O . HIS A 1 289 ? 17.405 -4.446 -24.139 1.00 92.06 289 HIS A O 1
ATOM 2080 N N . ASN A 1 290 ? 16.332 -6.312 -23.468 1.00 90.69 290 ASN A N 1
ATOM 2081 C CA . ASN A 1 290 ? 17.540 -7.047 -23.138 1.00 90.69 290 ASN A CA 1
ATOM 2082 C C . ASN A 1 290 ? 17.959 -7.912 -24.328 1.00 90.69 290 ASN A C 1
ATOM 2084 O O . ASN A 1 290 ? 17.505 -9.041 -24.485 1.00 90.69 290 ASN A O 1
ATOM 2088 N N . ASP A 1 291 ? 18.835 -7.372 -25.174 1.00 87.94 291 ASP A N 1
ATOM 2089 C CA . ASP A 1 291 ? 19.390 -8.084 -26.328 1.00 87.94 291 ASP A CA 1
ATOM 2090 C C . ASP A 1 291 ? 20.570 -9.008 -25.927 1.00 87.94 291 ASP A C 1
ATOM 2092 O O . ASP A 1 291 ? 21.173 -9.647 -26.793 1.00 87.94 291 ASP A O 1
ATOM 2096 N N . GLY A 1 292 ? 20.929 -9.046 -24.634 1.00 83.62 292 GLY A N 1
ATOM 2097 C CA . GLY A 1 292 ? 22.020 -9.854 -24.089 1.00 83.62 292 GLY A CA 1
ATOM 2098 C C . GLY A 1 292 ? 21.629 -11.313 -23.833 1.00 83.62 292 GLY A C 1
ATOM 2099 O O . GLY A 1 292 ? 20.468 -11.701 -23.950 1.00 83.62 292 GLY A O 1
ATOM 2100 N N . ASP A 1 293 ? 22.614 -12.130 -23.452 1.00 82.81 293 ASP A N 1
ATOM 2101 C CA . ASP A 1 293 ? 22.435 -13.567 -23.174 1.00 82.81 293 ASP A CA 1
ATOM 2102 C C . ASP A 1 293 ? 22.145 -13.875 -21.684 1.00 82.81 293 ASP A C 1
ATOM 2104 O O . ASP A 1 293 ? 21.816 -15.011 -21.330 1.00 82.81 293 ASP A O 1
ATOM 2108 N N . ALA A 1 294 ? 22.214 -12.862 -20.811 1.00 79.56 294 ALA A N 1
ATOM 2109 C CA . ALA A 1 294 ? 21.951 -12.955 -19.374 1.00 79.56 294 ALA A CA 1
ATOM 2110 C C . ALA A 1 294 ? 20.818 -12.003 -18.941 1.00 79.56 294 ALA A C 1
ATOM 2112 O O . ALA A 1 294 ? 20.609 -10.978 -19.592 1.00 79.56 294 ALA A O 1
ATOM 2113 N N . PRO A 1 295 ? 20.083 -12.305 -17.852 1.00 79.50 295 PRO A N 1
ATOM 2114 C CA . PRO A 1 295 ? 19.121 -11.371 -17.274 1.00 79.50 295 PRO A CA 1
ATOM 2115 C C . PRO A 1 295 ? 19.794 -10.057 -16.860 1.00 79.50 295 PRO A C 1
ATOM 2117 O O . PRO A 1 295 ? 20.882 -10.078 -16.287 1.00 79.50 295 PRO A O 1
ATOM 2120 N N . ALA A 1 296 ? 19.130 -8.938 -17.134 1.00 80.50 296 ALA A N 1
ATOM 2121 C CA . ALA A 1 296 ? 19.530 -7.613 -16.677 1.00 80.50 296 ALA A CA 1
ATOM 2122 C C . ALA A 1 296 ? 18.775 -7.272 -15.388 1.00 80.50 296 ALA A C 1
ATOM 2124 O O . ALA A 1 296 ? 17.558 -7.454 -15.331 1.00 80.50 296 ALA A O 1
ATOM 2125 N N . GLU A 1 297 ? 19.483 -6.782 -14.375 1.00 76.88 297 GLU A N 1
ATOM 2126 C CA . GLU A 1 297 ? 18.913 -6.364 -13.089 1.00 76.88 297 GLU A CA 1
ATOM 2127 C C . GLU A 1 297 ? 19.139 -4.863 -12.875 1.00 76.88 297 GLU A C 1
ATOM 2129 O O . GLU A 1 297 ? 20.065 -4.280 -13.448 1.00 76.88 297 GLU A O 1
ATOM 2134 N N . SER A 1 298 ? 18.263 -4.230 -12.087 1.00 70.50 298 SER A N 1
ATOM 2135 C CA . SER A 1 298 ? 18.330 -2.793 -11.762 1.00 70.50 298 SER A CA 1
ATOM 2136 C C . SER A 1 298 ? 18.520 -1.906 -12.998 1.00 70.50 298 SER A C 1
ATOM 2138 O O . SER A 1 298 ? 19.366 -1.010 -13.029 1.00 70.50 298 SER A O 1
ATOM 2140 N N . ALA A 1 299 ? 17.771 -2.205 -14.060 1.00 80.31 299 ALA A N 1
ATOM 2141 C CA . ALA A 1 299 ? 17.939 -1.523 -15.327 1.00 80.31 299 ALA A CA 1
ATOM 2142 C C . ALA A 1 299 ? 17.422 -0.079 -15.250 1.00 80.31 299 ALA A C 1
ATOM 2144 O O . ALA A 1 299 ? 16.282 0.158 -14.851 1.00 80.31 299 ALA A O 1
ATOM 2145 N N . SER A 1 300 ? 18.246 0.876 -15.673 1.00 79.69 300 SER A N 1
ATOM 2146 C CA . SER A 1 300 ? 17.909 2.299 -15.725 1.00 79.69 300 SER A CA 1
ATOM 2147 C C . SER A 1 300 ? 18.112 2.874 -17.120 1.00 79.69 300 SER A C 1
ATOM 2149 O O . SER A 1 300 ? 18.873 2.348 -17.940 1.00 79.69 300 SER A O 1
ATOM 2151 N N . VAL A 1 301 ? 17.384 3.950 -17.397 1.00 84.69 301 VAL A N 1
ATOM 2152 C CA . VAL A 1 301 ? 17.438 4.705 -18.644 1.00 84.69 301 VAL A CA 1
ATOM 2153 C C . VAL A 1 301 ? 17.649 6.173 -18.316 1.00 84.69 301 VAL A C 1
ATOM 2155 O O . VAL A 1 301 ? 16.882 6.758 -17.557 1.00 84.69 301 VAL A O 1
ATOM 2158 N N . THR A 1 302 ? 18.653 6.777 -18.938 1.00 82.50 302 THR A N 1
ATOM 2159 C CA . THR A 1 302 ? 18.891 8.219 -18.919 1.00 82.50 302 THR A CA 1
ATOM 2160 C C . THR A 1 302 ? 18.439 8.809 -20.248 1.00 82.50 302 THR A C 1
ATOM 2162 O O . THR A 1 302 ? 18.881 8.368 -21.312 1.00 82.50 302 THR A O 1
ATOM 2165 N N . ILE A 1 303 ? 17.553 9.801 -20.191 1.00 85.50 303 ILE A N 1
ATOM 2166 C CA . ILE A 1 303 ? 17.043 10.543 -21.342 1.00 85.50 303 ILE A CA 1
ATOM 2167 C C . ILE A 1 303 ? 17.682 11.928 -21.357 1.00 85.50 303 ILE A C 1
ATOM 2169 O O . ILE A 1 303 ? 17.526 12.701 -20.417 1.00 85.50 303 ILE A O 1
ATOM 2173 N N . THR A 1 304 ? 18.352 12.270 -22.454 1.00 85.81 304 THR A N 1
ATOM 2174 C CA . THR A 1 304 ? 18.887 13.613 -22.702 1.00 85.81 304 THR A CA 1
ATOM 2175 C C . THR A 1 304 ? 18.090 14.305 -23.798 1.00 85.81 304 THR A C 1
ATOM 2177 O O . THR A 1 304 ? 17.914 13.770 -24.896 1.00 85.81 304 THR A O 1
ATOM 2180 N N . LEU A 1 305 ? 17.632 15.522 -23.514 1.00 89.81 305 LEU A N 1
ATOM 2181 C CA . LEU A 1 305 ? 16.889 16.386 -24.424 1.00 89.81 305 LEU A CA 1
ATOM 2182 C C . LEU A 1 305 ? 17.826 17.398 -25.079 1.00 89.81 305 LEU A C 1
ATOM 2184 O O . LEU A 1 305 ? 18.690 17.975 -24.423 1.00 89.81 305 LEU A O 1
ATOM 2188 N N . TYR A 1 306 ? 17.623 17.653 -26.369 1.00 87.56 306 TYR A N 1
ATOM 2189 C CA . TYR A 1 306 ? 18.444 18.550 -27.175 1.00 87.56 306 TYR A CA 1
ATOM 2190 C C . TYR A 1 306 ? 17.601 19.604 -27.891 1.00 87.56 306 TYR A C 1
ATOM 2192 O O . TYR A 1 306 ? 16.522 19.312 -28.415 1.00 87.56 306 TYR A O 1
ATOM 2200 N N . SER A 1 307 ? 18.134 20.820 -27.980 1.00 90.19 307 SER A N 1
ATOM 2201 C CA . SER A 1 307 ? 17.588 21.906 -28.795 1.00 90.19 307 SER A CA 1
ATOM 2202 C C . SER A 1 307 ? 17.849 21.673 -30.293 1.00 90.19 307 SER A C 1
ATOM 2204 O O . SER A 1 307 ? 18.617 20.785 -30.673 1.00 90.19 307 SER A O 1
ATOM 2206 N N . GLU A 1 308 ? 17.256 22.504 -31.162 1.00 91.06 308 GLU A N 1
ATOM 2207 C CA . GLU A 1 308 ? 17.520 22.485 -32.618 1.00 91.06 308 GLU A CA 1
ATOM 2208 C C . GLU A 1 308 ? 19.013 22.714 -32.938 1.00 91.06 308 GLU A C 1
ATOM 2210 O O . GLU A 1 308 ? 19.552 22.138 -33.886 1.00 91.06 308 GLU A O 1
ATOM 2215 N N . ASP A 1 309 ? 19.699 23.524 -32.125 1.00 88.94 309 ASP A N 1
ATOM 2216 C CA . ASP A 1 309 ? 21.131 23.812 -32.266 1.00 88.94 309 ASP A CA 1
ATOM 2217 C C . ASP A 1 309 ? 22.021 22.661 -31.746 1.00 88.94 309 ASP A C 1
ATOM 2219 O O . ASP A 1 309 ? 23.230 22.644 -31.999 1.00 88.94 309 ASP A O 1
ATOM 2223 N N . GLY A 1 310 ? 21.419 21.660 -31.091 1.00 82.38 310 GLY A N 1
ATOM 2224 C CA . GLY A 1 310 ? 22.092 20.489 -30.532 1.00 82.38 310 GLY A CA 1
ATOM 2225 C C . GLY A 1 310 ? 22.612 20.676 -29.106 1.00 82.38 310 GLY A C 1
ATOM 2226 O O . GLY A 1 310 ? 23.344 19.810 -28.630 1.00 82.38 310 GLY A O 1
ATOM 2227 N N . ASP A 1 311 ? 22.241 21.766 -28.434 1.00 86.50 311 ASP A N 1
ATOM 2228 C CA . ASP A 1 311 ? 22.570 22.002 -27.026 1.00 86.50 311 ASP A CA 1
ATOM 2229 C C . ASP A 1 311 ? 21.692 21.130 -26.122 1.00 86.50 311 ASP A C 1
ATOM 2231 O O . ASP A 1 311 ? 20.516 20.921 -26.424 1.00 86.50 311 ASP A O 1
ATOM 2235 N N . ILE A 1 312 ? 22.248 20.638 -25.014 1.00 83.69 312 ILE A N 1
ATOM 2236 C CA . ILE A 1 312 ? 21.480 19.893 -24.009 1.00 83.69 312 ILE A CA 1
ATOM 2237 C C . ILE A 1 312 ? 20.521 20.860 -23.309 1.00 83.69 312 ILE A C 1
ATOM 2239 O O . ILE A 1 312 ? 20.940 21.909 -22.823 1.00 83.69 312 ILE A O 1
ATOM 2243 N N . VAL A 1 313 ? 19.241 20.497 -23.278 1.00 88.19 313 VAL A N 1
ATOM 2244 C CA . VAL A 1 313 ? 18.176 21.255 -22.608 1.00 88.19 313 VAL A CA 1
ATOM 2245 C C . VAL A 1 313 ? 17.966 20.723 -21.195 1.00 88.19 313 VAL A C 1
ATOM 2247 O O . VAL A 1 313 ? 17.904 21.504 -20.254 1.00 88.19 313 VAL A O 1
ATOM 2250 N N . ALA A 1 314 ? 17.891 19.400 -21.054 1.00 82.69 314 ALA A N 1
ATOM 2251 C CA . ALA A 1 314 ? 17.772 18.706 -19.779 1.00 82.69 314 ALA A CA 1
ATOM 2252 C C . ALA A 1 314 ? 18.217 17.250 -19.934 1.00 82.69 314 ALA A C 1
ATOM 2254 O O . ALA A 1 314 ? 18.208 16.707 -21.043 1.00 82.69 314 ALA A O 1
ATOM 2255 N N . THR A 1 315 ? 18.577 16.624 -18.822 1.00 81.94 315 THR A N 1
ATOM 2256 C CA . THR A 1 315 ? 18.887 15.198 -18.745 1.00 81.94 315 THR A CA 1
ATOM 2257 C C . THR A 1 315 ? 18.263 14.663 -17.479 1.00 81.94 315 THR A C 1
ATOM 2259 O O . THR A 1 315 ? 18.506 15.244 -16.431 1.00 81.94 315 THR A O 1
ATOM 2262 N N . GLU A 1 316 ? 17.532 13.561 -17.583 1.00 83.94 316 GLU A N 1
ATOM 2263 C CA . GLU A 1 316 ? 16.904 12.925 -16.430 1.00 83.94 316 GLU A CA 1
ATOM 2264 C C . GLU A 1 316 ? 16.984 11.407 -16.541 1.00 83.94 316 GLU A C 1
ATOM 2266 O O . GLU A 1 316 ? 17.127 10.865 -17.643 1.00 83.94 316 GLU A O 1
ATOM 2271 N N . SER A 1 317 ? 16.930 10.713 -15.406 1.00 80.56 317 SER A N 1
ATOM 2272 C CA . SER A 1 317 ? 17.003 9.252 -15.367 1.00 80.56 317 SER A CA 1
ATOM 2273 C C . SER A 1 317 ? 15.765 8.644 -14.732 1.00 80.56 317 SER A C 1
ATOM 2275 O O . SER A 1 317 ? 15.140 9.222 -13.854 1.00 80.56 317 SER A O 1
ATOM 2277 N N . GLY A 1 318 ? 15.425 7.442 -15.171 1.00 74.88 318 GLY A N 1
ATOM 2278 C CA . GLY A 1 318 ? 14.397 6.627 -14.547 1.00 74.88 318 GLY A CA 1
ATOM 2279 C C . GLY A 1 318 ? 14.726 5.151 -14.664 1.00 74.88 318 GLY A C 1
ATOM 2280 O O . GLY A 1 318 ? 15.740 4.757 -15.250 1.00 74.88 318 GLY A O 1
ATOM 2281 N N . SER A 1 319 ? 13.860 4.327 -14.096 1.00 80.56 319 SER A N 1
ATOM 2282 C CA . SER A 1 319 ? 14.084 2.888 -13.974 1.00 80.56 319 SER A CA 1
ATOM 2283 C C . SER A 1 319 ? 13.119 2.101 -14.850 1.00 80.56 319 SER A C 1
ATOM 2285 O O . SER A 1 319 ? 12.010 2.547 -15.168 1.00 80.56 319 SER A O 1
ATOM 2287 N N . ALA A 1 320 ? 13.538 0.901 -15.242 1.00 87.94 320 ALA A N 1
ATOM 2288 C CA . ALA A 1 320 ? 12.607 -0.097 -15.738 1.00 87.94 320 ALA A CA 1
ATOM 2289 C C . ALA A 1 320 ? 11.580 -0.421 -14.642 1.00 87.94 320 ALA A C 1
ATOM 2291 O O . ALA A 1 320 ? 11.919 -0.495 -13.463 1.00 87.94 320 ALA A O 1
ATOM 2292 N N . LEU A 1 321 ? 10.325 -0.640 -15.037 1.00 86.62 321 LEU A N 1
ATOM 2293 C CA . LEU A 1 321 ? 9.252 -0.990 -14.104 1.00 86.62 321 LEU A CA 1
ATOM 2294 C C . LEU A 1 321 ? 9.375 -2.431 -13.584 1.00 86.62 321 LEU A C 1
ATOM 2296 O O . LEU A 1 321 ? 8.713 -2.776 -12.612 1.00 86.62 321 LEU A O 1
ATOM 2300 N N . LEU A 1 322 ? 10.204 -3.259 -14.230 1.00 84.19 322 LEU A N 1
ATOM 2301 C CA . LEU A 1 322 ? 10.596 -4.584 -13.750 1.00 84.19 322 LEU A CA 1
ATOM 2302 C C . LEU A 1 322 ? 12.008 -4.518 -13.169 1.00 84.19 322 LEU A C 1
ATOM 2304 O O . LEU A 1 322 ? 12.929 -4.039 -13.834 1.00 84.19 322 LEU A O 1
ATOM 2308 N N . GLY A 1 323 ? 12.201 -5.084 -11.979 1.00 77.38 323 GLY A N 1
ATOM 2309 C CA . GLY A 1 323 ? 13.511 -5.203 -11.343 1.00 77.38 323 GLY A CA 1
ATOM 2310 C C . GLY A 1 323 ? 14.449 -6.174 -12.064 1.00 77.38 323 GLY A C 1
ATOM 2311 O O . GLY A 1 323 ? 15.670 -6.066 -11.928 1.00 77.38 323 GLY A O 1
ATOM 2312 N N . ARG A 1 324 ? 13.893 -7.091 -12.869 1.00 83.25 324 ARG A N 1
ATOM 2313 C CA . ARG A 1 324 ? 14.636 -8.068 -13.671 1.00 83.25 324 ARG A CA 1
ATOM 2314 C C . ARG A 1 324 ? 14.059 -8.213 -15.078 1.00 83.25 324 ARG A C 1
ATOM 2316 O O . ARG A 1 324 ? 12.870 -8.460 -15.253 1.00 83.25 324 ARG A O 1
ATOM 2323 N N . ILE A 1 325 ? 14.930 -8.153 -16.085 1.00 87.06 325 ILE A N 1
ATOM 2324 C CA . ILE A 1 325 ? 14.585 -8.319 -17.502 1.00 87.06 325 ILE A CA 1
ATOM 2325 C C . ILE A 1 325 ? 15.299 -9.566 -18.040 1.00 87.06 325 ILE A C 1
ATOM 2327 O O . ILE A 1 325 ? 16.518 -9.523 -18.246 1.00 87.06 325 ILE A O 1
ATOM 2331 N N . PRO A 1 326 ? 14.598 -10.691 -18.274 1.00 86.44 326 PRO A N 1
ATOM 2332 C CA . PRO A 1 326 ? 15.209 -11.884 -18.851 1.00 86.44 326 PRO A CA 1
ATOM 2333 C C . PRO A 1 326 ? 15.878 -11.620 -20.209 1.00 86.44 326 PRO A C 1
ATOM 2335 O O . PRO A 1 326 ? 15.528 -10.691 -20.934 1.00 86.44 326 PRO A O 1
ATOM 2338 N N . ALA A 1 327 ? 16.852 -12.459 -20.561 1.00 86.94 327 ALA A N 1
ATOM 2339 C CA . ALA A 1 327 ? 17.529 -12.396 -21.854 1.00 86.94 327 ALA A CA 1
ATOM 2340 C C . ALA A 1 327 ? 16.528 -12.567 -23.012 1.00 86.94 327 ALA A C 1
ATOM 2342 O O . ALA A 1 327 ? 15.803 -13.563 -23.071 1.00 86.94 327 ALA A O 1
ATOM 2343 N N . GLY A 1 328 ? 16.508 -11.613 -23.942 1.00 88.06 328 GLY A N 1
ATOM 2344 C CA . GLY A 1 328 ? 15.579 -11.558 -25.072 1.00 88.06 328 GLY A CA 1
ATOM 2345 C C . GLY A 1 328 ? 14.215 -10.929 -24.768 1.00 88.06 328 GLY A C 1
ATOM 2346 O O . GLY A 1 328 ? 13.441 -10.727 -25.707 1.00 88.06 328 GLY A O 1
ATOM 2347 N N . ASP A 1 329 ? 13.930 -10.603 -23.506 1.00 90.62 329 ASP A N 1
ATOM 2348 C CA . ASP A 1 329 ? 12.678 -9.973 -23.089 1.00 90.62 329 ASP A CA 1
ATOM 2349 C C . ASP A 1 329 ? 12.804 -8.446 -23.028 1.00 90.62 329 ASP A C 1
ATOM 2351 O O . ASP A 1 329 ? 13.813 -7.835 -23.398 1.00 90.62 329 ASP A O 1
ATOM 2355 N N . SER A 1 330 ? 11.708 -7.791 -22.657 1.00 92.50 330 SER A N 1
ATOM 2356 C CA . SER A 1 330 ? 11.627 -6.339 -22.553 1.00 92.50 330 SER A CA 1
ATOM 2357 C C . SER A 1 330 ? 10.865 -5.932 -21.306 1.00 92.50 330 SER A C 1
ATOM 2359 O O . SER A 1 330 ? 9.993 -6.669 -20.848 1.00 92.50 330 SER A O 1
ATOM 2361 N N . ALA A 1 331 ? 11.187 -4.753 -20.788 1.00 91.88 331 ALA A N 1
ATOM 2362 C CA . ALA A 1 331 ? 10.458 -4.115 -19.706 1.00 91.88 331 ALA A CA 1
ATOM 2363 C C . ALA A 1 331 ? 10.143 -2.668 -20.087 1.00 91.88 331 ALA A C 1
ATOM 2365 O O . ALA A 1 331 ? 10.995 -2.007 -20.687 1.00 91.88 331 ALA A O 1
ATOM 2366 N N . PRO A 1 332 ? 8.953 -2.148 -19.763 1.00 94.94 332 PRO A N 1
ATOM 2367 C CA . PRO A 1 332 ? 8.707 -0.724 -19.885 1.00 94.94 332 PRO A CA 1
ATOM 2368 C C . PRO A 1 332 ? 9.545 0.058 -18.865 1.00 94.94 332 PRO A C 1
ATOM 2370 O O . PRO A 1 332 ? 9.887 -0.461 -17.804 1.00 94.94 332 PRO A O 1
ATOM 2373 N N . PHE A 1 333 ? 9.851 1.312 -19.176 1.00 91.50 333 PHE A N 1
ATOM 2374 C CA . PHE A 1 333 ? 10.460 2.274 -18.260 1.00 91.50 333 PHE A CA 1
ATOM 2375 C C . PHE A 1 333 ? 9.669 3.580 -18.274 1.00 91.50 333 PHE A C 1
ATOM 2377 O O . PHE A 1 333 ? 8.989 3.893 -19.260 1.00 91.50 333 PHE A O 1
ATOM 2384 N N . LYS A 1 334 ? 9.804 4.349 -17.194 1.00 86.25 334 LYS A N 1
ATOM 2385 C CA . LYS A 1 334 ? 9.260 5.701 -17.070 1.00 86.25 334 LYS A CA 1
ATOM 2386 C C . LYS A 1 334 ? 10.360 6.650 -16.585 1.00 86.25 334 LYS A C 1
ATOM 2388 O O . LYS A 1 334 ? 11.149 6.264 -15.727 1.00 86.25 334 LYS A O 1
ATOM 2393 N N . VAL A 1 335 ? 10.443 7.843 -17.175 1.00 85.62 335 VAL A N 1
ATOM 2394 C CA . VAL A 1 335 ? 11.353 8.922 -16.747 1.00 85.62 335 VAL A CA 1
ATOM 2395 C C . VAL A 1 335 ? 10.541 10.193 -16.561 1.00 85.62 335 VAL A C 1
ATOM 2397 O O . VAL A 1 335 ? 9.877 10.635 -17.501 1.00 85.62 335 VAL A O 1
ATOM 2400 N N . ASP A 1 336 ? 10.623 10.762 -15.364 1.00 82.44 336 ASP A N 1
ATOM 2401 C CA . ASP A 1 336 ? 9.836 11.913 -14.937 1.00 82.44 336 ASP A CA 1
ATOM 2402 C C . ASP A 1 336 ? 10.732 13.145 -14.822 1.00 82.44 336 ASP A C 1
ATOM 2404 O O . ASP A 1 336 ? 11.645 13.182 -14.002 1.00 82.44 336 ASP A O 1
ATOM 2408 N N . PHE A 1 337 ? 10.474 14.158 -15.648 1.00 81.50 337 PHE A N 1
ATOM 2409 C CA . PHE A 1 337 ? 11.112 15.466 -15.526 1.00 81.50 337 PHE A CA 1
ATOM 2410 C C . PHE A 1 337 ? 10.237 16.347 -14.632 1.00 81.50 337 PHE A C 1
ATOM 2412 O O . PHE A 1 337 ? 9.320 17.008 -15.123 1.00 81.50 337 PHE A O 1
ATOM 2419 N N . TRP A 1 338 ? 10.545 16.340 -13.333 1.00 63.97 338 TRP A N 1
ATOM 2420 C CA . TRP A 1 338 ? 9.845 17.101 -12.286 1.00 63.97 338 TRP A CA 1
ATOM 2421 C C . TRP A 1 338 ? 9.806 18.612 -12.541 1.00 63.97 338 TRP A C 1
ATOM 2423 O O . TRP A 1 338 ? 8.889 19.295 -12.103 1.00 63.97 338 TRP A O 1
ATOM 2433 N N . ASP A 1 339 ? 10.796 19.133 -13.268 1.00 71.31 339 ASP A N 1
ATOM 2434 C CA . ASP A 1 339 ? 10.769 20.481 -13.818 1.00 71.31 339 ASP A CA 1
ATOM 2435 C C . ASP A 1 339 ? 10.653 20.396 -15.337 1.00 71.31 339 ASP A C 1
ATOM 2437 O O . ASP A 1 339 ? 11.587 19.969 -16.023 1.00 71.31 339 ASP A O 1
ATOM 2441 N N . ASN A 1 340 ? 9.519 20.846 -15.884 1.00 78.50 340 ASN A N 1
ATOM 2442 C CA . ASN A 1 340 ? 9.319 20.872 -17.327 1.00 78.50 340 ASN A CA 1
ATOM 2443 C C . ASN A 1 340 ? 10.387 21.755 -18.009 1.00 78.50 340 ASN A C 1
ATOM 2445 O O . ASN A 1 340 ? 10.364 22.986 -17.867 1.00 78.50 340 ASN A O 1
ATOM 2449 N N . PRO A 1 341 ? 11.287 21.166 -18.817 1.00 77.25 341 PRO A N 1
ATOM 2450 C CA . PRO A 1 341 ? 12.430 21.880 -19.377 1.00 77.25 341 PRO A CA 1
ATOM 2451 C C . PRO A 1 341 ? 12.055 22.788 -20.562 1.00 77.25 341 PRO A C 1
ATOM 2453 O O . PRO A 1 341 ? 12.900 23.511 -21.096 1.00 77.25 341 PRO A O 1
ATOM 2456 N N . GLY A 1 342 ? 10.785 22.784 -20.980 1.00 81.19 342 GLY A N 1
ATOM 2457 C CA . GLY A 1 342 ? 10.276 23.564 -22.100 1.00 81.19 342 GLY A CA 1
ATOM 2458 C C . GLY A 1 342 ? 10.466 22.873 -23.454 1.00 81.19 342 GLY A C 1
ATOM 2459 O O . GLY A 1 342 ? 10.428 21.651 -23.572 1.00 81.19 342 GLY A O 1
ATOM 2460 N N . GLU A 1 343 ? 10.607 23.665 -24.522 1.00 86.31 343 GLU A N 1
ATOM 2461 C CA . GLU A 1 343 ? 10.696 23.136 -25.891 1.00 86.31 343 GLU A CA 1
ATOM 2462 C C . GLU A 1 343 ? 12.049 22.445 -26.162 1.00 86.31 343 GLU A C 1
ATOM 2464 O O . GLU A 1 343 ? 13.113 23.021 -25.934 1.00 86.31 343 GLU A O 1
ATOM 2469 N N . PHE A 1 344 ? 12.002 21.246 -26.753 1.00 91.00 344 PHE A N 1
ATOM 2470 C CA . PHE A 1 344 ? 13.158 20.506 -27.270 1.00 91.00 344 PHE A CA 1
ATOM 2471 C C . PHE A 1 344 ? 12.870 19.952 -28.680 1.00 91.00 344 PHE A C 1
ATOM 2473 O O . PHE A 1 344 ? 11.715 19.783 -29.072 1.00 91.00 344 PHE A O 1
ATOM 2480 N N . ASP A 1 345 ? 13.919 19.681 -29.462 1.00 89.69 345 ASP A N 1
ATOM 2481 C CA . ASP A 1 345 ? 13.819 19.206 -30.856 1.00 89.69 345 ASP A CA 1
ATOM 2482 C C . ASP A 1 345 ? 14.057 17.691 -30.983 1.00 89.69 345 ASP A C 1
ATOM 2484 O O . ASP A 1 345 ? 13.404 16.995 -31.769 1.00 89.69 345 ASP A O 1
ATOM 2488 N N . ARG A 1 346 ? 14.979 17.161 -30.174 1.00 89.50 346 ARG A N 1
ATOM 2489 C CA . ARG A 1 346 ? 15.426 15.763 -30.197 1.00 89.50 346 ARG A CA 1
ATOM 2490 C C . ARG A 1 346 ? 15.623 15.243 -28.780 1.00 89.50 346 ARG A C 1
ATOM 2492 O O . ARG A 1 346 ? 15.998 16.003 -27.899 1.00 89.50 346 ARG A O 1
ATOM 2499 N N . PHE A 1 347 ? 15.475 13.935 -28.597 1.00 90.75 347 PHE A N 1
ATOM 2500 C CA . PHE A 1 347 ? 15.957 13.241 -27.405 1.00 90.75 347 PHE A CA 1
ATOM 2501 C C . PHE A 1 347 ? 16.854 12.052 -27.772 1.00 90.75 347 PHE A C 1
ATOM 2503 O O . PHE A 1 347 ? 16.808 11.548 -28.901 1.00 90.75 347 PHE A O 1
ATOM 2510 N N . GLU A 1 348 ? 17.670 11.625 -26.815 1.00 86.44 348 GLU A N 1
ATOM 2511 C CA . GLU A 1 348 ? 18.502 10.425 -26.868 1.00 86.44 348 GLU A CA 1
ATOM 2512 C C . GLU A 1 348 ? 18.367 9.659 -25.553 1.00 86.44 348 GLU A C 1
ATOM 2514 O O . GLU A 1 348 ? 18.371 10.270 -24.489 1.00 86.44 348 GLU A O 1
ATOM 2519 N N . GLY A 1 349 ? 18.219 8.336 -25.637 1.00 83.31 349 GLY A N 1
ATOM 2520 C CA . GLY A 1 349 ? 18.130 7.462 -24.471 1.00 83.31 349 GLY A CA 1
ATOM 2521 C C . GLY A 1 349 ? 19.315 6.512 -24.394 1.00 83.31 349 GLY A C 1
ATOM 2522 O O . GLY A 1 349 ? 19.630 5.843 -25.382 1.00 83.31 349 GLY A O 1
ATOM 2523 N N . ILE A 1 350 ? 19.940 6.434 -23.223 1.00 79.31 350 ILE A N 1
ATOM 2524 C CA . ILE A 1 350 ? 21.017 5.490 -22.910 1.00 79.31 350 ILE A CA 1
ATOM 2525 C C . ILE A 1 350 ? 20.541 4.609 -21.764 1.00 79.31 350 ILE A C 1
ATOM 2527 O O . ILE A 1 350 ? 19.980 5.111 -20.797 1.00 79.31 350 ILE A O 1
ATOM 2531 N N . ALA A 1 351 ? 20.759 3.301 -21.878 1.00 82.06 351 ALA A N 1
ATOM 2532 C CA . ALA A 1 351 ? 20.365 2.351 -20.852 1.00 82.06 351 ALA A CA 1
ATOM 2533 C C . ALA A 1 351 ? 21.555 1.605 -20.264 1.00 82.06 351 ALA A C 1
ATOM 2535 O O . ALA A 1 351 ? 22.528 1.312 -20.962 1.00 82.06 3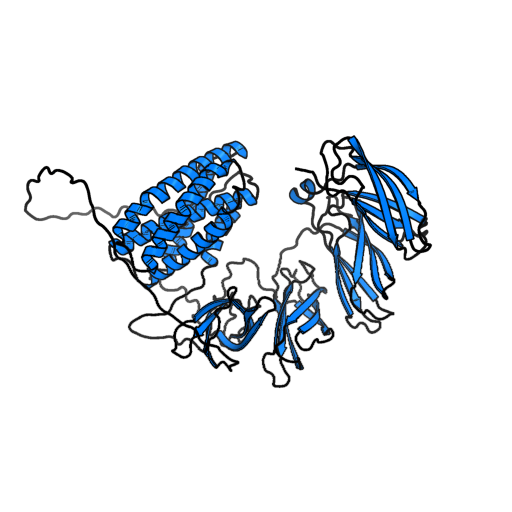51 ALA A O 1
ATOM 2536 N N . GLN A 1 352 ? 21.427 1.250 -18.992 1.00 78.62 352 GLN A N 1
ATOM 2537 C CA . GLN A 1 352 ? 22.410 0.481 -18.243 1.00 78.62 352 GLN A CA 1
ATOM 2538 C C . GLN A 1 352 ? 21.713 -0.474 -17.273 1.00 78.62 352 GLN A C 1
ATOM 2540 O O . GLN A 1 352 ? 20.561 -0.269 -16.904 1.00 78.62 352 GLN A O 1
ATOM 2545 N N . ALA A 1 353 ? 22.408 -1.538 -16.886 1.00 70.50 353 ALA A N 1
ATOM 2546 C CA . ALA A 1 353 ? 21.968 -2.492 -15.873 1.00 70.50 353 ALA A CA 1
ATOM 2547 C C . ALA A 1 353 ? 23.177 -3.082 -15.161 1.00 70.50 353 ALA A C 1
ATOM 2549 O O . ALA A 1 353 ? 24.282 -3.115 -15.713 1.00 70.50 353 ALA A O 1
ATOM 2550 N N . SER A 1 354 ? 22.947 -3.597 -13.960 1.00 60.56 354 SER A N 1
ATOM 2551 C CA . SER A 1 354 ? 23.916 -4.426 -13.261 1.00 60.56 354 SER A CA 1
ATOM 2552 C C . SER A 1 354 ? 23.797 -5.893 -13.699 1.00 60.56 354 SER A C 1
ATOM 2554 O O . SER A 1 354 ? 22.742 -6.375 -14.122 1.00 60.56 354 SER A O 1
ATOM 2556 N N . GLY A 1 355 ? 24.925 -6.609 -13.634 1.00 52.84 355 GLY A N 1
ATOM 2557 C CA . GLY A 1 355 ? 24.974 -8.065 -13.785 1.00 52.84 355 GLY A CA 1
ATOM 2558 C C . GLY A 1 355 ? 24.396 -8.781 -12.571 1.00 52.84 355 GLY A C 1
ATOM 2559 O O . GLY A 1 355 ? 24.492 -8.275 -11.456 1.00 52.84 355 GLY A O 1
ATOM 2560 N N . SER A 1 356 ? 23.848 -9.981 -12.791 1.00 47.41 356 SER A N 1
ATOM 2561 C CA . SER A 1 356 ? 23.278 -10.828 -11.737 1.00 47.41 356 SER A CA 1
ATOM 2562 C C . SER A 1 356 ? 24.280 -11.045 -10.596 1.00 47.41 356 SER A C 1
ATOM 2564 O O . SER A 1 356 ? 25.322 -11.685 -10.786 1.00 47.41 356 SER A O 1
ATOM 2566 N N . GLY A 1 357 ? 23.956 -10.510 -9.423 1.00 45.09 357 GLY A N 1
ATOM 2567 C CA . GLY A 1 357 ? 24.818 -10.502 -8.238 1.00 45.09 357 GLY A CA 1
ATOM 2568 C C . GLY A 1 357 ? 24.222 -9.667 -7.107 1.00 45.09 357 GLY A C 1
ATOM 2569 O O . GLY A 1 357 ? 24.951 -8.932 -6.449 1.00 45.09 357 GLY A O 1
ATOM 2570 N N . GLY A 1 358 ? 22.893 -9.738 -6.963 1.00 39.16 358 GLY A N 1
ATOM 2571 C CA . GLY A 1 358 ? 22.062 -8.834 -6.176 1.00 39.16 358 GLY A CA 1
ATOM 2572 C C . GLY A 1 358 ? 22.567 -8.526 -4.765 1.00 39.16 358 GLY A C 1
ATOM 2573 O O . GLY A 1 358 ? 22.854 -9.416 -3.969 1.00 39.16 358 GLY A O 1
ATOM 2574 N N . TRP A 1 359 ? 22.589 -7.227 -4.466 1.00 35.69 359 TRP A N 1
ATOM 2575 C CA . TRP A 1 359 ? 22.660 -6.643 -3.123 1.00 35.69 359 TRP A CA 1
ATOM 2576 C C . TRP A 1 359 ? 21.370 -6.852 -2.307 1.00 35.69 359 TRP A C 1
ATOM 2578 O O . TRP A 1 359 ? 21.370 -6.695 -1.089 1.00 35.69 359 TRP A O 1
ATOM 2588 N N . TRP A 1 360 ? 20.273 -7.241 -2.960 1.00 35.31 360 TRP A N 1
ATOM 2589 C CA . TRP A 1 360 ? 19.055 -7.706 -2.302 1.00 35.31 360 TRP A CA 1
ATOM 2590 C C . TRP A 1 360 ? 19.189 -9.212 -2.087 1.00 35.31 360 TRP A C 1
ATOM 2592 O O . TRP A 1 360 ? 19.156 -9.972 -3.048 1.00 35.31 360 TRP A O 1
ATOM 2602 N N . GLY A 1 361 ? 19.381 -9.657 -0.849 1.00 39.41 361 GLY A N 1
ATOM 2603 C CA . GLY A 1 361 ? 19.581 -11.069 -0.500 1.00 39.41 361 GLY A CA 1
ATOM 2604 C C . GLY A 1 361 ? 18.372 -11.999 -0.704 1.00 39.41 361 GLY A C 1
ATOM 2605 O O . GLY A 1 361 ? 18.334 -13.042 -0.062 1.00 39.41 361 GLY A O 1
ATOM 2606 N N . GLU A 1 362 ? 17.406 -11.649 -1.557 1.00 53.06 362 GLU A N 1
ATOM 2607 C CA . GLU A 1 362 ? 16.166 -12.402 -1.793 1.00 53.06 362 GLU A CA 1
ATOM 2608 C C . GLU A 1 362 ? 16.069 -12.816 -3.269 1.00 53.06 362 GLU A C 1
ATOM 2610 O O . GLU A 1 362 ? 16.228 -11.990 -4.173 1.00 53.06 362 GLU A O 1
ATOM 2615 N N . GLU A 1 363 ? 15.846 -14.111 -3.521 1.00 67.88 363 GLU A N 1
ATOM 2616 C CA . GLU A 1 363 ? 15.838 -14.682 -4.871 1.00 67.88 363 GLU A CA 1
ATOM 2617 C C . GLU A 1 363 ? 14.587 -14.221 -5.658 1.00 67.88 363 GLU A C 1
ATOM 2619 O O . GLU A 1 363 ? 13.482 -14.194 -5.107 1.00 67.88 363 GLU A O 1
ATOM 2624 N N . PRO A 1 364 ? 14.720 -13.841 -6.946 1.00 76.94 364 PRO A N 1
ATOM 2625 C CA . PRO A 1 364 ? 13.572 -13.499 -7.783 1.00 76.94 364 PRO A CA 1
ATOM 2626 C C . PRO A 1 364 ? 12.619 -14.690 -7.923 1.00 76.94 364 PRO A C 1
ATOM 2628 O O . PRO A 1 364 ? 13.059 -15.834 -8.061 1.00 76.94 364 PRO A O 1
ATOM 2631 N N . TYR A 1 365 ? 11.316 -14.412 -7.941 1.00 86.75 365 TYR A N 1
ATOM 2632 C CA . TYR A 1 365 ? 10.274 -15.431 -7.932 1.00 86.75 365 TYR A CA 1
ATOM 2633 C C . TYR A 1 365 ? 9.381 -15.380 -9.175 1.00 86.75 365 TYR A C 1
ATOM 2635 O O . TYR A 1 365 ? 8.506 -14.531 -9.311 1.00 86.75 365 TYR A O 1
ATOM 2643 N N . ASP A 1 366 ? 9.544 -16.372 -10.052 1.00 87.88 366 ASP A N 1
ATOM 2644 C CA . ASP A 1 366 ? 8.802 -16.491 -11.318 1.00 87.88 366 ASP A CA 1
ATOM 2645 C C . ASP A 1 366 ? 7.515 -17.351 -11.189 1.00 87.88 366 ASP A C 1
ATOM 2647 O O . ASP A 1 366 ? 6.953 -17.808 -12.187 1.00 87.88 366 ASP A O 1
ATOM 2651 N N . GLY A 1 367 ? 7.067 -17.656 -9.963 1.00 91.94 367 GLY A N 1
ATOM 2652 C CA . GLY A 1 367 ? 5.955 -18.584 -9.707 1.00 91.94 367 GLY A CA 1
ATOM 2653 C C . GLY A 1 367 ? 4.550 -17.985 -9.837 1.00 91.94 367 GLY A C 1
ATOM 2654 O O . GLY A 1 367 ? 3.574 -18.736 -9.807 1.00 91.94 367 GLY A O 1
ATOM 2655 N N . LEU A 1 368 ? 4.423 -16.664 -9.991 1.00 94.44 368 LEU A N 1
ATOM 2656 C CA . LEU A 1 368 ? 3.136 -16.000 -10.210 1.00 94.44 368 LEU A CA 1
ATOM 2657 C C . LEU A 1 368 ? 2.675 -16.156 -11.657 1.00 94.44 368 LEU A C 1
ATOM 2659 O O . LEU A 1 368 ? 3.395 -15.839 -12.604 1.00 94.44 368 LEU A O 1
ATOM 2663 N N . VAL A 1 369 ? 1.439 -16.614 -11.833 1.00 95.50 369 VAL A N 1
ATOM 2664 C CA . VAL A 1 369 ? 0.843 -16.841 -13.148 1.00 95.50 369 VAL A CA 1
ATOM 2665 C C . VAL A 1 369 ? -0.518 -16.171 -13.214 1.00 95.50 369 VAL A C 1
ATOM 2667 O O . VAL A 1 369 ? -1.372 -16.395 -12.363 1.00 95.50 369 VAL A O 1
ATOM 2670 N N . LEU A 1 370 ? -0.741 -15.394 -14.272 1.00 96.31 370 LEU A N 1
ATOM 2671 C CA . LEU A 1 370 ? -2.032 -14.782 -14.578 1.00 96.31 370 LEU A CA 1
ATOM 2672 C C . LEU A 1 370 ? -3.147 -15.844 -14.596 1.00 96.31 370 LEU A C 1
ATOM 2674 O O . LEU A 1 370 ? -3.108 -16.770 -15.412 1.00 96.31 370 LEU A O 1
ATOM 2678 N N . SER A 1 371 ? -4.149 -15.699 -13.726 1.00 94.00 371 SER A N 1
ATOM 2679 C CA . SER A 1 371 ? -5.307 -16.597 -13.643 1.00 94.00 371 SER A CA 1
ATOM 2680 C C . SER A 1 371 ? -6.540 -15.992 -14.318 1.00 94.00 371 SER A C 1
ATOM 2682 O O . SER A 1 371 ? -7.208 -16.669 -15.107 1.00 94.00 371 SER A O 1
ATOM 2684 N N . ARG A 1 372 ? -6.847 -14.721 -14.028 1.00 94.31 372 ARG A N 1
ATOM 2685 C CA . ARG A 1 372 ? -7.995 -13.976 -14.564 1.00 94.31 372 ARG A CA 1
ATOM 2686 C C . ARG A 1 372 ? -7.635 -12.510 -14.774 1.00 94.31 372 ARG A C 1
ATOM 2688 O O . ARG A 1 372 ? -6.801 -11.958 -14.070 1.00 94.31 372 ARG A O 1
ATOM 2695 N N . GLU A 1 373 ? -8.317 -11.869 -15.714 1.00 94.38 373 GLU A N 1
ATOM 2696 C CA . GLU A 1 373 ? -8.177 -10.438 -15.973 1.00 94.38 373 GLU A CA 1
ATOM 2697 C C . GLU A 1 373 ? -9.491 -9.832 -16.463 1.00 94.38 373 GLU A C 1
ATOM 2699 O O . GLU A 1 373 ? -10.322 -10.517 -17.074 1.00 94.38 373 GLU A O 1
ATOM 2704 N N . ARG A 1 374 ? -9.666 -8.538 -16.202 1.00 92.31 374 ARG A N 1
ATOM 2705 C CA . ARG A 1 374 ? -10.763 -7.726 -16.722 1.00 92.31 374 ARG A CA 1
ATOM 2706 C C . ARG A 1 374 ? -10.275 -6.306 -16.976 1.00 92.31 374 ARG A C 1
ATOM 2708 O O . ARG A 1 374 ? -9.961 -5.585 -16.036 1.00 92.31 374 ARG A O 1
ATOM 2715 N N . VAL A 1 375 ? -10.297 -5.891 -18.237 1.00 91.56 375 VAL A N 1
ATOM 2716 C CA . VAL A 1 375 ? -10.159 -4.478 -18.613 1.00 91.56 375 VAL A CA 1
ATOM 2717 C C . VAL A 1 375 ? -11.415 -3.729 -18.151 1.00 91.56 375 VAL A C 1
ATOM 2719 O O . VAL A 1 375 ? -12.538 -4.194 -18.392 1.00 91.56 375 VAL A O 1
ATOM 2722 N N . ARG A 1 376 ? -11.228 -2.622 -17.429 1.00 83.06 376 ARG A N 1
ATOM 2723 C CA . ARG A 1 376 ? -12.299 -1.677 -17.076 1.00 83.06 376 ARG A CA 1
ATOM 2724 C C . ARG A 1 376 ? -12.468 -0.674 -18.221 1.00 83.06 376 ARG A C 1
ATOM 2726 O O . ARG A 1 376 ? -11.577 -0.560 -19.053 1.00 83.06 376 ARG A O 1
ATOM 2733 N N . ASP A 1 377 ? -13.641 -0.046 -18.325 1.00 65.50 377 ASP A N 1
ATOM 2734 C CA . ASP A 1 377 ? -13.978 0.811 -19.472 1.00 65.50 377 ASP A CA 1
ATOM 2735 C C . ASP A 1 377 ? -12.859 1.824 -19.780 1.00 65.50 377 ASP A C 1
ATOM 2737 O O . ASP A 1 377 ? -12.357 2.494 -18.884 1.00 65.50 377 ASP A O 1
ATOM 2741 N N . GLU A 1 378 ? -12.474 1.900 -21.056 1.00 61.22 378 GLU A N 1
ATOM 2742 C CA . GLU A 1 378 ? -11.392 2.755 -21.550 1.00 61.22 378 GLU A CA 1
ATOM 2743 C C . GLU A 1 378 ? -11.910 4.194 -21.705 1.00 61.22 378 GLU A C 1
ATOM 2745 O O . GLU A 1 378 ? -12.752 4.472 -22.573 1.00 61.22 378 GLU A O 1
ATOM 2750 N N . GLU A 1 379 ? -11.415 5.123 -20.882 1.00 71.62 379 GLU A N 1
ATOM 2751 C CA . GLU A 1 379 ? -11.404 6.532 -21.285 1.00 71.62 379 GLU A CA 1
ATOM 2752 C C . GLU A 1 379 ? -10.430 6.694 -22.473 1.00 71.62 379 GLU A C 1
ATOM 2754 O O . GLU A 1 379 ? -9.586 5.835 -22.722 1.00 71.62 379 GLU A O 1
ATOM 2759 N N . GLU A 1 380 ? -10.564 7.750 -23.288 1.00 73.94 380 GLU A N 1
ATOM 2760 C CA . GLU A 1 380 ? -9.732 7.874 -24.506 1.00 73.94 380 GLU A CA 1
ATOM 2761 C C . GLU A 1 380 ? -8.220 7.979 -24.196 1.00 73.94 380 GLU A C 1
ATOM 2763 O O . GLU A 1 380 ? -7.402 7.719 -25.083 1.00 73.94 380 GLU A O 1
ATOM 2768 N N . ASP A 1 381 ? -7.864 8.352 -22.966 1.00 84.19 381 ASP A N 1
ATOM 2769 C CA . ASP A 1 381 ? -6.520 8.651 -22.472 1.00 84.19 381 ASP A CA 1
ATOM 2770 C C . ASP A 1 381 ? -6.106 7.859 -21.216 1.00 84.19 381 ASP A C 1
ATOM 2772 O O . ASP A 1 381 ? -4.998 8.063 -20.721 1.00 84.19 381 ASP A O 1
ATOM 2776 N N . GLU A 1 382 ? -6.918 6.912 -20.734 1.00 88.25 382 GLU A N 1
ATOM 2777 C CA . GLU A 1 382 ? -6.596 6.057 -19.581 1.00 88.25 382 GLU A CA 1
ATOM 2778 C C . GLU A 1 382 ? -6.897 4.582 -19.872 1.00 88.25 382 GLU A C 1
ATOM 2780 O O . GLU A 1 382 ? -7.912 4.232 -20.475 1.00 88.25 382 GLU A O 1
ATOM 2785 N N . PHE A 1 383 ? -6.002 3.700 -19.425 1.00 90.88 383 PHE A N 1
ATOM 2786 C CA . PHE A 1 383 ? -6.195 2.259 -19.468 1.00 90.88 383 PHE A CA 1
ATOM 2787 C C . PHE A 1 383 ? -6.176 1.681 -18.057 1.00 90.88 383 PHE A C 1
ATOM 2789 O O . PHE A 1 383 ? -5.195 1.842 -17.327 1.00 90.88 383 PHE A O 1
ATOM 2796 N N . SER A 1 384 ? -7.237 0.952 -17.712 1.00 91.19 384 SER A N 1
ATOM 2797 C CA . SER A 1 384 ? -7.386 0.322 -16.403 1.00 91.19 384 SER A CA 1
ATOM 2798 C C . SER A 1 384 ? -7.703 -1.167 -16.537 1.00 91.19 384 SER A C 1
ATOM 2800 O O . SER A 1 384 ? -8.575 -1.575 -17.308 1.00 91.19 384 SER A O 1
ATOM 2802 N N . ILE A 1 385 ? -7.030 -2.007 -15.757 1.00 92.12 385 ILE A N 1
ATOM 2803 C CA . ILE A 1 385 ? -7.209 -3.460 -15.773 1.00 92.12 385 ILE A CA 1
ATOM 2804 C C . ILE A 1 385 ? -7.107 -4.035 -14.361 1.00 92.12 385 ILE A C 1
ATOM 2806 O O . ILE A 1 385 ? -6.218 -3.687 -13.587 1.00 92.12 385 ILE A O 1
ATOM 2810 N N . VAL A 1 386 ? -8.011 -4.960 -14.047 1.00 92.06 386 VAL A N 1
ATOM 2811 C CA . VAL A 1 386 ? -7.947 -5.781 -12.835 1.00 92.06 386 VAL A CA 1
ATOM 2812 C C . VAL A 1 386 ? -7.366 -7.129 -13.196 1.00 92.06 386 VAL A C 1
ATOM 2814 O O . VAL A 1 386 ? -7.844 -7.783 -14.127 1.00 92.06 386 VAL A O 1
ATOM 2817 N N . ILE A 1 387 ? -6.359 -7.553 -12.448 1.00 94.25 387 ILE A N 1
ATOM 2818 C CA . ILE A 1 387 ? -5.632 -8.796 -12.673 1.00 94.25 387 ILE A CA 1
ATOM 2819 C C . ILE A 1 387 ? -5.705 -9.643 -11.409 1.00 94.25 387 ILE A C 1
ATOM 2821 O O . ILE A 1 387 ? -5.512 -9.153 -10.303 1.00 94.25 387 ILE A O 1
ATOM 2825 N N . GLU A 1 388 ? -5.952 -10.933 -11.583 1.00 93.69 388 GLU A N 1
ATOM 2826 C CA . GLU A 1 388 ? -5.723 -11.954 -10.571 1.00 93.69 388 GLU A CA 1
ATOM 2827 C C . GLU A 1 388 ? -4.595 -12.869 -11.057 1.00 93.69 388 GLU A C 1
ATOM 2829 O O . GLU A 1 388 ? -4.581 -13.302 -12.215 1.00 93.69 388 GLU A O 1
ATOM 2834 N N . ALA A 1 389 ? -3.647 -13.165 -10.173 1.00 95.25 389 ALA A N 1
ATOM 2835 C CA . ALA A 1 389 ? -2.538 -14.070 -10.423 1.00 95.25 389 ALA A CA 1
ATOM 2836 C C . ALA A 1 389 ? -2.483 -15.147 -9.343 1.00 95.25 389 ALA A C 1
ATOM 2838 O O . ALA A 1 389 ? -2.511 -14.841 -8.159 1.00 95.25 389 ALA A O 1
ATOM 2839 N N . GLU A 1 390 ? -2.369 -16.408 -9.736 1.00 94.81 390 GLU A N 1
ATOM 2840 C CA . GLU A 1 390 ? -2.147 -17.521 -8.816 1.00 94.81 390 GLU A CA 1
ATOM 2841 C C . GLU A 1 390 ? -0.648 -17.714 -8.589 1.00 94.81 390 GLU A C 1
ATOM 2843 O O . GLU A 1 390 ? 0.133 -17.756 -9.543 1.00 94.81 390 GLU A O 1
ATOM 2848 N N . ASN A 1 391 ? -0.240 -17.886 -7.332 1.00 95.81 391 ASN A N 1
ATOM 2849 C CA . ASN A 1 391 ? 1.070 -18.434 -7.027 1.00 95.81 391 ASN A CA 1
ATOM 2850 C C . ASN A 1 391 ? 1.067 -19.938 -7.347 1.00 95.81 391 ASN A C 1
ATOM 2852 O O . ASN A 1 391 ? 0.645 -20.769 -6.544 1.00 95.81 391 ASN A O 1
ATOM 2856 N N . ALA A 1 392 ? 1.540 -20.285 -8.541 1.00 96.50 392 ALA A N 1
ATOM 2857 C CA . ALA A 1 392 ? 1.611 -21.656 -9.034 1.00 96.50 392 ALA A CA 1
ATOM 2858 C C . ALA A 1 392 ? 2.889 -22.398 -8.597 1.00 96.50 392 ALA A C 1
ATOM 2860 O O . ALA A 1 392 ? 3.073 -23.564 -8.965 1.00 96.50 392 ALA A O 1
ATOM 2861 N N . GLY A 1 393 ? 3.793 -21.726 -7.879 1.00 93.50 393 GLY A N 1
ATOM 2862 C CA . GLY A 1 393 ? 4.997 -22.336 -7.327 1.00 93.50 393 GLY A CA 1
ATOM 2863 C C . GLY A 1 393 ? 4.790 -22.906 -5.922 1.00 93.50 393 GLY A C 1
ATOM 2864 O O . GLY A 1 393 ? 3.687 -22.916 -5.378 1.00 93.50 393 GLY A O 1
ATOM 2865 N N . ASP A 1 394 ? 5.877 -23.430 -5.356 1.00 92.06 394 ASP A N 1
ATOM 2866 C CA . ASP A 1 394 ? 5.869 -24.162 -4.083 1.00 92.06 394 ASP A CA 1
ATOM 2867 C C . ASP A 1 394 ? 6.387 -23.321 -2.894 1.00 92.06 394 ASP A C 1
ATOM 2869 O O . ASP A 1 394 ? 6.433 -23.834 -1.774 1.00 92.06 394 ASP A O 1
ATOM 2873 N N . ALA A 1 395 ? 6.777 -22.059 -3.119 1.00 90.62 395 ALA A N 1
ATOM 2874 C CA . ALA A 1 395 ? 7.311 -21.150 -2.101 1.00 90.62 395 ALA A CA 1
ATOM 2875 C C . ALA A 1 395 ? 6.385 -19.945 -1.865 1.00 90.62 395 ALA A C 1
ATOM 2877 O O . ALA A 1 395 ? 5.445 -19.707 -2.631 1.00 90.62 395 ALA A O 1
ATOM 2878 N N . LEU A 1 396 ? 6.641 -19.197 -0.790 1.00 89.25 396 LEU A N 1
ATOM 2879 C CA . LEU A 1 396 ? 5.959 -17.934 -0.523 1.00 89.25 396 LEU A CA 1
ATOM 2880 C C . LEU A 1 396 ? 6.505 -16.853 -1.454 1.00 89.25 396 LEU A C 1
ATOM 2882 O O . LEU A 1 396 ? 7.715 -16.667 -1.563 1.00 89.25 396 LEU A O 1
ATOM 2886 N N . ALA A 1 397 ? 5.594 -16.140 -2.103 1.00 90.19 397 ALA A N 1
ATOM 2887 C CA . ALA A 1 397 ? 5.911 -15.001 -2.946 1.00 90.19 397 ALA A CA 1
ATOM 2888 C C . ALA A 1 397 ? 5.614 -13.713 -2.175 1.00 90.19 397 ALA A C 1
ATOM 2890 O O . ALA A 1 397 ? 4.484 -13.541 -1.723 1.00 90.19 397 ALA A O 1
ATOM 2891 N N . GLY A 1 398 ? 6.596 -12.830 -2.035 1.00 87.31 398 GLY A N 1
ATOM 2892 C CA . GLY A 1 398 ? 6.474 -11.486 -1.472 1.00 87.31 398 GLY A CA 1
ATOM 2893 C C . GLY A 1 398 ? 6.814 -10.402 -2.496 1.00 87.31 398 GLY A C 1
ATOM 2894 O O . GLY A 1 398 ? 7.177 -10.707 -3.636 1.00 87.31 398 GLY A O 1
ATOM 2895 N N . SER A 1 399 ? 6.681 -9.132 -2.097 1.00 82.75 399 SER A N 1
ATOM 2896 C CA . SER A 1 399 ? 6.920 -7.960 -2.966 1.00 82.75 399 SER A CA 1
ATOM 2897 C C . SER A 1 399 ? 6.196 -8.074 -4.311 1.00 82.75 399 SER A C 1
ATOM 2899 O O . SER A 1 399 ? 6.763 -7.843 -5.373 1.00 82.75 399 SER A O 1
ATOM 2901 N N . LEU A 1 400 ? 4.938 -8.504 -4.242 1.00 89.00 400 LEU A N 1
ATOM 2902 C CA . LEU A 1 400 ? 4.115 -8.888 -5.378 1.00 89.00 400 LEU A CA 1
ATOM 2903 C C . LEU A 1 400 ? 3.778 -7.660 -6.232 1.00 89.00 400 LEU A C 1
ATOM 2905 O O . LEU A 1 400 ? 2.928 -6.858 -5.850 1.00 89.00 400 LEU A O 1
ATOM 2909 N N . GLN A 1 401 ? 4.395 -7.531 -7.401 1.00 91.00 401 GLN A N 1
ATOM 2910 C CA . GLN A 1 401 ? 4.178 -6.444 -8.352 1.00 91.00 401 GLN A CA 1
ATOM 2911 C C . GLN A 1 401 ? 3.663 -6.987 -9.686 1.00 91.00 401 GLN A C 1
ATOM 2913 O O . GLN A 1 401 ? 4.082 -8.046 -10.160 1.00 91.00 401 GLN A O 1
ATOM 2918 N N . VAL A 1 402 ? 2.785 -6.225 -10.334 1.00 94.31 402 VAL A N 1
ATOM 2919 C CA . VAL A 1 402 ? 2.422 -6.437 -11.737 1.00 94.31 402 VAL A CA 1
ATOM 2920 C C . VAL A 1 402 ? 2.826 -5.227 -12.566 1.00 94.31 402 VAL A C 1
ATOM 2922 O O . VAL A 1 402 ? 2.707 -4.083 -12.129 1.00 94.31 402 VAL A O 1
ATOM 2925 N N . VAL A 1 403 ? 3.267 -5.488 -13.790 1.00 95.31 403 VAL A N 1
ATOM 2926 C CA . VAL A 1 403 ? 3.569 -4.490 -14.811 1.00 95.31 403 VAL A CA 1
ATOM 2927 C C . VAL A 1 403 ? 2.727 -4.796 -16.042 1.00 95.31 403 VAL A C 1
ATOM 2929 O O . VAL A 1 403 ? 2.738 -5.914 -16.564 1.00 95.31 403 VAL A O 1
ATOM 2932 N N . VAL A 1 404 ? 1.998 -3.791 -16.519 1.00 96.38 404 VAL A N 1
ATOM 2933 C CA . VAL A 1 404 ? 1.159 -3.874 -17.713 1.00 96.38 404 VAL A CA 1
ATOM 2934 C C . VAL A 1 404 ? 1.716 -2.933 -18.768 1.00 96.38 404 VAL A C 1
ATOM 2936 O O . VAL A 1 404 ? 1.932 -1.753 -18.507 1.00 96.38 404 VAL A O 1
ATOM 2939 N N . THR A 1 405 ? 1.939 -3.455 -19.972 1.00 95.94 405 THR A N 1
ATOM 2940 C CA . THR A 1 405 ? 2.371 -2.669 -21.137 1.00 95.94 405 THR A CA 1
ATOM 2941 C C . THR A 1 405 ? 1.288 -2.725 -22.203 1.00 95.94 405 THR A C 1
ATOM 2943 O O . THR A 1 405 ? 0.938 -3.812 -22.656 1.00 95.94 405 THR A O 1
ATOM 2946 N N . ALA A 1 406 ? 0.761 -1.573 -22.605 1.00 94.81 406 ALA A N 1
ATOM 2947 C CA . ALA A 1 406 ? -0.301 -1.434 -23.593 1.00 94.81 406 ALA A CA 1
ATOM 2948 C C . ALA A 1 406 ? 0.245 -1.007 -24.963 1.00 94.81 406 ALA A C 1
ATOM 2950 O O . ALA A 1 406 ? 1.186 -0.217 -25.062 1.00 94.81 406 ALA A O 1
ATOM 2951 N N . PHE A 1 407 ? -0.389 -1.491 -26.028 1.00 94.50 407 PHE A N 1
ATOM 2952 C CA . PHE A 1 407 ? -0.026 -1.247 -27.421 1.00 94.50 407 PHE A CA 1
ATOM 2953 C C . PHE A 1 407 ? -1.249 -0.835 -28.241 1.00 94.50 407 PHE A C 1
ATOM 2955 O O . PHE A 1 407 ? -2.345 -1.368 -28.052 1.00 94.50 407 PHE A O 1
ATOM 2962 N N . ASP A 1 408 ? -1.049 0.086 -29.179 1.00 93.50 408 ASP A N 1
ATOM 2963 C CA . ASP A 1 408 ? -2.085 0.539 -30.104 1.00 93.50 408 ASP A CA 1
ATOM 2964 C C . ASP A 1 408 ? -2.317 -0.456 -31.261 1.00 93.50 408 ASP A C 1
ATOM 2966 O O . ASP A 1 408 ? -1.646 -1.483 -31.391 1.00 93.50 408 ASP A O 1
ATOM 2970 N N . ALA A 1 409 ? -3.278 -0.144 -32.135 1.00 94.50 409 ALA A N 1
ATOM 2971 C CA . ALA A 1 409 ? -3.656 -0.996 -33.268 1.00 94.50 409 ALA A CA 1
ATOM 2972 C C . ALA A 1 409 ? -2.550 -1.192 -34.328 1.00 94.50 409 ALA A C 1
ATOM 2974 O O . ALA A 1 409 ? -2.644 -2.108 -35.152 1.00 94.50 409 ALA A O 1
ATOM 2975 N N . ASP A 1 410 ? -1.520 -0.340 -34.341 1.00 94.88 410 ASP A N 1
ATOM 2976 C CA . ASP A 1 410 ? -0.343 -0.490 -35.200 1.00 94.88 410 ASP A CA 1
ATOM 2977 C C . ASP A 1 410 ? 0.767 -1.316 -34.510 1.00 94.88 410 ASP A C 1
ATOM 2979 O O . ASP A 1 410 ? 1.786 -1.632 -35.136 1.00 94.88 410 ASP A O 1
ATOM 2983 N N . GLY A 1 411 ? 0.545 -1.730 -33.256 1.00 91.69 411 GLY A N 1
ATOM 2984 C CA . GLY A 1 411 ? 1.486 -2.468 -32.417 1.00 91.69 411 GLY A CA 1
ATOM 2985 C C . GLY A 1 411 ? 2.543 -1.579 -31.763 1.00 91.69 411 GLY A C 1
ATOM 2986 O O . GLY A 1 411 ? 3.570 -2.095 -31.324 1.00 91.69 411 GLY A O 1
ATOM 2987 N N . ALA A 1 412 ? 2.324 -0.265 -31.743 1.00 91.62 412 ALA A N 1
ATOM 2988 C CA . ALA A 1 412 ? 3.222 0.701 -31.132 1.00 91.62 412 ALA A CA 1
ATOM 2989 C C . ALA A 1 412 ? 2.879 0.894 -29.648 1.00 91.62 412 ALA A C 1
ATOM 2991 O O . ALA A 1 412 ? 1.722 0.760 -29.251 1.00 91.62 412 ALA A O 1
ATOM 2992 N N . LEU A 1 413 ? 3.874 1.210 -28.817 1.00 93.62 413 LEU A N 1
ATOM 2993 C CA . LEU A 1 413 ? 3.686 1.397 -27.375 1.00 93.62 413 LEU A CA 1
ATOM 2994 C C . LEU A 1 413 ? 2.671 2.519 -27.100 1.00 93.62 413 LEU A C 1
ATOM 2996 O O . LEU A 1 413 ? 2.916 3.671 -27.464 1.00 93.62 413 LEU A O 1
ATOM 3000 N N . ALA A 1 414 ? 1.560 2.188 -26.444 1.00 92.19 414 ALA A N 1
ATOM 3001 C CA . ALA A 1 414 ? 0.496 3.122 -26.078 1.00 92.19 414 ALA A CA 1
ATOM 3002 C C . ALA A 1 414 ? 0.623 3.639 -24.638 1.00 92.19 414 ALA A C 1
ATOM 3004 O O . ALA A 1 414 ? 0.196 4.760 -24.376 1.00 92.19 414 ALA A O 1
ATOM 3005 N N . GLY A 1 415 ? 1.210 2.847 -23.737 1.00 92.06 415 GLY A N 1
ATOM 3006 C CA . GLY A 1 415 ? 1.470 3.211 -22.344 1.00 92.06 415 GLY A CA 1
ATOM 3007 C C . GLY A 1 415 ? 1.945 2.030 -21.516 1.00 92.06 415 GLY A C 1
ATOM 3008 O O . GLY A 1 415 ? 1.934 0.891 -21.983 1.00 92.06 415 GLY A O 1
ATOM 3009 N N . ALA A 1 416 ? 2.382 2.301 -20.292 1.00 93.69 416 ALA A N 1
ATOM 3010 C CA . ALA A 1 416 ? 2.721 1.268 -19.329 1.00 93.69 416 ALA A CA 1
ATOM 3011 C C . ALA A 1 416 ? 2.459 1.751 -17.903 1.00 93.69 416 ALA A C 1
ATOM 3013 O O . ALA A 1 416 ? 2.654 2.927 -17.593 1.00 93.69 416 ALA A O 1
ATOM 3014 N N . GLY A 1 417 ? 2.061 0.825 -17.041 1.00 90.44 417 GLY A N 1
ATOM 3015 C CA . GLY A 1 417 ? 1.823 1.075 -15.628 1.00 90.44 417 GLY A CA 1
ATOM 3016 C C . GLY A 1 417 ? 2.181 -0.137 -14.788 1.00 90.44 417 GLY A C 1
ATOM 3017 O O . GLY A 1 417 ? 2.377 -1.242 -15.299 1.00 90.44 417 GLY A O 1
ATOM 3018 N N . HIS A 1 418 ? 2.285 0.083 -13.488 1.00 91.00 418 HIS A N 1
ATOM 3019 C CA . HIS A 1 418 ? 2.547 -0.968 -12.522 1.00 91.00 418 HIS A CA 1
ATOM 3020 C C . HIS A 1 418 ? 1.780 -0.689 -11.237 1.00 91.00 418 HIS A C 1
ATOM 3022 O O . HIS A 1 418 ? 1.387 0.446 -10.977 1.00 91.00 418 HIS A O 1
ATOM 3028 N N . THR A 1 419 ? 1.574 -1.732 -10.447 1.00 88.50 419 THR A N 1
ATOM 3029 C CA . THR A 1 419 ? 1.094 -1.609 -9.073 1.00 88.50 419 THR A CA 1
ATOM 3030 C C . THR A 1 419 ? 1.583 -2.799 -8.263 1.00 88.50 419 THR A C 1
ATOM 3032 O O . THR A 1 419 ? 1.982 -3.826 -8.827 1.00 88.50 419 THR A O 1
ATOM 3035 N N . TYR A 1 420 ? 1.522 -2.669 -6.947 1.00 87.06 420 TYR A N 1
ATOM 3036 C CA . TYR A 1 420 ? 1.713 -3.782 -6.034 1.00 87.06 420 TYR A CA 1
ATOM 3037 C C . TYR A 1 420 ? 0.365 -4.414 -5.703 1.00 87.06 420 TYR A C 1
ATOM 3039 O O . TYR A 1 420 ? -0.686 -3.776 -5.768 1.00 87.06 420 TYR A O 1
ATOM 3047 N N . SER A 1 421 ? 0.388 -5.701 -5.392 1.00 87.56 421 SER A N 1
ATOM 3048 C CA . SER A 1 421 ? -0.787 -6.377 -4.864 1.00 87.56 421 SER A CA 1
ATOM 3049 C C . SER A 1 421 ? -1.117 -5.815 -3.483 1.00 87.56 421 SER A C 1
ATOM 3051 O O . SER A 1 421 ? -0.225 -5.544 -2.686 1.00 87.56 421 SER A O 1
ATOM 3053 N N . GLU A 1 422 ? -2.408 -5.714 -3.180 1.00 75.50 422 GLU A N 1
ATOM 3054 C CA . GLU A 1 422 ? -2.890 -5.296 -1.855 1.00 75.50 422 GLU A CA 1
ATOM 3055 C C . GLU A 1 422 ? -2.526 -6.291 -0.743 1.00 75.50 422 GLU A C 1
ATOM 3057 O O . GLU A 1 422 ? -2.603 -5.969 0.436 1.00 75.50 422 GLU A O 1
ATOM 3062 N N . ARG A 1 423 ? -2.147 -7.518 -1.114 1.00 80.50 423 ARG A N 1
ATOM 3063 C CA . ARG A 1 423 ? -1.551 -8.487 -0.191 1.00 80.50 423 ARG A CA 1
ATOM 3064 C C . ARG A 1 423 ? -0.047 -8.445 -0.309 1.00 80.50 423 ARG A C 1
ATOM 3066 O O . ARG A 1 423 ? 0.467 -8.425 -1.429 1.00 80.50 423 ARG A O 1
ATOM 3073 N N . GLU A 1 424 ? 0.627 -8.567 0.824 1.00 79.44 424 GLU A N 1
ATOM 3074 C CA . GLU A 1 424 ? 2.087 -8.561 0.866 1.00 79.44 424 GLU A CA 1
ATOM 3075 C C . GLU A 1 424 ? 2.687 -9.886 0.398 1.00 79.44 424 GLU A C 1
ATOM 3077 O O . GLU A 1 424 ? 3.688 -9.900 -0.320 1.00 79.44 424 GLU A O 1
ATOM 3082 N N . VAL A 1 425 ? 2.066 -11.000 0.806 1.00 84.19 425 VAL A N 1
ATOM 3083 C CA . VAL A 1 425 ? 2.569 -12.358 0.575 1.00 84.19 425 VAL A CA 1
ATOM 3084 C C . VAL A 1 425 ? 1.466 -13.265 0.031 1.00 84.19 425 VAL A C 1
ATOM 3086 O O . VAL A 1 425 ? 0.318 -13.200 0.476 1.00 84.19 425 VAL A O 1
ATOM 3089 N N . ALA A 1 426 ? 1.821 -14.130 -0.919 1.00 88.31 426 ALA A N 1
ATOM 3090 C CA . ALA A 1 426 ? 0.973 -15.189 -1.455 1.00 88.31 426 ALA A CA 1
ATOM 3091 C C . ALA A 1 426 ? 1.654 -16.553 -1.287 1.00 88.31 426 ALA A C 1
ATOM 3093 O O . ALA A 1 426 ? 2.733 -16.793 -1.836 1.00 88.31 426 ALA A O 1
ATOM 3094 N N . GLY A 1 427 ? 1.014 -17.469 -0.564 1.00 89.62 427 GLY A N 1
ATOM 3095 C CA . GLY A 1 427 ? 1.435 -18.865 -0.463 1.00 89.62 427 GLY A CA 1
ATOM 3096 C C . GLY A 1 427 ? 1.088 -19.706 -1.694 1.00 89.62 427 GLY A C 1
ATOM 3097 O O . GLY A 1 427 ? 0.389 -19.240 -2.596 1.00 89.62 427 GLY A O 1
ATOM 3098 N N . PRO A 1 428 ? 1.556 -20.965 -1.751 1.00 92.88 428 PRO A N 1
ATOM 3099 C CA . PRO A 1 428 ? 1.246 -21.875 -2.850 1.00 92.88 428 PRO A CA 1
ATOM 3100 C C . PRO A 1 428 ? -0.265 -22.026 -3.082 1.00 92.88 428 PRO A C 1
ATOM 3102 O O . PRO A 1 428 ? -1.014 -22.342 -2.156 1.00 92.88 428 PRO A O 1
ATOM 3105 N N . ALA A 1 429 ? -0.694 -21.858 -4.334 1.00 91.81 429 ALA A N 1
ATOM 3106 C CA . ALA A 1 429 ? -2.086 -21.836 -4.799 1.00 91.81 429 ALA A CA 1
ATOM 3107 C C . ALA A 1 429 ? -2.956 -20.670 -4.281 1.00 91.81 429 ALA A C 1
ATOM 3109 O O . ALA A 1 429 ? -4.166 -20.658 -4.522 1.00 91.81 429 ALA A O 1
ATOM 3110 N N . GLU A 1 430 ? -2.376 -19.683 -3.594 1.00 90.62 430 GLU A N 1
ATOM 3111 C CA . GLU A 1 430 ? -3.068 -18.439 -3.249 1.00 90.62 430 GLU A CA 1
ATOM 3112 C C . GLU A 1 430 ? -3.003 -17.429 -4.403 1.00 90.62 430 GLU A C 1
ATOM 3114 O O . GLU A 1 430 ? -2.057 -17.416 -5.190 1.00 90.62 430 GLU A O 1
ATOM 3119 N N . THR A 1 431 ? -4.019 -16.570 -4.520 1.00 91.06 431 THR A N 1
ATOM 3120 C CA . THR A 1 431 ? -4.231 -15.735 -5.718 1.00 91.06 431 THR A CA 1
ATOM 3121 C C . THR A 1 431 ? -4.077 -14.234 -5.487 1.00 91.06 431 THR A C 1
ATOM 3123 O O . THR A 1 431 ? -5.040 -13.627 -5.043 1.00 91.06 431 THR A O 1
ATOM 3126 N N . ALA A 1 432 ? -2.942 -13.598 -5.761 1.00 91.12 432 ALA A N 1
ATOM 3127 C CA . ALA A 1 432 ? -2.784 -12.144 -5.622 1.00 91.12 432 ALA A CA 1
ATOM 3128 C C . ALA A 1 432 ? -3.657 -11.356 -6.613 1.00 91.12 432 ALA A C 1
ATOM 3130 O O . ALA A 1 432 ? -3.927 -11.825 -7.718 1.00 91.12 432 ALA A O 1
ATOM 3131 N N . THR A 1 433 ? -4.092 -10.156 -6.231 1.00 90.62 433 THR A N 1
ATOM 3132 C CA . THR A 1 433 ? -4.931 -9.295 -7.072 1.00 90.62 433 THR A CA 1
ATOM 3133 C C . THR A 1 433 ? -4.317 -7.920 -7.227 1.00 90.62 433 THR A C 1
ATOM 3135 O O . THR A 1 433 ? -3.742 -7.386 -6.283 1.00 90.62 433 THR A O 1
ATOM 3138 N N . PHE A 1 434 ? -4.471 -7.347 -8.414 1.00 90.31 434 PHE A N 1
ATOM 3139 C CA . PHE A 1 434 ? -3.853 -6.091 -8.801 1.00 90.31 434 PHE A CA 1
ATOM 3140 C C . PHE A 1 434 ? -4.862 -5.214 -9.533 1.00 90.31 434 PHE A C 1
ATOM 3142 O O . PHE A 1 434 ? -5.595 -5.693 -10.402 1.00 90.31 434 PHE A O 1
ATOM 3149 N N . ASP A 1 435 ? -4.858 -3.931 -9.199 1.00 88.25 435 ASP A N 1
ATOM 3150 C CA . ASP A 1 435 ? -5.684 -2.900 -9.817 1.00 88.25 435 ASP A CA 1
ATOM 3151 C C . ASP A 1 435 ? -4.758 -1.870 -10.478 1.00 88.25 435 ASP A C 1
ATOM 3153 O O . ASP A 1 435 ? -4.118 -1.067 -9.801 1.00 88.25 435 ASP A O 1
ATOM 3157 N N . VAL A 1 436 ? -4.592 -1.974 -11.798 1.00 90.44 436 VAL A N 1
ATOM 3158 C CA . VAL A 1 436 ? -3.614 -1.187 -12.557 1.00 90.44 436 VAL A CA 1
ATOM 3159 C C . VAL A 1 436 ? -4.350 -0.125 -13.356 1.00 90.44 436 VAL A C 1
ATOM 3161 O O . VAL A 1 436 ? -5.202 -0.474 -14.170 1.00 90.44 436 VAL A O 1
ATOM 3164 N N . SER A 1 437 ? -3.973 1.144 -13.184 1.00 89.25 437 SER A N 1
ATOM 3165 C CA . SER A 1 437 ? -4.453 2.259 -14.008 1.00 89.25 437 SER A CA 1
ATOM 3166 C C . SER A 1 437 ? -3.302 3.156 -14.442 1.00 89.25 437 SER A C 1
ATOM 3168 O O . SER A 1 437 ? -2.429 3.475 -13.633 1.00 89.25 437 SER A O 1
ATOM 3170 N N . PHE A 1 438 ? -3.265 3.542 -15.716 1.00 88.50 438 PHE A N 1
ATOM 3171 C CA . PHE A 1 438 ? -2.254 4.459 -16.243 1.00 88.50 438 PHE A CA 1
ATOM 3172 C C . PHE A 1 438 ? -2.723 5.177 -17.509 1.00 88.50 438 PHE A C 1
ATOM 3174 O O . PHE A 1 438 ? -3.540 4.670 -18.278 1.00 88.50 438 PHE A O 1
ATOM 3181 N N . GLY A 1 439 ? -2.146 6.355 -17.750 1.00 87.50 439 GLY A N 1
ATOM 3182 C CA . GLY A 1 439 ? -2.417 7.143 -18.948 1.00 87.50 439 GLY A CA 1
ATOM 3183 C C . GLY A 1 439 ? -1.873 6.491 -20.222 1.00 87.50 439 GLY A C 1
ATOM 3184 O O . GLY A 1 439 ? -0.765 5.947 -20.240 1.00 87.50 439 GLY A O 1
ATOM 3185 N N . VAL A 1 440 ? -2.634 6.587 -21.311 1.00 88.81 440 VAL A N 1
ATOM 3186 C CA . VAL A 1 440 ? -2.256 6.084 -22.636 1.00 88.81 440 VAL A CA 1
ATOM 3187 C C . VAL A 1 440 ? -2.302 7.190 -23.684 1.00 88.81 440 VAL A C 1
ATOM 3189 O O . VAL A 1 440 ? -3.179 8.047 -23.691 1.00 88.81 440 VAL A O 1
ATOM 3192 N N . ARG A 1 441 ? -1.354 7.175 -24.626 1.00 88.44 441 ARG A N 1
ATOM 3193 C CA . ARG A 1 441 ? -1.305 8.173 -25.715 1.00 88.44 441 ARG A CA 1
ATOM 3194 C C . ARG A 1 441 ? -2.260 7.877 -26.874 1.00 88.44 441 ARG A C 1
ATOM 3196 O O . ARG A 1 441 ? -2.385 8.688 -27.795 1.00 88.44 441 ARG A O 1
ATOM 3203 N N . ALA A 1 442 ? -2.814 6.670 -26.907 1.00 89.00 442 ALA A N 1
ATOM 3204 C CA . ALA A 1 442 ? -3.655 6.159 -27.977 1.00 89.00 442 ALA A CA 1
ATOM 3205 C C . ALA A 1 442 ? -4.546 5.023 -27.446 1.00 89.00 442 ALA A C 1
ATOM 3207 O O . ALA A 1 442 ? -4.149 4.359 -26.488 1.00 89.00 442 ALA A O 1
ATOM 3208 N N . PRO A 1 443 ? -5.693 4.750 -28.098 1.00 90.75 443 PRO A N 1
ATOM 3209 C CA . PRO A 1 443 ? -6.544 3.619 -27.742 1.00 90.75 443 PRO A CA 1
ATOM 3210 C C . PRO A 1 443 ? -5.780 2.292 -27.767 1.00 90.75 443 PRO A C 1
ATOM 3212 O O . PRO A 1 443 ? -5.029 2.022 -28.712 1.00 90.75 443 PRO A O 1
ATOM 3215 N N . VAL A 1 444 ? -6.007 1.465 -26.749 1.00 93.06 444 VAL A N 1
ATOM 3216 C CA . VAL A 1 444 ? -5.325 0.182 -26.565 1.00 93.06 444 VAL A CA 1
ATOM 3217 C C . VAL A 1 444 ? -5.970 -0.892 -27.450 1.00 93.06 444 VAL A C 1
ATOM 3219 O O . VAL A 1 444 ? -7.183 -1.062 -27.467 1.00 93.06 444 VAL A O 1
ATOM 3222 N N . ASP A 1 445 ? -5.159 -1.623 -28.217 1.00 93.81 445 ASP A N 1
ATOM 3223 C CA . ASP A 1 445 ? -5.596 -2.790 -29.007 1.00 93.81 445 ASP A CA 1
ATOM 3224 C C . ASP A 1 445 ? -5.119 -4.104 -28.372 1.00 93.81 445 ASP A C 1
ATOM 3226 O O . ASP A 1 445 ? -5.847 -5.097 -28.352 1.00 93.81 445 ASP A O 1
ATOM 3230 N N . THR A 1 446 ? -3.898 -4.114 -27.823 1.00 95.75 446 THR A N 1
ATOM 3231 C CA . THR A 1 446 ? -3.319 -5.274 -27.126 1.00 95.75 446 THR A CA 1
ATOM 3232 C C . THR A 1 446 ? -2.482 -4.843 -25.927 1.00 95.75 446 THR A C 1
ATOM 3234 O O . THR A 1 446 ? -2.036 -3.703 -25.854 1.00 95.75 446 THR A O 1
ATOM 3237 N N . TYR A 1 447 ? -2.241 -5.755 -24.987 1.00 96.19 447 TYR A N 1
ATOM 3238 C CA . TYR A 1 447 ? -1.375 -5.515 -23.834 1.00 96.19 447 TYR A CA 1
ATOM 3239 C C . TYR A 1 447 ? -0.617 -6.784 -23.429 1.00 96.19 447 TYR A C 1
ATOM 3241 O O . TYR A 1 447 ? -0.978 -7.899 -23.819 1.00 96.19 447 TYR A O 1
ATOM 3249 N N . THR A 1 448 ? 0.438 -6.611 -22.638 1.00 95.75 448 THR A N 1
ATOM 3250 C CA . THR A 1 448 ? 1.175 -7.688 -21.970 1.00 95.75 448 THR A CA 1
ATOM 3251 C C . THR A 1 448 ? 1.159 -7.487 -20.463 1.00 95.75 448 THR A C 1
ATOM 3253 O O . THR A 1 448 ? 1.234 -6.354 -19.992 1.00 95.75 448 THR A O 1
ATOM 3256 N N . VAL A 1 449 ? 1.113 -8.594 -19.724 1.00 96.38 449 VAL A N 1
ATOM 3257 C CA . VAL A 1 449 ? 1.179 -8.636 -18.259 1.00 96.38 449 VAL A CA 1
ATOM 3258 C C . VAL A 1 449 ? 2.460 -9.357 -17.853 1.00 96.38 449 VAL A C 1
ATOM 3260 O O . VAL A 1 449 ? 2.721 -10.463 -18.331 1.00 96.38 449 VAL A O 1
ATOM 3263 N N . GLN A 1 450 ? 3.250 -8.733 -16.988 1.00 94.44 450 GLN A N 1
ATOM 3264 C CA . GLN A 1 450 ? 4.459 -9.297 -16.391 1.00 94.44 450 GLN A CA 1
ATOM 3265 C C . GLN A 1 450 ? 4.376 -9.146 -14.871 1.00 94.44 450 GLN A C 1
ATOM 3267 O O . GLN A 1 450 ? 3.809 -8.171 -14.383 1.00 94.44 450 GLN A O 1
ATOM 3272 N N . PHE A 1 451 ? 4.928 -10.103 -14.132 1.00 92.88 451 PHE A N 1
ATOM 3273 C CA . PHE A 1 451 ? 4.993 -10.053 -12.673 1.00 92.88 451 PHE A CA 1
ATOM 3274 C C . PHE A 1 451 ? 6.443 -9.902 -12.229 1.00 92.88 451 PHE A C 1
ATOM 3276 O O . PHE A 1 451 ? 7.337 -10.478 -12.850 1.00 92.88 451 PHE A O 1
ATOM 3283 N N . ASP A 1 452 ? 6.647 -9.153 -11.153 1.00 88.25 452 ASP A N 1
ATOM 3284 C CA . ASP A 1 452 ? 7.894 -9.127 -10.396 1.00 88.25 452 ASP A CA 1
ATOM 3285 C C . ASP A 1 452 ? 7.554 -9.482 -8.947 1.00 88.25 452 ASP A C 1
ATOM 3287 O O . ASP A 1 452 ? 6.592 -8.968 -8.381 1.00 88.25 452 ASP A O 1
ATOM 3291 N N . ALA A 1 453 ? 8.271 -10.445 -8.386 1.00 89.44 453 ALA A N 1
ATOM 3292 C CA . ALA A 1 453 ? 8.048 -10.948 -7.041 1.00 89.44 453 ALA A CA 1
ATOM 3293 C C . ALA A 1 453 ? 9.342 -11.550 -6.502 1.00 89.44 453 ALA A C 1
ATOM 3295 O O . ALA A 1 453 ? 10.266 -11.870 -7.258 1.00 89.44 453 ALA A O 1
ATOM 3296 N N . ARG A 1 454 ? 9.398 -11.733 -5.185 1.00 84.38 454 ARG A N 1
ATOM 3297 C CA . ARG A 1 454 ? 10.547 -12.307 -4.480 1.00 84.38 454 ARG A CA 1
ATOM 3298 C C . ARG A 1 454 ? 10.135 -13.516 -3.669 1.00 84.38 454 ARG A C 1
ATOM 3300 O O . ARG A 1 454 ? 9.022 -13.572 -3.156 1.00 84.38 454 ARG A O 1
ATOM 3307 N N . GLU A 1 455 ? 11.025 -14.494 -3.577 1.00 87.06 455 GLU A N 1
ATOM 3308 C CA . GLU A 1 455 ? 10.843 -15.600 -2.650 1.00 87.06 455 GLU A CA 1
ATOM 3309 C C . GLU A 1 455 ? 11.127 -15.078 -1.242 1.00 87.06 455 GLU A C 1
ATOM 3311 O O . GLU A 1 455 ? 12.171 -14.470 -1.005 1.00 87.06 455 GLU A O 1
ATOM 3316 N N . VAL A 1 456 ? 10.185 -15.286 -0.325 1.00 83.19 456 VAL A N 1
ATOM 3317 C CA . VAL A 1 456 ? 10.314 -14.864 1.073 1.00 83.19 456 VAL A CA 1
ATOM 3318 C C . VAL A 1 456 ? 10.240 -16.069 2.000 1.00 83.19 456 VAL A C 1
ATOM 3320 O O . VAL A 1 456 ? 9.566 -17.060 1.709 1.00 83.19 456 VAL A O 1
ATOM 3323 N N . ASP A 1 457 ? 10.932 -15.985 3.134 1.00 81.75 457 ASP A N 1
ATOM 3324 C CA . ASP A 1 457 ? 10.823 -16.989 4.189 1.00 81.75 457 ASP A CA 1
ATOM 3325 C C . ASP A 1 457 ? 9.426 -16.962 4.841 1.00 81.75 457 ASP A C 1
ATOM 3327 O O . ASP A 1 457 ? 8.694 -15.970 4.776 1.00 81.75 457 ASP A O 1
ATOM 3331 N N . GLU A 1 458 ? 9.050 -18.064 5.499 1.00 69.12 458 GLU A N 1
ATOM 3332 C CA . GLU A 1 458 ? 7.810 -18.142 6.279 1.00 69.12 458 GLU A CA 1
ATOM 3333 C C . GLU A 1 458 ? 7.766 -17.024 7.335 1.00 69.12 458 GLU A C 1
ATOM 3335 O O . GLU A 1 458 ? 8.533 -17.033 8.300 1.00 69.12 458 GLU A O 1
ATOM 3340 N N . ARG A 1 459 ? 6.845 -16.065 7.164 1.00 65.06 459 ARG A N 1
ATOM 3341 C CA . ARG A 1 459 ? 6.465 -15.123 8.222 1.00 65.06 459 ARG A CA 1
ATOM 3342 C C . ARG A 1 459 ? 5.514 -15.815 9.194 1.00 65.06 459 ARG A C 1
ATOM 3344 O O . ARG A 1 459 ? 4.562 -16.477 8.774 1.00 65.06 459 ARG A O 1
ATOM 3351 N N . ASP A 1 460 ? 5.742 -15.604 10.487 1.00 67.12 460 ASP A N 1
ATOM 3352 C CA . ASP A 1 460 ? 4.772 -15.928 11.533 1.00 67.12 460 ASP A CA 1
ATOM 3353 C C . ASP A 1 460 ? 3.562 -14.987 11.385 1.00 67.12 460 ASP A C 1
ATOM 3355 O O . ASP A 1 460 ? 3.503 -13.929 12.004 1.00 67.12 460 ASP A O 1
ATOM 3359 N N . GLN A 1 461 ? 2.605 -15.343 10.524 1.00 77.56 461 GLN A N 1
ATOM 3360 C CA . GLN A 1 461 ? 1.349 -14.603 10.418 1.00 77.56 461 GLN A CA 1
ATOM 3361 C C . GLN A 1 461 ? 0.443 -14.943 11.611 1.00 77.56 461 GLN A C 1
ATOM 3363 O O . GLN A 1 461 ? 0.248 -16.128 11.922 1.00 77.56 461 GLN A O 1
ATOM 3368 N N . PRO A 1 462 ? -0.146 -13.941 12.285 1.00 88.38 462 PRO A N 1
ATOM 3369 C CA . PRO A 1 462 ? -1.100 -14.188 13.347 1.00 88.38 462 PRO A CA 1
ATOM 3370 C C . PRO A 1 462 ? -2.355 -14.882 12.808 1.00 88.38 462 PRO A C 1
ATOM 3372 O O . PRO A 1 462 ? -2.812 -14.668 11.687 1.00 88.38 462 PRO A O 1
ATOM 3375 N N . SER A 1 463 ? -2.955 -15.725 13.646 1.00 91.31 463 SER A N 1
ATOM 3376 C CA . SER A 1 463 ? -4.187 -16.432 13.297 1.00 91.31 463 SER A CA 1
ATOM 3377 C C . SER A 1 463 ? -5.388 -15.484 13.374 1.00 91.31 463 SER A C 1
ATOM 3379 O O . SER A 1 463 ? -5.906 -15.210 14.460 1.00 91.31 463 SER A O 1
ATOM 3381 N N . VAL A 1 464 ? -5.873 -15.029 12.222 1.00 94.69 464 VAL A N 1
ATOM 3382 C CA . VAL A 1 464 ? -7.080 -14.201 12.069 1.00 94.69 464 VAL A CA 1
ATOM 3383 C C . VAL A 1 464 ? -8.098 -14.887 11.156 1.00 94.69 464 VAL A C 1
ATOM 3385 O O . VAL A 1 464 ? -7.730 -15.620 10.239 1.00 94.69 464 VAL A O 1
ATOM 3388 N N . GLU A 1 465 ? -9.392 -14.683 11.408 1.00 96.19 465 GLU A N 1
ATOM 3389 C CA . GLU A 1 465 ? -10.463 -15.267 10.589 1.00 96.19 465 GLU A CA 1
ATOM 3390 C C . GLU A 1 465 ? -11.621 -14.291 10.354 1.00 96.19 465 GLU A C 1
ATOM 3392 O O . GLU A 1 465 ? -12.021 -13.560 11.255 1.00 96.19 465 GLU A O 1
ATOM 3397 N N . ILE A 1 466 ? -12.206 -14.310 9.153 1.00 97.31 466 ILE A N 1
ATOM 3398 C CA . ILE A 1 466 ? -13.468 -13.613 8.872 1.00 97.31 466 ILE A CA 1
ATOM 3399 C C . ILE A 1 466 ? -14.613 -14.498 9.376 1.00 97.31 466 ILE A C 1
ATOM 3401 O O . ILE A 1 466 ? -14.862 -15.576 8.830 1.00 97.31 466 ILE A O 1
ATOM 3405 N N . THR A 1 467 ? -15.319 -14.063 10.419 1.00 96.56 467 THR A N 1
ATOM 3406 C CA . THR A 1 467 ? -16.386 -14.851 11.069 1.00 96.56 467 THR A CA 1
ATOM 3407 C C . THR A 1 467 ? -17.749 -14.646 10.421 1.00 96.56 467 THR A C 1
ATOM 3409 O O . THR A 1 467 ? -18.604 -15.537 10.456 1.00 96.56 467 THR A O 1
ATOM 3412 N N . SER A 1 468 ? -17.962 -13.475 9.825 1.00 95.81 468 SER A N 1
ATOM 3413 C CA . SER A 1 468 ? -19.201 -13.091 9.163 1.00 95.81 468 SER A CA 1
ATOM 3414 C C . SER A 1 468 ? -18.910 -12.085 8.061 1.00 95.81 468 SER A C 1
ATOM 3416 O O . SER A 1 468 ? -18.088 -11.192 8.235 1.00 95.81 468 SER A O 1
ATOM 3418 N N . MET A 1 469 ? -19.640 -12.197 6.955 1.00 95.25 469 MET A N 1
ATOM 3419 C CA . MET A 1 469 ? -19.624 -11.236 5.858 1.00 95.25 469 MET A CA 1
ATOM 3420 C C . MET A 1 469 ? -20.998 -11.225 5.191 1.00 95.25 469 MET A C 1
ATOM 3422 O O . MET A 1 469 ? -21.582 -12.285 4.958 1.00 95.25 469 MET A O 1
ATOM 3426 N N . ASP A 1 470 ? -21.510 -10.035 4.911 1.00 94.62 470 ASP A N 1
ATOM 3427 C CA . ASP A 1 470 ? -22.771 -9.808 4.211 1.00 94.62 470 ASP A CA 1
ATOM 3428 C C . ASP A 1 470 ? -22.635 -8.578 3.305 1.00 94.62 470 ASP A C 1
ATOM 3430 O O . ASP A 1 470 ? -21.676 -7.809 3.415 1.00 94.62 470 ASP A O 1
ATOM 3434 N N . SER A 1 471 ? -23.586 -8.392 2.397 1.00 93.88 471 SER A N 1
ATOM 3435 C CA . SER A 1 471 ? -23.550 -7.292 1.439 1.00 93.88 471 SER A CA 1
ATOM 3436 C C . SER A 1 471 ? -24.918 -6.684 1.189 1.00 93.88 471 SER A C 1
ATOM 3438 O O . SER A 1 471 ? -25.946 -7.363 1.222 1.00 93.88 471 SER A O 1
ATOM 3440 N N . PHE A 1 472 ? -24.941 -5.400 0.859 1.00 92.06 472 PHE A N 1
ATOM 3441 C CA . PHE A 1 472 ? -26.139 -4.706 0.405 1.00 92.06 472 PHE A CA 1
ATOM 3442 C C . PHE A 1 472 ? -25.793 -3.687 -0.672 1.00 92.06 472 PHE A C 1
ATOM 3444 O O . PHE A 1 472 ? -24.644 -3.291 -0.818 1.00 92.06 472 PHE A O 1
ATOM 3451 N N . ARG A 1 473 ? -26.808 -3.248 -1.418 1.00 90.69 473 ARG A N 1
ATOM 3452 C CA . ARG A 1 473 ? -26.674 -2.095 -2.308 1.00 90.69 473 ARG A CA 1
ATOM 3453 C C . ARG A 1 473 ? -27.173 -0.851 -1.611 1.00 90.69 473 ARG A C 1
ATOM 3455 O O . ARG A 1 473 ? -28.241 -0.879 -0.990 1.00 90.69 473 ARG A O 1
ATOM 3462 N N . ASP A 1 474 ? -26.409 0.217 -1.723 1.00 85.69 474 ASP A N 1
ATOM 3463 C CA . ASP A 1 474 ? -26.759 1.493 -1.132 1.00 85.69 474 ASP A CA 1
ATOM 3464 C C . ASP A 1 474 ? -27.821 2.247 -1.973 1.00 85.69 474 ASP A C 1
ATOM 3466 O O . ASP A 1 474 ? -28.467 1.697 -2.874 1.00 85.69 474 ASP A O 1
ATOM 3470 N N . GLY A 1 475 ? -28.057 3.524 -1.659 1.00 82.50 475 GLY A N 1
ATOM 3471 C CA . GLY A 1 475 ? -29.024 4.350 -2.389 1.00 82.50 475 GLY A CA 1
ATOM 3472 C C . GLY A 1 475 ? -28.618 4.701 -3.828 1.00 82.50 475 GLY A C 1
ATOM 3473 O O . GLY A 1 475 ? -29.491 5.084 -4.616 1.00 82.50 475 GLY A O 1
ATOM 3474 N N . TRP A 1 476 ? -27.332 4.588 -4.159 1.00 83.81 476 TRP A N 1
ATOM 3475 C CA . TRP A 1 476 ? -26.746 4.861 -5.471 1.00 83.81 476 TRP A CA 1
ATOM 3476 C C . TRP A 1 476 ? -26.637 3.592 -6.325 1.00 83.81 476 TRP A C 1
ATOM 3478 O O . TRP A 1 476 ? -26.631 3.681 -7.552 1.00 83.81 476 TRP A O 1
ATOM 3488 N N . GLY A 1 477 ? -26.730 2.422 -5.689 1.00 85.00 477 GLY A N 1
ATOM 3489 C CA . GLY A 1 477 ? -26.640 1.109 -6.322 1.00 85.00 477 GLY A CA 1
ATOM 3490 C C . GLY A 1 477 ? -25.274 0.453 -6.139 1.00 85.00 477 GLY A C 1
ATOM 3491 O O . GLY A 1 477 ? -25.099 -0.679 -6.606 1.00 85.00 477 GLY A O 1
ATOM 3492 N N . ASP A 1 478 ? -24.366 1.130 -5.438 1.00 87.19 478 ASP A N 1
ATOM 3493 C CA . ASP A 1 478 ? -23.016 0.672 -5.146 1.00 87.19 478 ASP A CA 1
ATOM 3494 C C . ASP A 1 478 ? -23.084 -0.494 -4.163 1.00 87.19 478 ASP A C 1
ATOM 3496 O O . ASP A 1 478 ? -23.946 -0.547 -3.274 1.00 87.19 478 ASP A O 1
ATOM 3500 N N . LEU A 1 479 ? -22.237 -1.495 -4.393 1.00 91.94 479 LEU A N 1
ATOM 3501 C CA . LEU A 1 479 ? -22.227 -2.711 -3.597 1.00 91.94 479 LEU A CA 1
ATOM 3502 C C . LEU A 1 479 ? -21.337 -2.505 -2.369 1.00 91.94 479 LEU A C 1
ATOM 3504 O O . LEU A 1 479 ? -20.146 -2.234 -2.468 1.00 91.94 479 LEU A O 1
ATOM 3508 N N . ILE A 1 480 ? -21.938 -2.657 -1.198 1.00 92.56 480 ILE A N 1
ATOM 3509 C CA . ILE A 1 480 ? -21.276 -2.506 0.089 1.00 92.56 480 ILE A CA 1
ATOM 3510 C C . ILE A 1 480 ? -21.125 -3.877 0.724 1.00 92.56 480 ILE A C 1
ATOM 3512 O O . ILE A 1 480 ? -22.100 -4.627 0.816 1.00 92.56 480 ILE A O 1
ATOM 3516 N N . TYR A 1 481 ? -19.930 -4.172 1.223 1.00 95.69 481 TYR A N 1
ATOM 3517 C CA . TYR A 1 481 ? -19.661 -5.327 2.065 1.00 95.69 481 TYR A CA 1
ATOM 3518 C C . TYR A 1 481 ? -19.427 -4.901 3.504 1.00 95.69 481 TYR A C 1
ATOM 3520 O O . TYR A 1 481 ? -18.751 -3.916 3.791 1.00 95.69 481 TYR A O 1
ATOM 3528 N N . ILE A 1 482 ? -19.971 -5.689 4.417 1.00 97.19 482 ILE A N 1
ATOM 3529 C CA . ILE A 1 482 ? -19.758 -5.556 5.850 1.00 97.19 482 ILE A CA 1
ATOM 3530 C C . ILE A 1 482 ? -19.397 -6.915 6.419 1.00 97.19 482 ILE A C 1
ATOM 3532 O O . ILE A 1 482 ? -19.859 -7.949 5.935 1.00 97.19 482 ILE A O 1
ATOM 3536 N N . GLY A 1 483 ? -18.615 -6.926 7.483 1.00 97.50 483 GLY A N 1
ATOM 3537 C CA . GLY A 1 483 ? -18.284 -8.172 8.145 1.00 97.50 483 GLY A CA 1
ATOM 3538 C C . GLY A 1 483 ? -17.542 -7.962 9.442 1.00 97.50 483 GLY A C 1
ATOM 3539 O O . GLY A 1 483 ? -17.511 -6.858 9.980 1.00 97.50 483 GLY A O 1
ATOM 3540 N N . GLU A 1 484 ? -16.989 -9.049 9.957 1.00 98.19 484 GLU A N 1
ATOM 3541 C CA . GLU A 1 484 ? -16.217 -9.062 11.191 1.00 98.19 484 GLU A CA 1
ATOM 3542 C C . GLU A 1 484 ? -15.032 -10.014 11.066 1.00 98.19 484 GLU A C 1
ATOM 3544 O O . GLU A 1 484 ? -15.160 -11.139 10.572 1.00 98.19 484 GLU A O 1
ATOM 3549 N N . VAL A 1 485 ? -13.881 -9.529 11.522 1.00 98.50 485 VAL A N 1
ATOM 3550 C CA . VAL A 1 485 ? -12.643 -10.284 11.677 1.00 98.50 485 VAL A CA 1
ATOM 3551 C C . VAL A 1 485 ? -12.466 -10.604 13.154 1.00 98.50 485 VAL A C 1
ATOM 3553 O O . VAL A 1 485 ? -12.627 -9.739 14.011 1.00 98.50 485 VAL A O 1
ATOM 3556 N N . GLN A 1 486 ? -12.115 -11.846 13.455 1.00 98.00 486 GLN A N 1
ATOM 3557 C CA . GLN A 1 486 ? -11.758 -12.317 14.784 1.00 98.00 486 GLN A CA 1
ATOM 3558 C C . GLN A 1 486 ? -10.252 -12.563 14.845 1.00 98.00 486 GLN A C 1
ATOM 3560 O O . GLN A 1 486 ? -9.709 -13.359 14.076 1.00 98.00 486 GLN A O 1
ATOM 3565 N N . ASN A 1 487 ? -9.590 -11.945 15.820 1.00 98.00 487 ASN A N 1
ATOM 3566 C CA . ASN A 1 487 ? -8.241 -12.317 16.211 1.00 98.00 487 ASN A CA 1
ATOM 3567 C C . ASN A 1 487 ? -8.309 -13.592 17.063 1.00 98.00 487 ASN A C 1
ATOM 3569 O O . ASN A 1 487 ? -8.854 -13.596 18.168 1.00 98.00 487 ASN A O 1
ATOM 3573 N N . THR A 1 488 ? -7.793 -14.696 16.526 1.00 97.00 488 THR A N 1
ATOM 3574 C CA . THR A 1 488 ? -7.726 -16.005 17.204 1.00 97.00 488 THR A CA 1
ATOM 3575 C C . THR A 1 488 ? -6.321 -16.339 17.703 1.00 97.00 488 THR A C 1
ATOM 3577 O O . THR A 1 488 ? -6.110 -17.422 18.254 1.00 97.00 488 THR A O 1
ATOM 3580 N N . SER A 1 489 ? -5.371 -15.423 17.507 1.00 95.25 489 SER A N 1
ATOM 3581 C CA . SER A 1 489 ? -4.017 -15.522 18.034 1.00 95.25 489 SER A CA 1
ATOM 3582 C C . SER A 1 489 ? -3.970 -15.161 19.525 1.00 95.25 489 SER A C 1
ATOM 3584 O O . SER A 1 489 ? -4.959 -14.718 20.119 1.00 95.25 489 SER A O 1
ATOM 3586 N N . ASP A 1 490 ? -2.809 -15.387 20.139 1.00 95.44 490 ASP A N 1
ATOM 3587 C CA . ASP A 1 490 ? -2.563 -15.069 21.548 1.00 95.44 490 ASP A CA 1
ATOM 3588 C C . ASP A 1 490 ? -2.004 -13.641 21.748 1.00 95.44 490 ASP A C 1
ATOM 3590 O O . ASP A 1 490 ? -1.771 -13.234 22.889 1.00 95.44 490 ASP A O 1
ATOM 3594 N N . GLU A 1 491 ? -1.813 -12.877 20.666 1.00 96.12 491 GLU A N 1
ATOM 3595 C CA . GLU A 1 491 ? -1.229 -11.530 20.658 1.00 96.12 491 GLU A CA 1
ATOM 3596 C C . GLU A 1 491 ? -2.190 -10.524 20.005 1.00 96.12 491 GLU A C 1
ATOM 3598 O O . GLU A 1 491 ? -3.059 -10.921 19.225 1.00 96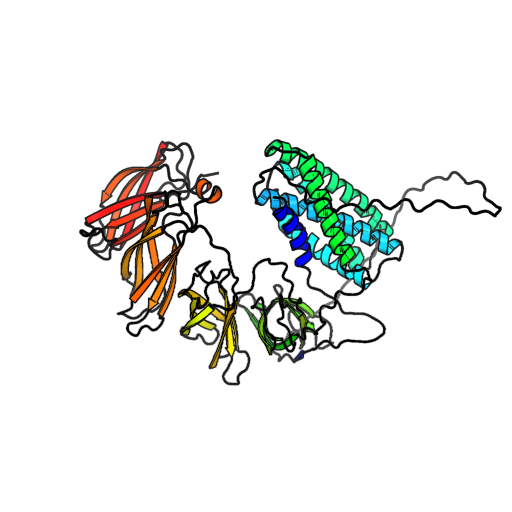.12 491 GLU A O 1
ATOM 3603 N N . PRO A 1 492 ? -2.131 -9.229 20.363 1.00 96.44 492 PRO A N 1
ATOM 3604 C CA . PRO A 1 492 ? -2.841 -8.204 19.606 1.00 96.44 492 PRO A CA 1
ATOM 3605 C C . PRO A 1 492 ? -2.353 -8.188 18.153 1.00 96.44 492 PRO A C 1
ATOM 3607 O O . PRO A 1 492 ? -1.183 -8.455 17.886 1.00 96.44 492 PRO A O 1
ATOM 3610 N N . VAL A 1 493 ? -3.259 -7.890 17.225 1.00 96.56 493 VAL A N 1
ATOM 3611 C CA . VAL A 1 493 ? -2.938 -7.769 15.797 1.00 96.56 493 VAL A CA 1
ATOM 3612 C C . VAL A 1 493 ? -3.296 -6.385 15.291 1.00 96.56 493 VAL A C 1
ATOM 3614 O O . VAL A 1 493 ? -4.267 -5.798 15.773 1.00 96.56 493 VAL A O 1
ATOM 3617 N N . SER A 1 494 ? -2.532 -5.900 14.327 1.00 93.00 494 SER A N 1
ATOM 3618 C CA . SER A 1 494 ? -2.710 -4.622 13.640 1.00 93.00 494 SER A CA 1
ATOM 3619 C C . SER A 1 494 ? -2.766 -4.844 12.127 1.00 93.00 494 SER A C 1
ATOM 3621 O O . SER A 1 494 ? -2.599 -5.969 11.640 1.00 93.00 494 SER A O 1
ATOM 3623 N N . TRP A 1 495 ? -3.096 -3.782 11.386 1.00 86.50 495 TRP A N 1
ATOM 3624 C CA . TRP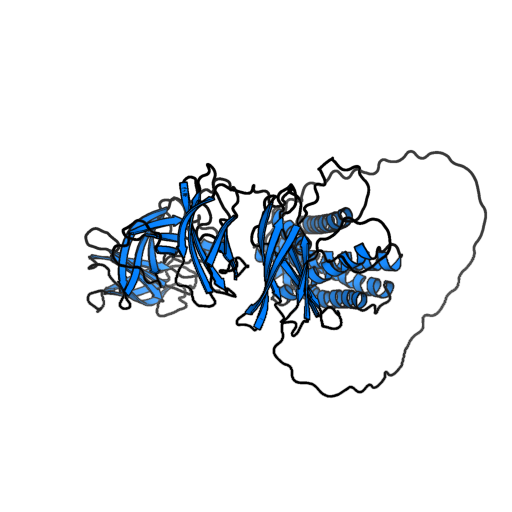 A 1 495 ? -3.170 -3.777 9.918 1.00 86.50 495 TRP A CA 1
ATOM 3625 C C . TRP A 1 495 ? -3.993 -4.933 9.329 1.00 86.50 495 TRP A C 1
ATOM 3627 O O . TRP A 1 495 ? -3.670 -5.488 8.275 1.00 86.50 495 TRP A O 1
ATOM 3637 N N . ALA A 1 496 ? -5.086 -5.298 10.009 1.00 93.19 496 ALA A N 1
ATOM 3638 C CA . ALA A 1 496 ? -5.972 -6.361 9.560 1.00 93.19 496 ALA A CA 1
ATOM 3639 C C . ALA A 1 496 ? -6.679 -5.949 8.259 1.00 93.19 496 ALA A C 1
ATOM 3641 O O . ALA A 1 496 ? -7.702 -5.263 8.269 1.00 93.19 496 ALA A O 1
ATOM 3642 N N . THR A 1 497 ? -6.116 -6.397 7.141 1.00 90.94 497 THR A N 1
ATOM 3643 C CA . THR A 1 497 ? -6.515 -6.071 5.777 1.00 90.94 497 THR A CA 1
ATOM 3644 C C . THR A 1 497 ? -7.356 -7.204 5.208 1.00 90.94 497 THR A C 1
ATOM 3646 O O . THR A 1 497 ? -6.931 -8.359 5.131 1.00 90.94 497 THR A O 1
ATOM 3649 N N . ILE A 1 498 ? -8.579 -6.877 4.803 1.00 93.69 498 ILE A N 1
ATOM 3650 C CA . ILE A 1 498 ? -9.533 -7.771 4.164 1.00 93.69 498 ILE A CA 1
ATOM 3651 C C . ILE A 1 498 ? -9.463 -7.539 2.663 1.00 93.69 498 ILE A C 1
ATOM 3653 O O . ILE A 1 498 ? -9.860 -6.484 2.178 1.00 93.69 498 ILE A O 1
ATOM 3657 N N . LEU A 1 499 ? -9.029 -8.551 1.923 1.00 89.44 499 LEU A N 1
ATOM 3658 C CA . LEU A 1 499 ? -9.019 -8.541 0.469 1.00 89.44 499 LEU A CA 1
ATOM 3659 C C . LEU A 1 499 ? -10.244 -9.268 -0.057 1.00 89.44 499 LEU A C 1
ATOM 3661 O O . LEU A 1 499 ? -10.454 -10.444 0.244 1.00 89.44 499 LEU A O 1
ATOM 3665 N N . VAL A 1 500 ? -11.028 -8.588 -0.883 1.00 91.75 500 VAL A N 1
ATOM 3666 C CA . VAL A 1 500 ? -12.274 -9.089 -1.450 1.00 91.75 500 VAL A CA 1
ATOM 3667 C C . VAL A 1 500 ? -12.140 -9.204 -2.961 1.00 91.75 500 VAL A C 1
ATOM 3669 O O . VAL A 1 500 ? -12.018 -8.218 -3.683 1.00 91.75 500 VAL A O 1
ATOM 3672 N N . THR A 1 501 ? -12.215 -10.437 -3.454 1.00 91.06 501 THR A N 1
ATOM 3673 C CA . THR A 1 501 ? -12.297 -10.738 -4.885 1.00 91.06 501 THR A CA 1
ATOM 3674 C C . THR A 1 501 ? -13.748 -10.975 -5.271 1.00 91.06 501 THR A C 1
ATOM 3676 O O . THR A 1 501 ? -14.388 -11.903 -4.774 1.00 91.06 501 THR A O 1
ATOM 3679 N N . ILE A 1 502 ? -14.264 -10.163 -6.189 1.00 92.81 502 ILE A N 1
ATOM 3680 C CA . ILE A 1 502 ? -15.657 -10.193 -6.632 1.00 92.81 502 ILE A CA 1
ATOM 3681 C C . ILE A 1 502 ? -15.712 -10.792 -8.030 1.00 92.81 502 ILE A C 1
ATOM 3683 O O . ILE A 1 502 ? -15.064 -10.317 -8.962 1.00 92.81 502 ILE A O 1
ATOM 3687 N N . SER A 1 503 ? -16.497 -11.852 -8.176 1.00 92.69 503 SER A N 1
ATOM 3688 C CA . SER A 1 503 ? -16.668 -12.600 -9.417 1.00 92.69 503 SER A CA 1
ATOM 3689 C C . SER A 1 503 ? -18.109 -12.534 -9.895 1.00 92.69 503 SER A C 1
ATOM 3691 O O . SER A 1 503 ? -19.041 -12.493 -9.098 1.00 92.69 503 SER A O 1
ATOM 3693 N N . GLY A 1 504 ? -18.310 -12.540 -11.206 1.00 91.94 504 GLY A N 1
ATOM 3694 C CA . GLY A 1 504 ? -19.641 -12.600 -11.788 1.00 91.94 504 GLY A CA 1
ATOM 3695 C C . GLY A 1 504 ? -20.225 -14.013 -11.742 1.00 91.94 504 GLY A C 1
ATOM 3696 O O . GLY A 1 504 ? -19.515 -14.978 -11.441 1.00 91.94 504 GLY A O 1
ATOM 3697 N N . PRO A 1 505 ? -21.506 -14.181 -12.115 1.00 89.19 505 PRO A N 1
ATOM 3698 C CA . PRO A 1 505 ? -22.178 -15.481 -12.092 1.00 89.19 505 PRO A CA 1
ATOM 3699 C C . PRO A 1 505 ? -21.506 -16.559 -12.962 1.00 89.19 505 PRO A C 1
ATOM 3701 O O . PRO A 1 505 ? -21.786 -17.751 -12.807 1.00 89.19 505 PRO A O 1
ATOM 3704 N N . GLY A 1 506 ? -20.691 -16.158 -13.945 1.00 88.31 506 GLY A N 1
ATOM 3705 C CA . GLY A 1 506 ? -19.924 -17.051 -14.813 1.00 88.31 506 GLY A CA 1
ATOM 3706 C C . GLY A 1 506 ? -18.504 -17.348 -14.319 1.00 88.31 506 GLY A C 1
ATOM 3707 O O . GLY A 1 506 ? -17.808 -18.126 -14.976 1.00 88.31 506 GLY A O 1
ATOM 3708 N N . GLY A 1 507 ? -18.088 -16.781 -13.181 1.00 88.62 507 GLY A N 1
ATOM 3709 C CA . GLY A 1 507 ? -16.734 -16.874 -12.632 1.00 88.62 507 GLY A CA 1
ATOM 3710 C C . GLY A 1 507 ? -15.743 -15.857 -13.211 1.00 88.62 507 GLY A C 1
ATOM 3711 O O . GLY A 1 507 ? -14.557 -15.912 -12.887 1.00 88.62 507 GLY A O 1
ATOM 3712 N N . GLU A 1 508 ? -16.192 -14.937 -14.067 1.00 90.31 508 GLU A N 1
ATOM 3713 C CA . GLU A 1 508 ? -15.381 -13.813 -14.532 1.00 90.31 508 GLU A CA 1
ATOM 3714 C C . GLU A 1 508 ? -14.993 -12.894 -13.369 1.00 90.31 508 GLU A C 1
ATOM 3716 O O . GLU A 1 508 ? -15.801 -12.657 -12.474 1.00 90.31 508 GLU A O 1
ATOM 3721 N N . LEU A 1 509 ? -13.762 -12.380 -13.375 1.00 91.25 509 LEU A N 1
ATOM 3722 C CA . LEU A 1 509 ? -13.316 -11.397 -12.390 1.00 91.25 509 LEU A CA 1
ATOM 3723 C C . LEU A 1 509 ? -14.051 -10.080 -12.647 1.00 91.25 509 LEU A C 1
ATOM 3725 O O . LEU A 1 509 ? -14.008 -9.570 -13.764 1.00 91.25 509 LEU A O 1
ATOM 3729 N N . LEU A 1 510 ? -14.739 -9.548 -11.638 1.00 89.75 510 LEU A N 1
ATOM 3730 C CA . LEU A 1 510 ? -15.426 -8.264 -11.736 1.00 89.75 510 LEU A CA 1
ATOM 3731 C C . LEU A 1 510 ? -14.621 -7.147 -11.086 1.00 89.75 510 LEU A C 1
ATOM 3733 O O . LEU A 1 510 ? -14.463 -6.107 -11.721 1.00 89.75 510 LEU A O 1
ATOM 3737 N N . ALA A 1 511 ? -14.136 -7.377 -9.869 1.00 88.12 511 ALA A N 1
ATOM 3738 C CA . ALA A 1 511 ? -13.374 -6.415 -9.088 1.00 88.12 511 ALA A CA 1
ATOM 3739 C C . ALA A 1 511 ? -12.485 -7.141 -8.073 1.00 88.12 511 ALA A C 1
ATOM 3741 O O . ALA A 1 511 ? -12.793 -8.259 -7.652 1.00 88.12 511 ALA A O 1
ATOM 3742 N N . ALA A 1 512 ? -11.414 -6.480 -7.657 1.00 86.62 512 ALA A N 1
ATOM 3743 C CA . ALA A 1 512 ? -10.637 -6.838 -6.484 1.00 86.62 512 ALA A CA 1
ATOM 3744 C C . ALA A 1 512 ? -10.377 -5.555 -5.697 1.00 86.62 512 ALA A C 1
ATOM 3746 O O . ALA A 1 512 ? -10.032 -4.538 -6.300 1.00 86.62 512 ALA A O 1
ATOM 3747 N N . LYS A 1 513 ? -10.641 -5.592 -4.394 1.00 86.44 513 LYS A N 1
ATOM 3748 C CA . LYS A 1 513 ? -10.531 -4.445 -3.491 1.00 86.44 513 LYS A CA 1
ATOM 3749 C C . LYS A 1 513 ? -10.052 -4.913 -2.129 1.00 86.44 513 LYS A C 1
ATOM 3751 O O . LYS A 1 513 ? -10.347 -6.046 -1.741 1.00 86.44 513 LYS A O 1
ATOM 3756 N N . SER A 1 514 ? -9.449 -4.006 -1.380 1.00 87.94 514 SER A N 1
ATOM 3757 C CA . SER A 1 514 ? -9.165 -4.205 0.031 1.00 87.94 514 SER A CA 1
ATOM 3758 C C . SER A 1 514 ? -9.889 -3.186 0.897 1.00 87.94 514 SER A C 1
ATOM 3760 O O . SER A 1 514 ? -10.339 -2.130 0.449 1.00 87.94 514 SER A O 1
ATOM 3762 N N . THR A 1 515 ? -10.035 -3.542 2.163 1.00 92.62 515 THR A N 1
ATOM 3763 C CA . THR A 1 515 ? -10.388 -2.627 3.243 1.00 92.62 515 THR A CA 1
ATOM 3764 C C . THR A 1 515 ? -9.677 -3.081 4.510 1.00 92.62 515 THR A C 1
ATOM 3766 O O . THR A 1 515 ? -9.196 -4.213 4.573 1.00 92.62 515 THR A O 1
ATOM 3769 N N . SER A 1 516 ? -9.676 -2.247 5.537 1.00 93.75 516 SER A N 1
ATOM 3770 C CA . SER A 1 516 ? -9.180 -2.612 6.861 1.00 93.75 516 SER A CA 1
ATOM 3771 C C . SER A 1 516 ? -10.341 -2.793 7.834 1.00 93.75 516 SER A C 1
ATOM 3773 O O . SER A 1 516 ? -11.485 -2.399 7.571 1.00 93.75 516 SER A O 1
ATOM 3775 N N . THR A 1 517 ? -10.073 -3.413 8.977 1.00 96.94 517 THR A N 1
ATOM 3776 C CA . THR A 1 517 ? -11.004 -3.341 10.102 1.00 96.94 517 THR A CA 1
ATOM 3777 C C . THR A 1 517 ? -11.169 -1.904 10.589 1.00 96.94 517 THR A C 1
ATOM 3779 O O . THR A 1 517 ? -10.274 -1.083 10.451 1.00 96.94 517 THR A O 1
ATOM 3782 N N . LEU A 1 518 ? -12.326 -1.605 11.183 1.00 96.31 518 LEU A N 1
ATOM 3783 C CA . LEU A 1 518 ? -12.616 -0.300 11.792 1.00 96.31 518 LEU A CA 1
ATOM 3784 C C . LEU A 1 518 ? -11.895 -0.090 13.136 1.00 96.31 518 LEU A C 1
ATOM 3786 O O . LEU A 1 518 ? -12.034 0.965 13.737 1.00 96.31 518 LEU A O 1
ATOM 3790 N N . LEU A 1 519 ? -11.209 -1.118 13.645 1.00 96.25 519 LEU A N 1
ATOM 3791 C CA . LEU A 1 519 ? -10.228 -0.966 14.716 1.00 96.25 519 LEU A CA 1
ATOM 3792 C C . LEU A 1 519 ? -8.837 -1.141 14.121 1.00 96.25 519 LEU A C 1
ATOM 3794 O O . LEU A 1 519 ? -8.631 -2.092 13.360 1.00 96.25 519 LEU A O 1
ATOM 3798 N N . ASP A 1 520 ? -7.914 -0.282 14.529 1.00 92.88 520 ASP A N 1
ATOM 3799 C CA . ASP A 1 520 ? -6.507 -0.334 14.142 1.00 92.88 520 ASP A CA 1
ATOM 3800 C C . ASP A 1 520 ? -5.811 -1.511 14.830 1.00 92.88 520 ASP A C 1
ATOM 3802 O O . ASP A 1 520 ? -5.071 -2.260 14.191 1.00 92.88 520 ASP A O 1
ATOM 3806 N N . VAL A 1 521 ? -6.109 -1.725 16.119 1.00 96.31 521 VAL A N 1
ATOM 3807 C CA . VAL A 1 521 ? -5.592 -2.856 16.900 1.00 96.31 521 VAL A CA 1
ATOM 3808 C C . VAL A 1 521 ? -6.729 -3.749 17.392 1.00 96.31 521 VAL A C 1
ATOM 3810 O O . VAL A 1 521 ? -7.647 -3.315 18.090 1.00 96.31 521 VAL A O 1
ATOM 3813 N N . ILE A 1 522 ? -6.641 -5.048 17.103 1.00 97.81 522 ILE A N 1
ATOM 3814 C CA . ILE A 1 522 ? -7.587 -6.064 17.579 1.00 97.81 522 ILE A CA 1
ATOM 3815 C C . ILE A 1 522 ? -6.921 -6.875 18.698 1.00 97.81 522 ILE A C 1
ATOM 3817 O O . ILE A 1 522 ? -6.028 -7.687 18.423 1.00 97.81 522 ILE A O 1
ATOM 3821 N N . PRO A 1 523 ? -7.349 -6.725 19.967 1.00 97.06 523 PRO A N 1
ATOM 3822 C CA . PRO A 1 523 ? -6.794 -7.503 21.070 1.00 97.06 523 PRO A CA 1
ATOM 3823 C C . PRO A 1 523 ? -6.911 -9.019 20.859 1.00 97.06 523 PRO A C 1
ATOM 3825 O O . PRO A 1 523 ? -7.835 -9.507 20.206 1.00 97.06 523 PRO A O 1
ATOM 3828 N N . ALA A 1 524 ? -6.003 -9.778 21.477 1.00 97.12 524 ALA A N 1
ATOM 3829 C CA . ALA A 1 524 ? -6.018 -11.240 21.437 1.00 97.12 524 ALA A CA 1
ATOM 3830 C C . ALA A 1 524 ? -7.378 -11.813 21.876 1.00 97.12 524 ALA A C 1
ATOM 3832 O O . ALA A 1 524 ? -7.870 -11.534 22.976 1.00 97.12 524 ALA A O 1
ATOM 3833 N N . GLY A 1 525 ? -7.980 -12.646 21.025 1.00 96.69 525 GLY A N 1
ATOM 3834 C CA . GLY A 1 525 ? -9.298 -13.230 21.270 1.00 96.69 525 GLY A CA 1
ATOM 3835 C C . GLY A 1 525 ? -10.475 -12.271 21.074 1.00 96.69 525 GLY A C 1
ATOM 3836 O O . GLY A 1 525 ? -11.607 -12.667 21.366 1.00 96.69 525 GLY A O 1
ATOM 3837 N N . ASP A 1 526 ? -10.249 -11.052 20.580 1.00 97.56 526 ASP A N 1
ATOM 3838 C CA . ASP A 1 526 ? -11.298 -10.085 20.263 1.00 97.56 526 ASP A CA 1
ATOM 3839 C C . ASP A 1 526 ? -11.573 -9.965 18.752 1.00 97.56 526 ASP A C 1
ATOM 3841 O O . ASP A 1 526 ? -10.878 -10.557 17.926 1.00 97.56 526 ASP A O 1
ATOM 3845 N N . SER A 1 527 ? -12.626 -9.236 18.392 1.00 97.62 527 SER A N 1
ATOM 3846 C CA . SER A 1 527 ? -13.080 -9.035 17.019 1.00 97.62 527 SER A CA 1
ATOM 3847 C C . SER A 1 527 ? -13.196 -7.559 16.657 1.00 97.62 527 SER A C 1
ATOM 3849 O O . SER A 1 527 ? -13.388 -6.711 17.532 1.00 97.62 527 SER A O 1
ATOM 3851 N N . ALA A 1 528 ? -13.119 -7.258 15.365 1.00 98.19 528 ALA A N 1
ATOM 3852 C CA . ALA A 1 528 ? -13.372 -5.933 14.820 1.00 98.19 528 ALA A CA 1
ATOM 3853 C C . ALA A 1 528 ? -14.207 -6.031 13.535 1.00 98.19 528 ALA A C 1
ATOM 3855 O O . ALA A 1 528 ? -13.955 -6.906 12.697 1.00 98.19 528 ALA A O 1
ATOM 3856 N N . PRO A 1 529 ? -15.218 -5.163 13.355 1.00 98.31 529 PRO A N 1
ATOM 3857 C CA . PRO A 1 529 ? -15.966 -5.114 12.112 1.00 98.31 529 PRO A CA 1
ATOM 3858 C C . PRO A 1 529 ? -15.154 -4.449 10.996 1.00 98.31 529 PRO A C 1
ATOM 3860 O O . PRO A 1 529 ? -14.264 -3.648 11.264 1.00 98.31 529 PRO A O 1
ATOM 3863 N N . PHE A 1 530 ? -15.517 -4.720 9.747 1.00 97.75 530 PHE A N 1
ATOM 3864 C CA . PHE A 1 530 ? -15.036 -3.978 8.581 1.00 97.75 530 PHE A CA 1
ATOM 3865 C C . PHE A 1 530 ? -16.206 -3.497 7.723 1.00 97.75 530 PHE A C 1
ATOM 3867 O O . PHE A 1 530 ? -17.315 -4.044 7.776 1.00 97.75 530 PHE A O 1
ATOM 3874 N N . TYR A 1 531 ? -15.938 -2.472 6.921 1.00 95.06 531 TYR A N 1
ATOM 3875 C CA . TYR A 1 531 ? -16.862 -1.895 5.955 1.00 95.06 531 TYR A CA 1
ATOM 3876 C C . TYR A 1 531 ? -16.094 -1.624 4.659 1.00 95.06 531 TYR A C 1
ATOM 3878 O O . TYR A 1 531 ? -15.035 -1.000 4.683 1.00 95.06 531 TYR A O 1
ATOM 3886 N N . MET A 1 532 ? -16.609 -2.095 3.528 1.00 93.25 532 MET A N 1
ATOM 3887 C CA . MET A 1 532 ? -16.004 -1.882 2.217 1.00 93.25 532 MET A CA 1
ATOM 3888 C C . MET A 1 532 ? -17.050 -1.388 1.232 1.00 93.25 532 MET A C 1
ATOM 3890 O O . MET A 1 532 ? -18.101 -2.006 1.068 1.00 93.25 532 MET A O 1
ATOM 3894 N N . ASP A 1 533 ? -16.720 -0.310 0.540 1.00 89.56 533 ASP A N 1
ATOM 3895 C CA . ASP A 1 533 ? -17.522 0.249 -0.534 1.00 89.56 533 ASP A CA 1
ATOM 3896 C C . ASP A 1 533 ? -16.853 -0.045 -1.878 1.00 89.56 533 ASP A C 1
ATOM 3898 O O . ASP A 1 533 ? -15.663 0.217 -2.060 1.00 89.56 533 ASP A O 1
ATOM 3902 N N . THR A 1 534 ? -17.599 -0.624 -2.816 1.00 81.56 534 THR A N 1
ATOM 3903 C CA . THR A 1 534 ? -17.119 -0.840 -4.177 1.00 81.56 534 THR A CA 1
ATOM 3904 C C . THR A 1 534 ? -17.675 0.278 -5.050 1.00 81.56 534 THR A C 1
ATOM 3906 O O . THR A 1 534 ? -18.807 0.189 -5.522 1.00 81.56 534 THR A O 1
ATOM 3909 N N . TRP A 1 535 ? -16.887 1.322 -5.305 1.00 75.56 535 TRP A N 1
ATOM 3910 C CA . TRP A 1 535 ? -17.267 2.463 -6.161 1.00 75.56 535 TRP A CA 1
ATOM 3911 C C . TRP A 1 535 ? -17.383 2.096 -7.659 1.00 75.56 535 TRP A C 1
ATOM 3913 O O . TRP A 1 535 ? -17.191 2.932 -8.539 1.00 75.56 535 TRP A O 1
ATOM 3923 N N . GLU A 1 536 ? -17.638 0.824 -7.965 1.00 76.75 536 GLU A N 1
ATOM 3924 C CA . GLU A 1 536 ? -17.644 0.227 -9.295 1.00 76.75 536 GLU A CA 1
ATOM 3925 C C . GLU A 1 536 ? -19.021 -0.338 -9.632 1.00 76.75 536 GLU A C 1
ATOM 3927 O O . GLU A 1 536 ? -19.709 -0.922 -8.791 1.00 76.75 536 GLU A O 1
ATOM 3932 N N . GLU A 1 537 ? -19.399 -0.252 -10.909 1.00 81.50 537 GLU A N 1
ATOM 3933 C CA . GLU A 1 537 ? -20.622 -0.886 -11.396 1.00 81.50 537 GLU A CA 1
ATOM 3934 C C . GLU A 1 537 ? -20.469 -2.419 -11.420 1.00 81.50 537 GLU A C 1
ATOM 3936 O O . GLU A 1 537 ? -20.030 -3.033 -12.400 1.00 81.50 537 GLU A O 1
ATOM 3941 N N . ILE A 1 538 ? -20.863 -3.055 -10.316 1.00 86.62 538 ILE A N 1
ATOM 3942 C CA . ILE A 1 538 ? -20.890 -4.511 -10.161 1.00 86.62 538 ILE A CA 1
ATOM 3943 C C . ILE A 1 538 ? -22.315 -5.020 -10.436 1.00 86.62 538 ILE A C 1
ATOM 3945 O O . ILE A 1 538 ? -23.238 -4.646 -9.706 1.00 86.62 538 ILE A O 1
ATOM 3949 N N . PRO A 1 539 ? -22.540 -5.865 -11.465 1.00 86.56 539 PRO A N 1
ATOM 3950 C CA . PRO A 1 539 ? -23.863 -6.403 -11.788 1.00 86.56 539 PRO A CA 1
ATOM 3951 C C . PRO A 1 539 ? -24.400 -7.343 -10.701 1.00 86.56 539 PRO A C 1
ATOM 3953 O O . PRO A 1 539 ? -23.630 -7.946 -9.967 1.00 86.56 539 PRO A O 1
ATOM 3956 N N . ASP A 1 540 ? -25.725 -7.516 -10.655 1.00 87.00 540 ASP A N 1
ATOM 3957 C CA . ASP A 1 540 ? -26.377 -8.462 -9.739 1.00 87.00 540 ASP A CA 1
ATOM 3958 C C . ASP A 1 540 ? -25.997 -9.929 -10.018 1.00 87.00 540 ASP A C 1
ATOM 3960 O O . ASP A 1 540 ? -25.949 -10.375 -11.172 1.00 87.00 540 ASP A O 1
ATOM 3964 N N . GLY A 1 541 ? -25.899 -10.716 -8.945 1.00 86.94 541 GLY A N 1
ATOM 3965 C CA . GLY A 1 541 ? -25.596 -12.151 -8.995 1.00 86.94 541 GLY A CA 1
ATOM 3966 C C . GLY A 1 541 ? -24.104 -12.454 -8.881 1.00 86.94 541 GLY A C 1
ATOM 3967 O O . GLY A 1 541 ? -23.675 -13.553 -9.227 1.00 86.94 541 GLY A O 1
ATOM 3968 N N . GLU A 1 542 ? -23.346 -11.464 -8.435 1.00 93.25 542 GLU A N 1
ATOM 3969 C CA . GLU A 1 542 ? -21.961 -11.548 -8.033 1.00 93.25 542 GLU A CA 1
ATOM 3970 C C . GLU A 1 542 ? -21.745 -12.512 -6.857 1.00 93.25 542 GLU A C 1
ATOM 3972 O O . GLU A 1 542 ? -22.626 -12.744 -6.027 1.00 93.25 542 GLU A O 1
ATOM 3977 N N . GLU A 1 543 ? -20.543 -13.070 -6.789 1.00 93.25 543 GLU A N 1
ATOM 3978 C CA . GLU A 1 543 ? -20.039 -13.841 -5.660 1.00 93.25 543 GLU A CA 1
ATOM 3979 C C . GLU A 1 543 ? -18.730 -13.205 -5.191 1.00 93.25 543 GLU A C 1
ATOM 3981 O O . GLU A 1 543 ? -17.834 -12.959 -6.001 1.00 93.25 543 GLU A O 1
ATOM 3986 N N . ALA A 1 544 ? -18.603 -12.953 -3.890 1.00 92.88 544 ALA A N 1
ATOM 3987 C CA . ALA A 1 544 ? -17.368 -12.463 -3.291 1.00 92.88 544 ALA A CA 1
ATOM 3988 C C . ALA A 1 544 ? -16.677 -13.547 -2.470 1.00 92.88 544 ALA A C 1
ATOM 3990 O O . ALA A 1 544 ? -17.311 -14.291 -1.719 1.00 92.88 544 ALA A O 1
ATOM 3991 N N . VAL A 1 545 ? -15.356 -13.594 -2.596 1.00 92.25 545 VAL A N 1
ATOM 3992 C CA . VAL A 1 545 ? -14.466 -14.343 -1.714 1.00 92.25 545 VAL A CA 1
ATOM 3993 C C . VAL A 1 545 ? -13.593 -13.329 -0.996 1.00 92.25 545 VAL A C 1
ATOM 3995 O O . VAL A 1 545 ? -12.945 -12.516 -1.651 1.00 92.25 545 VAL A O 1
ATOM 3998 N N . ALA A 1 546 ? -13.588 -13.383 0.333 1.00 92.69 546 ALA A N 1
ATOM 3999 C CA . ALA A 1 546 ? -12.746 -12.535 1.159 1.00 92.69 546 ALA A CA 1
ATOM 4000 C C . ALA A 1 546 ? -11.686 -13.358 1.888 1.00 92.69 546 ALA A C 1
ATOM 4002 O O . ALA A 1 546 ? -11.967 -14.453 2.382 1.00 92.69 546 ALA A O 1
ATOM 4003 N N . VAL A 1 547 ? -10.482 -12.808 1.962 1.00 90.75 547 VAL A N 1
ATOM 4004 C CA . VAL A 1 547 ? -9.369 -13.311 2.771 1.00 90.75 547 VAL A CA 1
ATOM 4005 C C . VAL A 1 547 ? -8.867 -12.180 3.658 1.00 90.75 547 VAL A C 1
ATOM 4007 O O . VAL A 1 547 ? -9.015 -11.015 3.303 1.00 90.75 547 VAL A O 1
ATOM 4010 N N . VAL A 1 548 ? -8.310 -12.513 4.818 1.00 92.19 548 VAL A N 1
ATOM 4011 C CA . VAL A 1 548 ? -7.775 -11.530 5.765 1.00 92.19 548 VAL A CA 1
ATOM 4012 C C . VAL A 1 548 ? -6.302 -11.815 6.024 1.00 92.19 548 VAL A C 1
ATOM 4014 O O . VAL A 1 548 ? -5.919 -12.975 6.174 1.00 92.19 548 VAL A O 1
ATOM 4017 N N . GLN A 1 549 ? -5.502 -10.756 6.063 1.00 88.69 549 GLN A N 1
ATOM 4018 C CA . GLN A 1 549 ? -4.117 -10.750 6.526 1.00 88.69 549 GLN A CA 1
ATOM 4019 C C . GLN A 1 549 ? -3.986 -9.703 7.629 1.00 88.69 549 GLN A C 1
ATOM 4021 O O . GLN A 1 549 ? -4.728 -8.728 7.634 1.00 88.69 549 GLN A O 1
ATOM 4026 N N . ALA A 1 550 ? -3.101 -9.933 8.587 1.00 90.88 550 ALA A N 1
ATOM 4027 C CA . ALA A 1 550 ? -2.813 -9.012 9.678 1.00 90.88 550 ALA A CA 1
ATOM 4028 C C . ALA A 1 550 ? -1.382 -9.263 10.145 1.00 90.88 550 ALA A C 1
ATOM 4030 O O . ALA A 1 550 ? -0.857 -10.354 9.907 1.00 90.88 550 ALA A O 1
ATOM 4031 N N . ASP A 1 551 ? -0.811 -8.314 10.873 1.00 89.69 551 ASP A N 1
ATOM 4032 C CA . ASP A 1 551 ? 0.472 -8.486 11.544 1.00 89.69 551 ASP A CA 1
ATOM 4033 C C . ASP A 1 551 ? 0.286 -8.525 13.058 1.00 89.69 551 ASP A C 1
ATOM 4035 O O . ASP A 1 551 ? -0.754 -8.143 13.600 1.00 89.69 551 ASP A O 1
ATOM 4039 N N . VAL A 1 552 ? 1.282 -9.062 13.759 1.00 92.50 552 VAL A N 1
ATOM 4040 C CA . VAL A 1 552 ? 1.332 -8.938 15.218 1.00 92.50 552 VAL A CA 1
ATOM 4041 C C . VAL A 1 552 ? 1.608 -7.474 15.538 1.00 92.50 552 VAL A C 1
ATOM 4043 O O . VAL A 1 552 ? 2.594 -6.934 15.044 1.00 92.50 552 VAL A O 1
ATOM 4046 N N . ALA A 1 553 ? 0.759 -6.868 16.368 1.00 91.75 553 ALA A N 1
ATOM 4047 C CA . ALA A 1 553 ? 0.891 -5.460 16.718 1.00 91.75 553 ALA A CA 1
ATOM 4048 C C . ALA A 1 553 ? 2.207 -5.222 17.463 1.00 91.75 553 ALA A C 1
ATOM 4050 O O . ALA A 1 553 ? 2.457 -5.840 18.506 1.00 91.75 553 ALA A O 1
ATOM 4051 N N . ASP A 1 554 ? 3.039 -4.342 16.916 1.00 88.88 554 ASP A N 1
ATOM 4052 C CA . ASP A 1 554 ? 4.333 -4.002 17.490 1.00 88.88 554 ASP A CA 1
ATOM 4053 C C . ASP A 1 554 ? 4.226 -2.846 18.503 1.00 88.88 554 ASP A C 1
ATOM 4055 O O . ASP A 1 554 ? 3.142 -2.360 18.838 1.00 88.88 554 ASP A O 1
ATOM 4059 N N . ASP A 1 555 ? 5.359 -2.412 19.058 1.00 88.56 555 ASP A N 1
ATOM 4060 C CA . ASP A 1 555 ? 5.358 -1.321 20.035 1.00 88.56 555 ASP A CA 1
ATOM 4061 C C . ASP A 1 555 ? 4.873 0.008 19.426 1.00 88.56 555 ASP A C 1
ATOM 4063 O O . ASP A 1 555 ? 4.347 0.847 20.157 1.00 88.56 555 ASP A O 1
ATOM 4067 N N . TRP A 1 556 ? 5.031 0.224 18.116 1.00 81.62 556 TRP A N 1
ATOM 4068 C CA . TRP A 1 556 ? 4.535 1.422 17.444 1.00 81.62 556 TRP A CA 1
ATOM 4069 C C . TRP A 1 556 ? 3.008 1.406 17.378 1.00 81.62 556 TRP A C 1
ATOM 4071 O O . TRP A 1 556 ? 2.371 2.357 17.836 1.00 81.62 556 TRP A O 1
ATOM 4081 N N . ASP A 1 557 ? 2.420 0.295 16.933 1.00 87.12 557 ASP A N 1
ATOM 4082 C CA . ASP A 1 557 ? 0.966 0.100 16.900 1.00 87.12 557 ASP A CA 1
ATOM 4083 C C . ASP A 1 557 ? 0.326 0.289 18.272 1.00 87.12 557 ASP A C 1
ATOM 4085 O O . ASP A 1 557 ? -0.669 0.999 18.442 1.00 87.12 557 ASP A O 1
ATOM 4089 N N . LEU A 1 558 ? 0.920 -0.347 19.283 1.00 88.56 558 LEU A N 1
ATOM 4090 C CA . LEU A 1 558 ? 0.401 -0.340 20.645 1.00 88.56 558 LEU A CA 1
ATOM 4091 C C . LEU A 1 558 ? 0.558 1.021 21.328 1.00 88.56 558 LEU A C 1
ATOM 4093 O O . LEU A 1 558 ? -0.216 1.332 22.232 1.00 88.56 558 LEU A O 1
ATOM 4097 N N . ASN A 1 559 ? 1.542 1.825 20.920 1.00 86.19 559 ASN A N 1
ATOM 4098 C CA . ASN A 1 559 ? 1.696 3.194 21.406 1.00 86.19 559 ASN A CA 1
ATOM 4099 C C . ASN A 1 559 ? 0.788 4.179 20.654 1.00 86.19 559 ASN A C 1
ATOM 4101 O O . ASN A 1 559 ? 0.369 5.169 21.249 1.00 86.19 559 ASN A O 1
ATOM 4105 N N . GLY A 1 560 ? 0.475 3.922 19.381 1.00 86.06 560 GLY A N 1
ATOM 4106 C CA . GLY A 1 560 ? -0.430 4.745 18.574 1.00 86.06 560 GLY A CA 1
ATOM 4107 C C . GLY A 1 560 ? -1.916 4.501 18.862 1.00 86.06 560 GLY A C 1
ATOM 4108 O O . GLY A 1 560 ? -2.719 5.430 18.743 1.00 86.06 560 GLY A O 1
ATOM 4109 N N . SER A 1 561 ? -2.289 3.288 19.289 1.00 90.38 561 SER A N 1
ATOM 4110 C CA . SER A 1 561 ? -3.668 2.928 19.649 1.00 90.38 561 SER A CA 1
ATOM 4111 C C . SER A 1 561 ? -3.939 3.053 21.149 1.00 90.38 561 SER A C 1
ATOM 4113 O O . SER A 1 561 ? -3.194 2.583 22.010 1.00 90.38 561 SER A O 1
ATOM 4115 N N . TYR A 1 562 ? -5.074 3.659 21.486 1.00 94.88 562 TYR A N 1
ATOM 4116 C CA . TYR A 1 562 ? -5.555 3.831 22.847 1.00 94.88 562 TYR A CA 1
ATOM 4117 C C . TYR A 1 562 ? -6.997 3.334 22.997 1.00 94.88 562 TYR A C 1
ATOM 4119 O O . TYR A 1 562 ? -7.928 3.882 22.413 1.00 94.88 562 TYR A O 1
ATOM 4127 N N . GLN A 1 563 ? -7.204 2.315 23.839 1.00 95.81 563 GLN A N 1
ATOM 4128 C CA . GLN A 1 563 ? -8.504 1.636 23.994 1.00 95.81 563 GLN A CA 1
ATOM 4129 C C . GLN A 1 563 ? -9.043 1.632 25.440 1.00 95.81 563 GLN A C 1
ATOM 4131 O O . GLN A 1 563 ? -10.003 0.925 25.759 1.00 95.81 563 GLN A O 1
ATOM 4136 N N . GLU A 1 564 ? -8.470 2.426 26.356 1.00 96.56 564 GLU A N 1
ATOM 4137 C CA . GLU A 1 564 ? -8.910 2.487 27.763 1.00 96.56 564 GLU A CA 1
ATOM 4138 C C . GLU A 1 564 ? -10.172 3.353 27.959 1.00 96.56 564 GLU A C 1
ATOM 4140 O O . GLU A 1 564 ? -10.200 4.341 28.703 1.00 96.56 564 GLU A O 1
ATOM 4145 N N . PHE A 1 565 ? -11.266 2.942 27.317 1.00 97.62 565 PHE A N 1
ATOM 4146 C CA . PHE A 1 565 ? -12.563 3.609 27.353 1.00 97.62 565 PHE A CA 1
ATOM 4147 C C . PHE A 1 565 ? -13.674 2.719 27.921 1.00 97.62 565 PHE A C 1
ATOM 4149 O O . PHE A 1 565 ? -13.718 1.507 27.724 1.00 97.62 565 PHE A O 1
ATOM 4156 N N . GLU A 1 566 ? -14.641 3.338 28.602 1.00 97.94 566 GLU A N 1
ATOM 4157 C CA . GLU A 1 566 ? -15.858 2.673 29.076 1.00 97.94 566 GLU A CA 1
ATOM 4158 C C . GLU A 1 566 ? -17.104 3.385 28.535 1.00 97.94 566 GLU A C 1
ATOM 4160 O O . GLU A 1 566 ? -17.322 4.575 28.781 1.00 97.94 566 GLU A O 1
ATOM 4165 N N . VAL A 1 567 ? -17.980 2.652 27.842 1.00 97.94 567 VAL A N 1
ATOM 4166 C CA . VAL A 1 567 ? -19.308 3.151 27.457 1.00 97.94 567 VAL A CA 1
ATOM 4167 C C . VAL A 1 567 ? -20.247 3.067 28.665 1.00 97.94 567 VAL A C 1
ATOM 4169 O O . VAL A 1 567 ? -20.806 2.017 28.976 1.00 97.94 567 VAL A O 1
ATOM 4172 N N . LEU A 1 568 ? -20.454 4.194 29.351 1.00 97.44 568 LEU A N 1
ATOM 4173 C CA . LEU A 1 568 ? -21.223 4.260 30.603 1.00 97.44 568 LEU A CA 1
ATOM 4174 C C . LEU A 1 568 ? -22.727 4.037 30.405 1.00 97.44 568 LEU A C 1
ATOM 4176 O O . LEU A 1 568 ? -23.425 3.523 31.283 1.00 97.44 568 LEU A O 1
ATOM 4180 N N . GLN A 1 569 ? -23.252 4.503 29.273 1.00 95.81 569 GLN A N 1
ATOM 4181 C CA . GLN A 1 569 ? -24.652 4.344 28.899 1.00 95.81 569 GLN A CA 1
ATOM 4182 C C . GLN A 1 569 ? -24.808 4.434 27.388 1.00 95.81 569 GLN A C 1
ATOM 4184 O O . GLN A 1 569 ? -24.138 5.229 26.735 1.00 95.81 569 GLN A O 1
ATOM 4189 N N . HIS A 1 570 ? -25.761 3.681 26.851 1.00 98.06 570 HIS A N 1
ATOM 4190 C CA . HIS A 1 570 ? -26.116 3.723 25.442 1.00 98.06 570 HIS A CA 1
ATOM 4191 C C . HIS A 1 570 ? -27.582 3.318 25.262 1.00 98.06 570 HIS A C 1
ATOM 4193 O O . HIS A 1 570 ? -28.134 2.543 26.046 1.00 98.06 570 HIS A O 1
ATOM 4199 N N . ASN A 1 571 ? -28.251 3.884 24.260 1.00 97.12 571 ASN A N 1
ATOM 4200 C CA . ASN A 1 571 ? -29.624 3.536 23.906 1.00 97.12 571 ASN A CA 1
ATOM 4201 C C . ASN A 1 571 ? -29.825 3.630 22.394 1.00 97.12 571 ASN A C 1
ATOM 4203 O O . ASN A 1 571 ? -29.319 4.553 21.754 1.00 97.12 571 ASN A O 1
ATOM 4207 N N . ARG A 1 572 ? -30.654 2.734 21.842 1.00 97.00 572 ARG A N 1
ATOM 4208 C CA . ARG A 1 572 ? -31.143 2.879 20.465 1.00 97.00 572 ARG A CA 1
ATOM 4209 C C . ARG A 1 572 ? -31.952 4.173 20.356 1.00 97.00 572 ARG A C 1
ATOM 4211 O O . ARG A 1 572 ? -32.880 4.395 21.140 1.00 97.00 572 ARG A O 1
ATOM 4218 N N . VAL A 1 573 ? -31.613 5.012 19.386 1.00 96.81 573 VAL A N 1
ATOM 4219 C CA . VAL A 1 573 ? -32.345 6.242 19.070 1.00 96.81 573 VAL A CA 1
ATOM 4220 C C . VAL A 1 573 ? -33.147 6.069 17.785 1.00 96.81 573 VAL A C 1
ATOM 4222 O O . VAL A 1 573 ? -33.122 5.022 17.143 1.00 96.81 573 VAL A O 1
ATOM 4225 N N . LYS A 1 574 ? -33.951 7.076 17.434 1.00 94.75 574 LYS A N 1
ATOM 4226 C CA . LYS A 1 574 ? -34.764 7.012 16.221 1.00 94.75 574 LYS A CA 1
ATOM 4227 C C . LYS A 1 574 ? -33.851 6.995 14.987 1.00 94.75 574 LYS A C 1
ATOM 4229 O O . LYS A 1 574 ? -33.045 7.907 14.809 1.00 94.75 574 LYS A O 1
ATOM 4234 N N . ALA A 1 575 ? -34.051 5.998 14.139 1.00 94.44 575 ALA A N 1
ATOM 4235 C CA . ALA A 1 575 ? -33.397 5.829 12.850 1.00 94.44 575 ALA A CA 1
ATOM 4236 C C . ALA A 1 575 ? -34.430 5.440 11.787 1.00 94.44 575 ALA A C 1
ATOM 4238 O O . ALA A 1 575 ? -35.605 5.214 12.124 1.00 94.44 575 ALA A O 1
ATOM 4239 N N . ASP A 1 576 ? -33.999 5.415 10.532 1.00 92.81 576 ASP A N 1
ATOM 4240 C CA . ASP A 1 576 ? -34.801 4.866 9.448 1.00 92.81 576 ASP A CA 1
ATOM 4241 C C . ASP A 1 576 ? -34.891 3.326 9.557 1.00 92.81 576 ASP A C 1
ATOM 4243 O O . ASP A 1 576 ? -34.186 2.720 10.367 1.00 92.81 576 ASP A O 1
ATOM 4247 N N . PRO A 1 577 ? -35.863 2.669 8.892 1.00 88.81 577 PRO A N 1
ATOM 4248 C CA . PRO A 1 577 ? -36.139 1.241 9.099 1.00 88.81 577 PRO A CA 1
ATOM 4249 C C . PRO A 1 577 ? -34.978 0.296 8.754 1.00 88.81 577 PRO A C 1
ATOM 4251 O O . PRO A 1 577 ? -34.952 -0.828 9.249 1.00 88.81 577 PRO A O 1
ATOM 4254 N N . ASP A 1 578 ? -34.090 0.754 7.885 1.00 91.81 578 ASP A N 1
ATOM 4255 C CA . ASP A 1 578 ? -32.884 0.130 7.346 1.00 91.81 578 ASP A CA 1
ATOM 4256 C C . ASP A 1 578 ? -31.609 0.605 8.056 1.00 91.81 578 ASP A C 1
ATOM 4258 O O . ASP A 1 578 ? -30.510 0.309 7.612 1.00 91.81 578 ASP A O 1
ATOM 4262 N N . GLU A 1 579 ? -31.735 1.301 9.185 1.00 95.62 579 GLU A N 1
ATOM 4263 C CA . GLU A 1 579 ? -30.602 1.797 9.957 1.00 95.62 579 GLU A CA 1
ATOM 4264 C C . GLU A 1 579 ? -30.698 1.402 11.434 1.00 95.62 579 GLU A C 1
ATOM 4266 O O . GLU A 1 579 ? -31.777 1.311 12.036 1.00 95.62 579 GLU A O 1
ATOM 4271 N N . LEU A 1 580 ? -29.537 1.274 12.071 1.00 97.44 580 LEU A N 1
ATOM 4272 C CA . LEU A 1 580 ? -29.402 1.288 13.520 1.00 97.44 580 LEU A CA 1
ATOM 4273 C C . LEU A 1 580 ? -28.661 2.555 13.934 1.00 97.44 580 LEU A C 1
ATOM 4275 O O . LEU A 1 580 ? -27.562 2.815 13.466 1.00 97.44 580 LEU A O 1
ATOM 4279 N N . ALA A 1 581 ? -29.242 3.315 14.863 1.00 98.06 581 ALA A N 1
ATOM 4280 C CA . ALA A 1 581 ? -28.555 4.431 15.501 1.00 98.06 581 ALA A CA 1
ATOM 4281 C C . ALA A 1 581 ? -28.531 4.260 17.017 1.00 98.06 581 ALA A C 1
ATOM 4283 O O . ALA A 1 581 ? -29.562 3.977 17.644 1.00 98.06 581 ALA A O 1
ATOM 4284 N N . VAL A 1 582 ? -27.364 4.481 17.610 1.00 98.50 582 VAL A N 1
ATOM 4285 C CA . VAL A 1 582 ? -27.120 4.362 19.045 1.00 98.50 582 VAL A CA 1
ATOM 4286 C C . VAL A 1 582 ? -26.471 5.645 19.539 1.00 98.50 582 VAL A C 1
ATOM 4288 O O . VAL A 1 582 ? -25.484 6.105 18.980 1.00 98.50 582 VAL A O 1
ATOM 4291 N N . ALA A 1 583 ? -27.041 6.224 20.594 1.00 98.31 583 ALA A N 1
ATOM 4292 C CA . ALA A 1 583 ? -26.455 7.368 21.282 1.00 98.31 583 ALA A CA 1
ATOM 4293 C C . ALA A 1 583 ? -26.057 6.972 22.701 1.00 98.31 583 ALA A C 1
ATOM 4295 O O . ALA A 1 583 ? -26.792 6.233 23.372 1.00 98.31 583 ALA A O 1
ATOM 4296 N N . GLY A 1 584 ? -24.929 7.492 23.169 1.00 98.12 584 GLY A N 1
ATOM 4297 C CA . GLY A 1 584 ? -24.379 7.134 24.464 1.00 98.12 584 GLY A CA 1
ATOM 4298 C C . GLY A 1 584 ? -23.419 8.163 25.035 1.00 98.12 584 GLY A C 1
ATOM 4299 O O . GLY A 1 584 ? -23.329 9.293 24.559 1.00 98.12 584 GLY A O 1
ATOM 4300 N N . VAL A 1 585 ? -22.759 7.764 26.118 1.00 98.31 585 VAL A N 1
ATOM 4301 C CA . VAL A 1 585 ? -21.670 8.512 26.748 1.00 98.31 585 VAL A CA 1
ATOM 4302 C C . VAL A 1 585 ? -20.515 7.553 26.959 1.00 98.31 585 VAL A C 1
ATOM 4304 O O . VAL A 1 585 ? -20.698 6.506 27.586 1.00 98.31 585 VAL A O 1
ATOM 4307 N N . VAL A 1 586 ? -19.354 7.928 26.444 1.00 98.12 586 VAL A N 1
ATOM 4308 C CA . VAL A 1 586 ? -18.090 7.245 26.686 1.00 98.12 586 VAL A CA 1
ATOM 4309 C C . VAL A 1 586 ? -17.293 8.005 27.733 1.00 98.12 586 VAL A C 1
ATOM 4311 O O . VAL A 1 586 ? -17.411 9.226 27.855 1.00 98.12 586 VAL A O 1
ATOM 4314 N N . LYS A 1 587 ? -16.500 7.280 28.510 1.00 98.25 587 LYS A N 1
ATOM 4315 C CA . LYS A 1 587 ? -15.565 7.827 29.478 1.00 98.25 587 LYS A CA 1
ATOM 4316 C C . LYS A 1 587 ? -14.165 7.319 29.178 1.00 98.25 587 LYS A C 1
ATOM 4318 O O . LYS A 1 587 ? -13.992 6.111 29.054 1.00 98.25 587 LYS A O 1
ATOM 4323 N N . ASN A 1 588 ? -13.187 8.217 29.162 1.00 98.25 588 ASN A N 1
ATOM 4324 C CA . ASN A 1 588 ? -11.784 7.826 29.238 1.00 98.25 588 ASN A CA 1
ATOM 4325 C C . ASN A 1 588 ? -11.499 7.334 30.669 1.00 98.25 588 ASN A C 1
ATOM 4327 O O . ASN A 1 588 ? -11.638 8.099 31.633 1.00 98.25 588 ASN A O 1
ATOM 4331 N N . VAL A 1 589 ? -11.198 6.044 30.828 1.00 98.06 589 VAL A N 1
ATOM 4332 C CA . VAL A 1 589 ? -10.954 5.417 32.138 1.00 98.06 589 VAL A CA 1
ATOM 4333 C C . VAL A 1 589 ? -9.477 5.202 32.445 1.00 98.06 589 VAL A C 1
ATOM 4335 O O . VAL A 1 589 ? -9.172 4.842 33.587 1.00 98.06 589 VAL A O 1
ATOM 4338 N N . GLY A 1 590 ? -8.595 5.460 31.485 1.00 95.44 590 GLY A N 1
ATOM 4339 C CA . GLY A 1 590 ? -7.159 5.417 31.691 1.00 95.44 590 GLY A CA 1
ATOM 4340 C C . GLY A 1 590 ? -6.579 6.707 32.258 1.00 95.44 590 GLY A C 1
ATOM 4341 O O . GLY A 1 590 ? -7.281 7.522 32.871 1.00 95.44 590 GLY A O 1
ATOM 4342 N N . ASP A 1 591 ? -5.266 6.861 32.107 1.00 95.56 591 ASP A N 1
ATOM 4343 C CA . ASP A 1 591 ? -4.476 7.972 32.645 1.00 95.56 591 ASP A CA 1
ATOM 4344 C C . ASP A 1 591 ? -3.906 8.932 31.589 1.00 95.56 591 ASP A C 1
ATOM 4346 O O . ASP A 1 591 ? -3.414 10.003 31.959 1.00 95.56 591 ASP A O 1
ATOM 4350 N N . THR A 1 592 ? -4.073 8.613 30.307 1.00 94.50 592 THR A N 1
ATOM 4351 C CA . THR A 1 592 ? -3.620 9.413 29.162 1.00 94.50 592 THR A CA 1
ATOM 4352 C C . THR A 1 592 ? -4.774 10.213 28.558 1.00 94.50 592 THR A C 1
ATOM 4354 O O . THR A 1 592 ? -5.918 9.758 28.536 1.00 94.50 592 THR A O 1
ATOM 4357 N N . THR A 1 593 ? -4.508 11.439 28.104 1.00 96.81 593 THR A N 1
ATOM 4358 C CA . THR A 1 593 ? -5.458 12.186 27.264 1.00 96.81 593 THR A CA 1
ATOM 4359 C C . THR A 1 593 ? -5.462 11.562 25.879 1.00 96.81 593 THR A C 1
ATOM 4361 O O . THR A 1 593 ? -4.393 11.286 25.356 1.00 96.81 593 THR A O 1
ATOM 4364 N N . ALA A 1 594 ? -6.638 11.352 25.296 1.00 96.56 594 ALA A N 1
ATOM 4365 C CA . ALA A 1 594 ? -6.754 10.737 23.981 1.00 96.56 594 ALA A CA 1
ATOM 4366 C C . ALA A 1 594 ? -7.459 11.655 22.983 1.00 96.56 594 ALA A C 1
ATOM 4368 O O . ALA A 1 594 ? -8.332 12.430 23.376 1.00 96.56 594 ALA A O 1
ATOM 4369 N N . GLU A 1 595 ? -7.099 11.536 21.715 1.00 96.19 595 GLU A N 1
ATOM 4370 C CA . GLU A 1 595 ? -7.687 12.224 20.572 1.00 96.19 595 GLU A CA 1
ATOM 4371 C C . GLU A 1 595 ? -8.085 11.241 19.461 1.00 96.19 595 GLU A C 1
ATOM 4373 O O . GLU A 1 595 ? -7.926 10.031 19.613 1.00 96.19 595 GLU A O 1
ATOM 4378 N N . TRP A 1 596 ? -8.704 11.748 18.388 1.00 93.25 596 TRP A N 1
ATOM 4379 C CA . TRP A 1 596 ? -9.205 10.942 17.259 1.00 93.25 596 TRP A CA 1
ATOM 4380 C C . TRP A 1 596 ? -10.127 9.787 17.677 1.00 93.25 596 TRP A C 1
ATOM 4382 O O . TRP A 1 596 ? -10.161 8.735 17.052 1.00 93.25 596 TRP A O 1
ATOM 4392 N N . ILE A 1 597 ? -10.910 9.993 18.740 1.00 97.19 597 ILE A N 1
ATOM 4393 C CA . ILE A 1 597 ? -11.657 8.914 19.390 1.00 97.19 597 ILE A CA 1
ATOM 4394 C C . ILE A 1 597 ? -12.915 8.551 18.591 1.00 97.19 597 ILE A C 1
ATOM 4396 O O . ILE A 1 597 ? -13.850 9.357 18.470 1.00 97.19 597 ILE A O 1
ATOM 4400 N N . THR A 1 598 ? -12.982 7.307 18.130 1.00 97.06 598 THR A N 1
ATOM 4401 C CA . THR A 1 598 ? -14.104 6.722 17.396 1.00 97.06 598 THR A CA 1
ATOM 4402 C C . THR A 1 598 ? -14.865 5.713 18.254 1.00 97.06 598 THR A C 1
ATOM 4404 O O . THR A 1 598 ? -14.331 5.022 19.120 1.00 97.06 598 THR A O 1
ATOM 4407 N N . VAL A 1 599 ? -16.178 5.634 18.032 1.00 98.31 599 VAL A N 1
ATOM 4408 C CA . VAL A 1 599 ? -17.031 4.567 18.557 1.00 98.31 599 VAL A CA 1
ATOM 4409 C C . VAL A 1 599 ? -17.420 3.660 17.404 1.00 98.31 599 VAL A C 1
ATOM 4411 O O . VAL A 1 599 ? -18.254 4.027 16.573 1.00 98.31 599 VAL A O 1
ATOM 4414 N N . VAL A 1 600 ? -16.852 2.462 17.401 1.00 98.31 600 VAL A N 1
ATOM 4415 C CA . VAL A 1 600 ? -17.096 1.412 16.415 1.00 98.31 600 VAL A CA 1
ATOM 4416 C C . VAL A 1 600 ? -18.315 0.596 16.837 1.00 98.31 600 VAL A C 1
ATOM 4418 O O . VAL A 1 600 ? -18.430 0.162 17.988 1.00 98.31 600 VAL A O 1
ATOM 4421 N N . MET A 1 601 ? -19.260 0.392 15.920 1.00 98.56 601 MET A N 1
ATOM 4422 C CA . MET A 1 601 ? -20.479 -0.375 16.159 1.00 98.56 601 MET A CA 1
ATOM 4423 C C . MET A 1 601 ? -20.609 -1.555 15.197 1.00 98.56 601 MET A C 1
ATOM 4425 O O . MET A 1 601 ? -20.716 -1.370 13.987 1.00 98.56 601 MET A O 1
ATOM 4429 N N . THR A 1 602 ? -20.759 -2.751 15.768 1.00 98.50 602 THR A N 1
ATOM 4430 C CA . THR A 1 602 ? -21.151 -3.972 15.044 1.00 98.50 602 THR A CA 1
ATOM 4431 C C . THR A 1 602 ? -22.590 -4.327 15.400 1.00 98.50 602 THR A C 1
ATOM 4433 O O . THR A 1 602 ? -22.922 -4.474 16.578 1.00 98.50 602 THR A O 1
ATOM 4436 N N . ALA A 1 603 ? -23.467 -4.467 14.411 1.00 98.12 603 ALA A N 1
ATOM 4437 C CA . ALA A 1 603 ? -24.859 -4.868 14.582 1.00 98.12 603 ALA A CA 1
ATOM 4438 C C . ALA A 1 603 ? -25.053 -6.329 14.158 1.00 98.12 603 ALA A C 1
ATOM 4440 O O . ALA A 1 603 ? -24.599 -6.725 13.087 1.00 98.12 603 ALA A O 1
ATOM 4441 N N . TYR A 1 604 ? -25.781 -7.107 14.963 1.00 98.12 604 TYR A N 1
ATOM 4442 C CA . TYR A 1 604 ? -25.960 -8.547 14.757 1.00 98.12 604 TYR A CA 1
ATOM 4443 C C . TYR A 1 604 ? -27.424 -8.926 14.538 1.00 98.12 604 TYR A C 1
ATOM 4445 O O . TYR A 1 604 ? -28.323 -8.423 15.224 1.00 98.12 604 TYR A O 1
ATOM 4453 N N . GLY A 1 605 ? -27.663 -9.848 13.607 1.00 96.88 605 GLY A N 1
ATOM 4454 C CA . GLY A 1 605 ? -28.947 -10.505 13.386 1.00 96.88 605 GLY A CA 1
ATOM 4455 C C . GLY A 1 605 ? -29.300 -11.519 14.482 1.00 96.88 605 GLY A C 1
ATOM 4456 O O . GLY A 1 605 ? -28.518 -11.800 15.389 1.00 96.88 605 GLY A O 1
ATOM 4457 N N . ASP A 1 606 ? -30.502 -12.101 14.404 1.00 95.44 606 ASP A N 1
ATOM 4458 C CA . ASP A 1 606 ? -30.973 -13.125 15.360 1.00 95.44 606 ASP A CA 1
ATOM 4459 C C . ASP A 1 606 ? -30.145 -14.430 15.317 1.00 95.44 606 ASP A C 1
ATOM 4461 O O . ASP A 1 606 ? -30.185 -15.232 16.254 1.00 95.44 606 ASP A O 1
ATOM 4465 N N . ASP A 1 607 ? -29.439 -14.673 14.216 1.00 94.00 607 ASP A N 1
ATOM 4466 C CA . ASP A 1 607 ? -28.541 -15.807 13.988 1.00 94.00 607 ASP A CA 1
ATOM 4467 C C . ASP A 1 607 ? -27.081 -15.519 14.372 1.00 94.00 607 ASP A C 1
ATOM 4469 O O . ASP A 1 607 ? -26.259 -16.434 14.330 1.00 94.00 607 ASP A O 1
ATOM 4473 N N . GLY A 1 608 ? -26.782 -14.290 14.803 1.00 93.06 608 GLY A N 1
ATOM 4474 C CA . GLY A 1 608 ? -25.438 -13.838 15.149 1.00 93.06 608 GLY A CA 1
ATOM 4475 C C . GLY A 1 608 ? -24.606 -13.360 13.959 1.00 93.06 608 GLY A C 1
ATOM 4476 O O . GLY A 1 608 ? -23.454 -13.005 14.172 1.00 93.06 608 GLY A O 1
ATOM 4477 N N . ALA A 1 609 ? -25.156 -13.324 12.740 1.00 95.06 609 ALA A N 1
ATOM 4478 C CA . ALA A 1 609 ? -24.462 -12.744 11.593 1.00 95.06 609 ALA A CA 1
ATOM 4479 C C . ALA A 1 609 ? -24.359 -11.219 11.730 1.00 95.06 609 ALA A C 1
ATOM 4481 O O . ALA A 1 609 ? -25.269 -10.575 12.263 1.00 95.06 609 ALA A O 1
ATOM 4482 N N . VAL A 1 610 ? -23.271 -10.643 11.226 1.00 97.50 610 VAL A N 1
ATOM 4483 C CA . VAL A 1 610 ? -23.120 -9.191 11.087 1.00 97.50 610 VAL A CA 1
ATOM 4484 C C . VAL A 1 610 ? -24.128 -8.700 10.059 1.00 97.50 610 VAL A C 1
ATOM 4486 O O . VAL A 1 610 ? -24.165 -9.181 8.932 1.00 97.50 610 VAL A O 1
ATOM 4489 N N . VAL A 1 611 ? -24.951 -7.739 10.467 1.00 97.44 611 VAL A N 1
ATOM 4490 C CA . VAL A 1 611 ? -25.970 -7.105 9.622 1.00 97.44 611 VAL A CA 1
ATOM 4491 C C . VAL A 1 611 ? -25.764 -5.602 9.495 1.00 97.44 611 VAL A C 1
ATOM 4493 O O . VAL A 1 611 ? -26.510 -4.960 8.772 1.00 97.44 611 VAL A O 1
ATOM 4496 N N . GLY A 1 612 ? -24.786 -5.024 10.195 1.00 97.06 612 GLY A N 1
ATOM 4497 C CA . GLY A 1 612 ? -24.372 -3.630 10.043 1.00 97.06 612 GLY A CA 1
ATOM 4498 C C . GLY A 1 612 ? -23.028 -3.379 10.719 1.00 97.06 612 GLY A C 1
ATOM 4499 O O . GLY A 1 612 ? -22.752 -3.959 11.768 1.00 97.06 612 GLY A O 1
ATOM 4500 N N . ALA A 1 613 ? -22.219 -2.505 10.135 1.00 97.88 613 ALA A N 1
ATOM 4501 C CA . ALA A 1 613 ? -20.917 -2.094 10.647 1.00 97.88 613 ALA A CA 1
ATOM 4502 C C . ALA A 1 613 ? -20.690 -0.612 10.331 1.00 97.88 613 ALA A C 1
ATOM 4504 O O . ALA A 1 613 ? -21.203 -0.108 9.330 1.00 97.88 613 ALA A O 1
ATOM 4505 N N . GLY A 1 614 ? -19.959 0.084 11.193 1.00 96.62 614 GLY A N 1
ATOM 4506 C CA . GLY A 1 614 ? -19.564 1.472 10.982 1.00 96.62 614 GLY A CA 1
ATOM 4507 C C . GLY A 1 614 ? -19.149 2.140 12.282 1.00 96.62 614 GLY A C 1
ATOM 4508 O O . GLY A 1 614 ? -19.218 1.548 13.360 1.00 96.62 614 GLY A O 1
ATOM 4509 N N . GLU A 1 615 ? -18.749 3.395 12.180 1.00 97.38 615 GLU A N 1
ATOM 4510 C CA . GLU A 1 615 ? -18.151 4.142 13.278 1.00 97.38 615 GLU A CA 1
ATOM 4511 C C . GLU A 1 615 ? -18.615 5.598 13.293 1.00 97.38 615 GLU A C 1
ATOM 4513 O O . GLU A 1 615 ? -19.247 6.093 12.355 1.00 97.38 615 GLU A O 1
ATOM 4518 N N . ALA A 1 616 ? -18.352 6.283 14.401 1.00 97.06 616 ALA A N 1
ATOM 4519 C CA . ALA A 1 616 ? -18.520 7.724 14.496 1.00 97.06 616 ALA A CA 1
ATOM 4520 C C . ALA A 1 616 ? -17.590 8.304 15.556 1.00 97.06 616 ALA A C 1
ATOM 4522 O O . ALA A 1 616 ? -17.425 7.714 16.625 1.00 97.06 616 ALA A O 1
ATOM 4523 N N . TYR A 1 617 ? -17.071 9.501 15.301 1.00 96.81 617 TYR A N 1
ATOM 4524 C CA . TYR A 1 617 ? -16.348 10.266 16.309 1.00 96.81 617 TYR A CA 1
ATOM 4525 C C . TYR A 1 617 ? -17.250 10.661 17.482 1.00 96.81 617 TYR A C 1
ATOM 4527 O O . TYR A 1 617 ? -18.468 10.855 17.353 1.00 96.81 617 TYR A O 1
ATOM 4535 N N . ILE A 1 618 ? -16.632 10.794 18.649 1.00 97.06 618 ILE A N 1
ATOM 4536 C CA . ILE A 1 618 ? -17.262 11.396 19.824 1.00 97.06 618 ILE A CA 1
ATOM 4537 C C . ILE A 1 618 ? -17.385 12.920 19.647 1.00 97.06 618 ILE A C 1
ATOM 4539 O O . ILE A 1 618 ? -16.750 13.518 18.791 1.00 97.06 618 ILE A O 1
ATOM 4543 N N . GLU A 1 619 ? -18.188 13.588 20.475 1.00 94.50 619 GLU A N 1
ATOM 4544 C CA . GLU A 1 619 ? -18.448 15.038 20.336 1.00 94.50 619 GLU A CA 1
ATOM 4545 C C . GLU A 1 619 ? -17.342 15.944 20.916 1.00 94.50 619 GLU A C 1
ATOM 4547 O O . GLU A 1 619 ? -17.420 17.169 20.815 1.00 94.50 619 GLU A O 1
ATOM 4552 N N . ILE A 1 620 ? -16.364 15.365 21.614 1.00 91.50 620 ILE A N 1
ATOM 4553 C CA . ILE A 1 620 ? -15.236 16.081 22.219 1.00 91.50 620 ILE A CA 1
ATOM 4554 C C . ILE A 1 620 ? -13.977 15.404 21.703 1.00 91.50 620 ILE A C 1
ATOM 4556 O O . ILE A 1 620 ? -13.628 14.349 22.219 1.00 91.50 620 ILE A O 1
ATOM 4560 N N . ASP A 1 621 ? -13.341 16.019 20.713 1.00 85.81 621 ASP A N 1
ATOM 4561 C CA . ASP A 1 621 ? -12.247 15.420 19.942 1.00 85.81 621 ASP A CA 1
ATOM 4562 C C . ASP A 1 621 ? -11.064 14.980 20.820 1.00 85.81 621 ASP A C 1
ATOM 4564 O O . ASP A 1 621 ? -10.535 13.897 20.610 1.00 85.81 621 ASP A O 1
ATOM 4568 N N . GLU A 1 622 ? -10.719 15.766 21.848 1.00 95.12 622 GLU A N 1
ATOM 4569 C CA . GLU A 1 622 ? -9.670 15.459 22.831 1.00 95.12 622 GLU A CA 1
ATOM 4570 C C . GLU A 1 622 ? -10.284 15.212 24.224 1.00 95.12 622 GLU A C 1
ATOM 4572 O O . GLU A 1 622 ? -10.868 16.109 24.851 1.00 95.12 622 GLU A O 1
ATOM 4577 N N . LEU A 1 623 ? -10.160 13.988 24.739 1.00 96.94 623 LEU A N 1
ATOM 4578 C CA . LEU A 1 623 ? -10.782 13.542 25.981 1.00 96.94 623 LEU A CA 1
ATOM 4579 C C . LEU A 1 623 ? -9.737 13.185 27.042 1.00 96.94 623 LEU A C 1
ATOM 4581 O O . LEU A 1 623 ? -9.203 12.075 27.083 1.00 96.94 623 LEU A O 1
ATOM 4585 N N . ALA A 1 624 ? -9.502 14.119 27.965 1.00 97.31 624 ALA A N 1
ATOM 4586 C CA . ALA A 1 624 ? -8.603 13.898 29.095 1.00 97.31 624 ALA A CA 1
ATOM 4587 C C . ALA A 1 624 ? -9.072 12.763 30.026 1.00 97.31 624 ALA A C 1
ATOM 4589 O O . ALA A 1 624 ? -10.273 12.520 30.199 1.00 97.31 624 ALA A O 1
ATOM 4590 N N . ALA A 1 625 ? -8.107 12.141 30.705 1.00 97.19 625 ALA A N 1
ATOM 4591 C CA . ALA A 1 625 ? -8.322 11.069 31.671 1.00 97.19 625 ALA A CA 1
ATOM 4592 C C . ALA A 1 625 ? -9.465 11.362 32.664 1.00 97.19 625 ALA A C 1
ATOM 4594 O O . ALA A 1 625 ? -9.504 12.386 33.360 1.00 97.19 625 ALA A O 1
ATOM 4595 N N . GLY A 1 626 ? -10.418 10.433 32.756 1.00 96.75 626 GLY A N 1
ATOM 4596 C CA . GLY A 1 626 ? -11.571 10.508 33.648 1.00 96.75 626 GLY A CA 1
ATOM 4597 C C . GLY A 1 626 ? -12.727 11.395 33.172 1.00 96.75 626 GLY A C 1
ATOM 4598 O O . GLY A 1 626 ? -13.737 11.456 33.886 1.00 96.75 626 GLY A O 1
ATOM 4599 N N . LEU A 1 627 ? -12.609 12.069 32.023 1.00 98.06 627 LEU A N 1
ATOM 4600 C CA . LEU A 1 627 ? -13.687 12.859 31.425 1.00 98.06 627 LEU A CA 1
ATOM 4601 C C . LEU A 1 627 ? -14.611 12.008 30.548 1.00 98.06 627 LEU A C 1
ATOM 4603 O O . LEU A 1 627 ? -14.297 10.883 30.164 1.00 98.06 627 LEU A O 1
ATOM 4607 N N . GLU A 1 628 ? -15.791 12.563 30.275 1.00 98.31 628 GLU A N 1
ATOM 4608 C CA . GLU A 1 628 ? -16.877 11.913 29.546 1.00 98.31 628 GLU A CA 1
ATOM 4609 C C . GLU A 1 628 ? -17.231 12.717 28.295 1.00 98.31 628 GLU A C 1
ATOM 4611 O O . GLU A 1 628 ? -17.305 13.948 28.355 1.00 98.31 628 GLU A O 1
ATOM 4616 N N . SER A 1 629 ? -17.527 12.020 27.201 1.00 98.12 629 SER A N 1
ATOM 4617 C CA . SER A 1 629 ? -17.991 12.613 25.951 1.00 98.12 629 SER A CA 1
ATOM 4618 C C . SER A 1 629 ? -19.240 11.896 25.434 1.00 98.12 629 SER A C 1
ATOM 4620 O O . SER A 1 629 ? -19.322 10.664 25.502 1.00 98.12 629 SER A O 1
ATOM 4622 N N . PRO A 1 630 ? -20.264 12.626 24.962 1.00 98.00 630 PRO A N 1
ATOM 4623 C CA . PRO A 1 630 ? -21.374 12.010 24.259 1.00 98.00 630 PRO A CA 1
ATOM 4624 C C . PRO A 1 630 ? -20.956 11.547 22.857 1.00 98.00 630 PRO A C 1
ATOM 4626 O O . PRO A 1 630 ? -20.060 12.115 22.243 1.00 98.00 630 PRO A O 1
ATOM 4629 N N . PHE A 1 631 ? -21.660 10.544 22.338 1.00 98.00 631 PHE A N 1
ATOM 4630 C CA . PHE A 1 631 ? -21.511 10.083 20.956 1.00 98.00 631 PHE A CA 1
ATOM 4631 C C . PHE A 1 631 ? -22.864 9.700 20.357 1.00 98.00 631 PHE A C 1
ATOM 4633 O O . PHE A 1 631 ? -23.822 9.388 21.079 1.00 98.00 631 PHE A O 1
ATOM 4640 N N . THR A 1 632 ? -22.942 9.694 19.027 1.00 98.12 632 THR A N 1
ATOM 4641 C CA . THR A 1 632 ? -24.022 9.053 18.270 1.00 98.12 632 THR A CA 1
ATOM 4642 C C . THR A 1 632 ? -23.438 8.361 17.048 1.00 98.12 632 THR A C 1
ATOM 4644 O O . THR A 1 632 ? -22.925 9.029 16.162 1.00 98.12 632 THR A O 1
ATOM 4647 N N . VAL A 1 633 ? -23.587 7.041 16.977 1.00 98.06 633 VAL A N 1
ATOM 4648 C CA . VAL A 1 633 ? -23.156 6.218 15.840 1.00 98.06 633 VAL A CA 1
ATOM 4649 C C . VAL A 1 633 ? -24.376 5.700 15.081 1.00 98.06 633 VAL A C 1
ATOM 4651 O O . VAL A 1 633 ? -25.415 5.400 15.686 1.00 98.06 633 VAL A O 1
ATOM 4654 N N . ARG A 1 634 ? -24.281 5.643 13.750 1.00 97.31 634 ARG A N 1
ATOM 4655 C CA . ARG A 1 634 ? -25.346 5.195 12.847 1.00 97.31 634 ARG A CA 1
ATOM 4656 C C . ARG A 1 634 ? -24.759 4.283 11.781 1.00 97.31 634 ARG A C 1
ATOM 4658 O O . ARG A 1 634 ? -23.772 4.650 11.164 1.00 97.31 634 ARG A O 1
ATOM 4665 N N . VAL A 1 635 ? -25.401 3.142 11.558 1.00 96.62 635 VAL A N 1
ATOM 4666 C CA . VAL A 1 635 ? -25.013 2.176 10.524 1.00 96.62 635 VAL A CA 1
ATOM 4667 C C . VAL A 1 635 ? -26.230 1.759 9.715 1.00 96.62 635 VAL A C 1
ATOM 4669 O O . VAL A 1 635 ? -27.339 1.662 10.255 1.00 96.62 635 VAL A O 1
ATOM 4672 N N . THR A 1 636 ? -26.006 1.488 8.436 1.00 95.38 636 THR A N 1
ATOM 4673 C CA . THR A 1 636 ? -26.986 0.856 7.550 1.00 95.38 636 THR A CA 1
ATOM 4674 C C . THR A 1 636 ? -27.047 -0.641 7.841 1.00 95.38 636 THR A C 1
ATOM 4676 O O . THR A 1 636 ? -26.055 -1.243 8.255 1.00 95.38 636 THR A O 1
ATOM 4679 N N . LEU A 1 637 ? -28.227 -1.235 7.672 1.00 95.31 637 LEU A N 1
ATOM 4680 C CA . LEU A 1 637 ? -28.499 -2.625 7.994 1.00 95.31 637 LEU A CA 1
ATOM 4681 C C . LEU A 1 637 ? -28.873 -3.450 6.756 1.00 95.31 637 LEU A C 1
ATOM 4683 O O . LEU A 1 637 ? -29.813 -3.100 6.042 1.00 95.31 637 LEU A O 1
ATOM 4687 N N . THR A 1 638 ? -28.244 -4.614 6.578 1.00 94.56 638 THR A N 1
ATOM 4688 C CA . THR A 1 638 ? -28.664 -5.636 5.596 1.00 94.56 638 THR A CA 1
ATOM 4689 C C . THR A 1 638 ? -29.956 -6.334 6.037 1.00 94.56 638 THR A C 1
ATOM 4691 O O . THR A 1 638 ? -30.807 -6.705 5.224 1.00 94.56 638 THR A O 1
ATOM 4694 N N . ALA A 1 639 ? -30.142 -6.479 7.352 1.00 94.06 639 ALA A N 1
ATOM 4695 C CA . ALA A 1 639 ? -31.303 -7.092 7.982 1.00 94.06 639 ALA A CA 1
ATOM 4696 C C . ALA A 1 639 ? -31.560 -6.505 9.387 1.00 94.06 639 ALA A C 1
ATOM 4698 O O . ALA A 1 639 ? -30.684 -5.876 9.978 1.00 94.06 639 ALA A O 1
ATOM 4699 N N . PRO A 1 640 ? -32.759 -6.691 9.977 1.00 94.25 640 PRO A N 1
ATOM 4700 C CA . PRO A 1 640 ? -33.056 -6.151 11.302 1.00 94.25 640 PRO A CA 1
ATOM 4701 C C . PRO A 1 640 ? -32.070 -6.622 12.385 1.00 94.25 640 PRO A C 1
ATOM 4703 O O . PRO A 1 640 ? -31.952 -7.818 12.643 1.00 94.25 640 PRO A O 1
ATOM 4706 N N . ALA A 1 641 ? -31.439 -5.673 13.082 1.00 96.25 641 ALA A N 1
ATOM 4707 C CA . ALA A 1 641 ? -30.491 -5.962 14.157 1.00 96.25 641 ALA A CA 1
ATOM 4708 C C . ALA A 1 641 ? -31.184 -6.418 15.457 1.00 96.25 641 ALA A C 1
ATOM 4710 O O . ALA A 1 641 ? -31.922 -5.653 16.109 1.00 96.25 641 ALA A O 1
ATOM 4711 N N . ALA A 1 642 ? -30.896 -7.651 15.868 1.00 96.00 642 ALA A N 1
ATOM 4712 C CA . ALA A 1 642 ? -31.293 -8.232 17.145 1.00 96.00 642 ALA A CA 1
ATOM 4713 C C . ALA A 1 642 ? -30.453 -7.665 18.295 1.00 96.00 642 ALA A C 1
ATOM 4715 O O . ALA A 1 642 ? -31.016 -7.252 19.313 1.00 96.00 642 ALA A O 1
ATOM 4716 N N . ASP A 1 643 ? -29.142 -7.531 18.090 1.00 96.94 643 ASP A N 1
ATOM 4717 C CA . ASP A 1 643 ? -28.193 -6.999 19.070 1.00 96.94 643 ASP A CA 1
ATOM 4718 C C . ASP A 1 643 ? -27.143 -6.081 18.424 1.00 96.94 643 ASP A C 1
ATOM 4720 O O . ASP A 1 643 ? -27.123 -5.918 17.205 1.00 96.94 643 ASP A O 1
ATOM 4724 N N . TYR A 1 644 ? -26.314 -5.432 19.240 1.00 97.88 644 TYR A N 1
ATOM 4725 C CA . TYR A 1 644 ? -25.146 -4.681 18.781 1.00 97.88 644 TYR A CA 1
ATOM 4726 C C . TYR A 1 644 ? -24.042 -4.650 19.841 1.00 97.88 644 TYR A C 1
ATOM 4728 O O . TYR A 1 644 ? -24.309 -4.695 21.043 1.00 97.88 644 TYR A O 1
ATOM 4736 N N . ARG A 1 645 ? -22.802 -4.508 19.379 1.00 98.00 645 ARG A N 1
ATOM 4737 C CA . ARG A 1 645 ? -21.602 -4.292 20.185 1.00 98.00 645 ARG A CA 1
ATOM 4738 C C . ARG A 1 645 ? -21.053 -2.895 19.905 1.00 98.00 645 ARG A C 1
ATOM 4740 O O . ARG A 1 645 ? -21.157 -2.414 18.783 1.00 98.00 645 ARG A O 1
ATOM 4747 N N . LEU A 1 646 ? -20.507 -2.258 20.939 1.00 98.44 646 LEU A N 1
ATOM 4748 C CA . LEU A 1 646 ? -19.771 -1.001 20.831 1.00 98.44 646 LEU A CA 1
ATOM 4749 C C . LEU A 1 646 ? -18.339 -1.227 21.308 1.00 98.44 646 LEU A C 1
ATOM 4751 O O . LEU A 1 646 ? -18.141 -1.774 22.396 1.00 98.44 646 LEU A O 1
ATOM 4755 N N . GLN A 1 647 ? -17.385 -0.789 20.503 1.00 98.25 647 GLN A N 1
ATOM 4756 C CA . GLN A 1 647 ? -15.965 -0.687 20.823 1.00 98.25 647 GLN A CA 1
ATOM 4757 C C . GLN A 1 647 ? -15.543 0.772 20.662 1.00 98.25 647 GLN A C 1
ATOM 4759 O O . GLN A 1 647 ? -16.252 1.559 20.033 1.00 98.25 647 GLN A O 1
ATOM 4764 N N . VAL A 1 648 ? -14.456 1.155 21.319 1.00 97.88 648 VAL A N 1
ATOM 4765 C CA . VAL A 1 648 ? -13.963 2.530 21.295 1.00 97.88 648 VAL A CA 1
ATOM 4766 C C . VAL A 1 648 ? -12.452 2.483 21.202 1.00 97.88 648 VAL A C 1
ATOM 4768 O O . VAL A 1 648 ? -11.818 1.798 22.004 1.00 97.88 648 VAL A O 1
ATOM 4771 N N . GLU A 1 649 ? -11.918 3.238 20.260 1.00 96.06 649 GLU A N 1
ATOM 4772 C CA . GLU A 1 649 ? -10.493 3.425 20.035 1.00 96.06 649 GLU A CA 1
ATOM 4773 C C . GLU A 1 649 ? -10.226 4.913 19.809 1.00 96.06 649 GLU A C 1
ATOM 4775 O O . GLU A 1 649 ? -11.129 5.680 19.477 1.00 96.06 649 GLU A O 1
ATOM 4780 N N . GLY A 1 650 ? -9.004 5.337 20.074 1.00 94.94 650 GLY A N 1
ATOM 4781 C CA . GLY A 1 650 ? -8.465 6.634 19.697 1.00 94.94 650 GLY A CA 1
ATOM 4782 C C . GLY A 1 650 ? -6.947 6.559 19.767 1.00 94.94 650 GLY A C 1
ATOM 4783 O O . GLY A 1 650 ? -6.392 5.470 19.893 1.00 94.94 650 GLY A O 1
ATOM 4784 N N . SER A 1 651 ? -6.286 7.705 19.783 1.00 93.94 651 SER A N 1
ATOM 4785 C CA . SER A 1 651 ? -4.829 7.799 19.908 1.00 93.94 651 SER A CA 1
ATOM 4786 C C . SER A 1 651 ? -4.448 8.618 21.137 1.00 93.94 651 SER A C 1
ATOM 4788 O O . SER A 1 651 ? -5.219 9.492 21.545 1.00 93.94 651 SER A O 1
ATOM 4790 N N . PRO A 1 652 ? -3.294 8.372 21.776 1.00 91.31 652 PRO A N 1
ATOM 4791 C CA . PRO A 1 652 ? -2.764 9.291 22.779 1.00 91.31 652 PRO A CA 1
ATOM 4792 C C . PRO A 1 652 ? -2.564 10.693 22.188 1.00 91.31 652 PRO A C 1
ATOM 4794 O O . PRO A 1 652 ? -2.067 10.823 21.078 1.00 91.31 652 PRO A O 1
ATOM 4797 N N . ALA A 1 653 ? -2.950 11.734 22.926 1.00 88.06 653 ALA A N 1
ATOM 4798 C CA . ALA A 1 653 ? -2.672 13.120 22.554 1.00 88.06 653 ALA A CA 1
ATOM 4799 C C . ALA A 1 653 ? -1.283 13.547 23.060 1.00 88.06 653 ALA A C 1
ATOM 4801 O O . ALA A 1 653 ? -0.921 13.208 24.194 1.00 88.06 653 ALA A O 1
ATOM 4802 N N . ASP A 1 654 ? -0.560 14.319 22.244 1.00 69.75 654 ASP A N 1
ATOM 4803 C CA . ASP A 1 654 ? 0.800 14.825 22.515 1.00 69.75 654 ASP A CA 1
ATOM 4804 C C . ASP A 1 654 ? 0.912 15.850 23.666 1.00 69.75 654 ASP A C 1
ATOM 4806 O O . ASP A 1 654 ? 0.062 16.773 23.783 1.00 69.75 654 ASP A O 1
#

Nearest PDB structures (foldseek):
  2wli-assembly1_B  TM=4.378E-01  e=2.628E+00  Paramagnetospirillum magnetotacticum
  4i3g-assembly2_B  TM=1.905E-01  e=1.991E-01  Streptomyces venezuelae

pLDDT: mean 77.08, std 21.13, range [25.11, 98.56]

Solvent-accessible surface area (backbone atoms only — not comparable to full-atom values): 37285 Å² total; per-residue (Å²): 98,62,74,50,39,45,44,52,50,48,48,59,66,70,70,57,78,88,80,81,90,88,87,87,90,87,85,88,82,84,86,85,60,77,48,81,53,79,64,84,90,84,90,88,87,88,89,88,84,89,88,87,88,85,87,91,87,89,88,88,90,86,85,87,84,88,86,88,90,87,84,84,85,91,85,88,86,90,78,90,79,89,78,79,84,74,77,73,80,77,75,67,81,75,72,82,65,82,58,90,47,75,69,58,67,64,46,45,51,48,52,28,51,54,51,45,50,39,45,44,39,51,49,51,39,51,50,22,49,29,53,59,71,67,72,52,46,76,67,64,47,51,53,50,51,52,44,46,51,50,50,52,48,53,48,58,65,56,64,73,50,77,62,76,37,83,43,37,37,67,30,47,55,48,46,66,62,40,48,64,54,54,52,48,55,52,46,29,61,76,73,69,55,75,59,42,62,60,48,29,66,62,42,54,64,44,38,56,48,44,54,52,27,48,53,52,22,30,48,36,39,23,68,74,61,45,66,50,35,70,46,47,52,50,40,51,54,48,45,44,49,50,57,53,45,57,60,48,67,76,71,67,87,89,71,86,69,77,89,68,80,86,68,65,76,41,47,31,56,56,64,67,51,72,51,66,52,99,83,58,29,38,37,36,45,30,34,37,32,25,75,17,92,53,49,36,26,68,32,34,39,39,41,38,31,18,34,86,90,64,48,80,66,49,71,48,63,26,43,36,75,40,65,62,31,49,49,70,36,65,33,46,31,48,30,68,34,88,66,55,74,70,88,58,37,32,42,38,39,46,50,51,57,46,73,85,72,68,91,60,92,56,55,79,37,85,37,64,39,85,71,44,66,33,77,46,86,68,52,79,48,38,47,35,36,38,40,33,27,29,21,76,36,91,56,37,37,21,72,38,31,42,36,40,41,32,16,21,84,88,70,47,86,19,34,61,38,63,38,59,30,89,52,64,66,31,45,58,76,29,68,48,43,37,72,35,67,33,63,25,85,40,63,75,64,47,71,50,82,47,73,42,30,26,45,45,79,91,71,88,65,54,50,60,44,77,81,31,72,41,66,43,63,54,98,87,60,39,46,32,40,32,26,31,39,34,31,71,28,93,53,40,29,19,72,41,34,38,40,38,43,31,22,39,80,86,68,47,58,71,49,67,51,73,35,50,37,76,46,67,66,33,49,48,68,32,66,33,34,23,60,39,79,41,100,51,97,71,69,91,66,54,48,77,50,74,50,71,50,44,41,64,47,47,74,64,54,60,61,52,49,38,60,57,58,42,75,80,45,74,46,81,49,94,57,58,98,54,38,52,25,40,36,36,34,38,29,31,70,45,85,59,38,30,22,78,35,34,37,36,37,41,25,18,29,88,87,66,42,46,24,26,33,44,56,28,58,40,77,49,59,68,39,44,48,69,38,73,35,48,36,62,31,60,26,58,37,73,48,76,62,68,47,72,49,79,49,53,44,24,22,64,56,135